Protein AF-A0A813JK81-F1 (afdb_monomer)

Organism: Polarella glacialis (NCBI:txid89957)

Radius of gyration: 28.86 Å; Cα contacts (8 Å, |Δi|>4): 758; chains: 1; bounding box: 71×68×99 Å

pLDDT: mean 79.6, std 22.53, range [27.33, 98.69]

Secondary structure (DSSP, 8-state):
-TTHHHH-TTB-------SSEEEEEEE-SSEEEEEEEEEE--TT-TT-EEEEEEPPPEE--SHHHHHHTTT--HHHHHHHHHHHHHHHHHHHHHHHHHHHHHHHHT-SSS--------------------PPPEEEEEE-HHHHHHHHH-HHHHHHHHHHHHHHHHHHHHHHSS--EEEEEE--HHHHHHHHHHHHHHHHHHS---HHHHHHH-HHHHHHHHHHHHHHHHTT-SSSTTEEEHHHHHHHHGGG---SSHHHHHHHHHHHHHHH-TT--SEEEHHHHHHHHHH-HHHHHHHIIIIIEEEEEEE-SS-EEEEEE---TT-SS-PEEEEEES--TTTTTTTTSSPTTSPPPHHHHHHHHHHHHHHHTT------------------S------------------------------S--TTSPPP-SB-SEEEEEEHHHHHHHHTT-TTSEEEHHHHHHHHHHHHHHHHHHHHSSPTT-S-HHHHHHHHHHHHHHHHHHHHHHHHB-TT-EEEE-SEEE-SS-EEE--HHHHHHHHHHTTSSS--SS--THHHHHHHHHTTT---PPP-----TTHHHHHHHHHHHHHHHHHHHHHHTT--

Structure (mmCIF, N/CA/C/O backbone):
data_AF-A0A813JK81-F1
#
_entry.id   AF-A0A813JK81-F1
#
loop_
_atom_site.group_PDB
_atom_site.id
_atom_site.type_symbol
_atom_site.label_atom_id
_atom_site.label_alt_id
_atom_site.label_comp_id
_atom_site.label_asym_id
_atom_site.label_entity_id
_atom_site.label_seq_id
_atom_site.pdbx_PDB_ins_code
_atom_site.Cartn_x
_atom_site.Cartn_y
_atom_site.Cartn_z
_atom_site.occupancy
_atom_site.B_iso_or_equiv
_atom_site.auth_seq_id
_atom_site.auth_comp_id
_atom_site.auth_asym_id
_atom_site.auth_atom_id
_atom_site.pdbx_PDB_model_num
ATOM 1 N N . MET A 1 1 ? -2.363 -20.801 24.987 1.00 38.75 1 MET A N 1
ATOM 2 C CA . MET A 1 1 ? -2.410 -21.062 23.520 1.00 38.75 1 MET A CA 1
ATOM 3 C C . MET A 1 1 ? -3.009 -22.415 23.101 1.00 38.75 1 MET A C 1
ATOM 5 O O . MET A 1 1 ? -3.949 -22.385 22.320 1.00 38.75 1 MET A O 1
ATOM 9 N N . ARG A 1 2 ? -2.532 -23.599 23.549 1.00 36.88 2 ARG A N 1
ATOM 10 C CA . ARG A 1 2 ? -3.143 -24.892 23.125 1.00 36.88 2 ARG A CA 1
ATOM 11 C C . ARG A 1 2 ? -4.579 -25.101 23.641 1.00 36.88 2 ARG A C 1
ATOM 13 O O . ARG A 1 2 ? -5.396 -25.601 22.884 1.00 36.88 2 ARG A O 1
ATOM 20 N N . ALA A 1 3 ? -4.889 -24.666 24.867 1.00 37.69 3 ALA A N 1
ATOM 21 C CA . ALA A 1 3 ? -6.250 -24.716 25.424 1.00 37.69 3 ALA A CA 1
ATOM 22 C C . ALA A 1 3 ? -7.214 -23.726 24.732 1.00 37.69 3 ALA A C 1
ATOM 24 O O . ALA A 1 3 ? -8.331 -24.092 24.384 1.00 37.69 3 ALA A O 1
ATOM 25 N N . TRP A 1 4 ? -6.737 -22.517 24.417 1.00 42.47 4 TRP A N 1
ATOM 26 C CA . TRP A 1 4 ? -7.485 -21.485 23.683 1.00 42.47 4 TRP A CA 1
ATOM 27 C C . TRP A 1 4 ? -7.962 -21.950 22.290 1.00 42.47 4 TRP A C 1
ATOM 29 O O . TRP A 1 4 ? -9.111 -21.731 21.916 1.00 42.47 4 TRP A O 1
ATOM 39 N N . ARG A 1 5 ? -7.135 -22.717 21.556 1.00 46.34 5 ARG A N 1
ATOM 40 C CA . ARG A 1 5 ? -7.490 -23.267 20.227 1.00 46.34 5 ARG A CA 1
ATOM 41 C C . ARG A 1 5 ? -8.665 -24.254 20.226 1.00 46.34 5 ARG A C 1
ATOM 43 O O . ARG A 1 5 ? -9.172 -24.554 19.152 1.00 46.34 5 ARG A O 1
ATOM 50 N N . HIS A 1 6 ? -9.058 -24.810 21.372 1.00 42.84 6 HIS A N 1
ATOM 51 C CA . HIS A 1 6 ? -10.196 -25.735 21.456 1.00 42.84 6 HIS A CA 1
ATOM 52 C C . HIS A 1 6 ? -11.508 -25.059 21.872 1.00 42.84 6 HIS A C 1
ATOM 54 O O . HIS A 1 6 ? -12.562 -25.653 21.661 1.00 42.84 6 HIS A O 1
ATOM 60 N N . SER A 1 7 ? -11.465 -23.834 22.414 1.00 38.28 7 SER A N 1
ATOM 61 C CA . SER A 1 7 ? -12.669 -23.132 22.882 1.00 38.28 7 SER A CA 1
ATOM 62 C C . SER A 1 7 ? -13.206 -22.101 21.882 1.00 38.28 7 SER A C 1
ATOM 64 O O . SER A 1 7 ? -14.420 -21.937 21.788 1.00 38.28 7 SER A O 1
ATOM 66 N N . CYS A 1 8 ? -12.348 -21.459 21.080 1.00 42.19 8 CYS A N 1
ATOM 67 C CA . CYS A 1 8 ? -12.793 -20.476 20.088 1.00 42.19 8 CYS A CA 1
ATOM 68 C C . CYS A 1 8 ? -13.352 -21.172 18.838 1.00 42.19 8 CYS A C 1
ATOM 70 O O . CYS A 1 8 ? -12.627 -21.434 17.878 1.00 42.19 8 CYS A O 1
ATOM 72 N N . ARG A 1 9 ? -14.662 -21.450 18.818 1.00 45.97 9 ARG A N 1
ATOM 73 C CA . ARG A 1 9 ? -15.360 -21.988 17.631 1.00 45.97 9 ARG A CA 1
ATOM 74 C C . ARG A 1 9 ? -15.352 -21.028 16.426 1.00 45.97 9 ARG A C 1
ATOM 76 O O . ARG A 1 9 ? -15.684 -21.468 15.332 1.00 45.97 9 ARG A O 1
ATOM 83 N N . LYS A 1 10 ? -14.982 -19.751 16.613 1.00 53.53 10 LYS A N 1
ATOM 84 C CA . LYS A 1 10 ? -15.061 -18.688 15.591 1.00 53.53 10 LYS A CA 1
ATOM 85 C C . LYS A 1 10 ? -13.723 -18.078 15.150 1.00 53.53 10 LYS A C 1
ATOM 87 O O . LYS A 1 10 ? -13.736 -17.233 14.260 1.00 53.53 10 LYS A O 1
ATOM 92 N N . LEU A 1 11 ? -12.583 -18.500 15.709 1.00 49.50 11 LEU A N 1
ATOM 93 C CA . LEU A 1 11 ? -11.279 -18.063 15.200 1.00 49.50 11 LEU A CA 1
ATOM 94 C C . LEU A 1 11 ? -10.930 -18.886 13.958 1.00 49.50 11 LEU A C 1
ATOM 96 O O . LEU A 1 11 ? -10.351 -19.972 14.050 1.00 49.50 11 LEU A O 1
ATOM 100 N N . ILE A 1 12 ? -11.308 -18.380 12.792 1.00 54.31 12 ILE A N 1
ATOM 101 C CA . ILE A 1 12 ? -11.015 -19.037 11.521 1.00 54.31 12 ILE A CA 1
ATOM 102 C C . ILE A 1 12 ? -9.667 -18.498 11.027 1.00 54.31 12 ILE A C 1
ATOM 104 O O . ILE A 1 12 ? -9.375 -17.310 11.154 1.00 54.31 12 ILE A O 1
ATOM 108 N N . GLN A 1 13 ? -8.811 -19.347 10.449 1.00 53.31 13 GLN A N 1
ATOM 109 C CA . GLN A 1 13 ? -7.883 -18.796 9.452 1.00 53.31 13 GLN A CA 1
ATOM 110 C C . GLN A 1 13 ? -8.753 -18.154 8.375 1.00 53.31 13 GLN A C 1
ATOM 112 O O . GLN A 1 13 ? -9.766 -18.775 8.084 1.00 53.31 13 GLN A O 1
ATOM 117 N N . PRO A 1 14 ? -8.427 -16.980 7.808 1.00 51.31 14 PRO A N 1
ATOM 118 C CA . PRO A 1 14 ? -9.251 -16.371 6.767 1.00 51.31 14 PRO A CA 1
ATOM 119 C C . PRO A 1 14 ? -9.540 -17.424 5.693 1.00 51.31 14 PRO A C 1
ATOM 121 O O . PRO A 1 14 ? -8.663 -17.817 4.923 1.00 51.31 14 PRO A O 1
ATOM 124 N N . ALA A 1 15 ? -10.735 -18.004 5.772 1.00 46.91 15 ALA A N 1
ATOM 125 C CA . ALA A 1 15 ? -11.143 -19.100 4.931 1.00 46.91 15 ALA A CA 1
ATOM 126 C C . ALA A 1 15 ? -11.703 -18.451 3.683 1.00 46.91 15 ALA A C 1
ATOM 128 O O . ALA A 1 15 ? -12.350 -17.407 3.747 1.00 46.91 15 ALA A O 1
ATOM 129 N N . VAL A 1 16 ? -11.382 -19.058 2.552 1.00 52.16 16 VAL A N 1
ATOM 130 C CA . VAL A 1 16 ? -11.856 -18.641 1.243 1.00 52.16 16 VAL A CA 1
ATOM 131 C C . VAL A 1 16 ? -13.376 -18.558 1.290 1.00 52.16 16 VAL A C 1
ATOM 133 O O . VAL A 1 16 ? -14.039 -19.585 1.407 1.00 52.16 16 VAL A O 1
ATOM 136 N N . CYS A 1 17 ? -13.920 -17.348 1.232 1.00 51.28 17 CYS A N 1
ATOM 137 C CA . CYS A 1 17 ? -15.336 -17.171 0.987 1.00 51.28 17 CYS A CA 1
ATOM 138 C C . CYS A 1 17 ? -15.539 -17.353 -0.523 1.00 51.28 17 CYS A C 1
ATOM 140 O O . CYS A 1 17 ? -15.042 -16.560 -1.328 1.00 51.28 17 CYS A O 1
ATOM 142 N N . GLU A 1 18 ? -16.180 -18.455 -0.919 1.00 59.62 18 GLU A N 1
ATOM 143 C CA . GLU A 1 18 ? -16.557 -18.697 -2.318 1.00 59.62 18 GLU A CA 1
ATOM 144 C C . GLU A 1 18 ? -17.692 -17.764 -2.764 1.00 59.62 18 GLU A C 1
ATOM 146 O O . GLU A 1 18 ? -17.917 -17.627 -3.966 1.00 59.62 18 GLU A O 1
ATOM 151 N N . GLU A 1 19 ? -18.333 -17.056 -1.827 1.00 65.44 19 GLU A N 1
ATOM 152 C CA . GLU A 1 19 ? -19.416 -16.111 -2.092 1.00 65.44 19 GLU A CA 1
ATOM 153 C C . GLU A 1 19 ? -19.006 -15.059 -3.134 1.00 65.44 19 GLU A C 1
ATOM 155 O O . GLU A 1 19 ? -17.840 -14.652 -3.253 1.00 65.44 19 GLU A O 1
ATOM 160 N N . ALA A 1 20 ? -19.982 -14.637 -3.936 1.00 79.50 20 ALA A N 1
ATOM 161 C CA . ALA A 1 20 ? -19.791 -13.585 -4.927 1.00 79.50 20 ALA A CA 1
ATOM 162 C C . ALA A 1 20 ? -19.510 -12.228 -4.266 1.00 79.50 20 ALA A C 1
ATOM 164 O O . ALA A 1 20 ? -18.918 -11.361 -4.901 1.00 79.50 20 ALA A O 1
ATOM 165 N N . GLU A 1 21 ? -19.896 -12.064 -3.002 1.00 89.12 21 GLU A N 1
ATOM 166 C CA . GLU A 1 21 ? -19.810 -10.837 -2.224 1.00 89.12 21 GLU A CA 1
ATOM 167 C C . GLU A 1 21 ? -19.226 -11.134 -0.843 1.00 89.12 21 GLU A C 1
ATOM 169 O O . GLU A 1 21 ? -19.526 -12.160 -0.243 1.00 89.12 21 GLU A O 1
ATOM 174 N N . THR A 1 22 ? -18.359 -10.267 -0.324 1.00 90.62 22 THR A N 1
ATOM 175 C CA . THR A 1 22 ? -17.810 -10.445 1.025 1.00 90.62 22 THR A CA 1
ATOM 176 C C . THR A 1 22 ? -17.576 -9.102 1.702 1.00 90.62 22 THR A C 1
ATOM 178 O O . THR A 1 22 ? -16.904 -8.222 1.152 1.00 90.62 22 THR A O 1
ATOM 181 N N . HIS A 1 23 ? -18.084 -8.971 2.929 1.00 94.56 23 HIS A N 1
ATOM 182 C CA . HIS A 1 23 ? -17.901 -7.792 3.767 1.00 94.56 23 HIS A CA 1
ATOM 183 C C . HIS A 1 23 ? -16.693 -7.966 4.691 1.00 94.56 23 HIS A C 1
ATOM 185 O O . HIS A 1 23 ? -16.531 -9.003 5.337 1.00 94.56 23 HIS A O 1
ATOM 191 N N . TYR A 1 24 ? -15.882 -6.920 4.814 1.00 96.06 24 TYR A N 1
ATOM 192 C CA . TYR A 1 24 ? -14.730 -6.863 5.703 1.00 96.06 24 TYR A CA 1
ATOM 193 C C . TYR A 1 24 ? -14.821 -5.657 6.631 1.00 96.06 24 TYR A C 1
ATOM 195 O O . TYR A 1 24 ? -15.089 -4.539 6.191 1.00 96.06 24 TYR A O 1
ATOM 203 N N . LEU A 1 25 ? -14.513 -5.882 7.904 1.00 96.62 25 LEU A N 1
ATOM 204 C CA . LEU A 1 25 ? -14.259 -4.852 8.900 1.00 96.62 25 LEU A CA 1
ATOM 205 C C . LEU A 1 25 ? -12.791 -4.934 9.326 1.00 96.62 25 LEU A C 1
ATOM 207 O O . LEU A 1 25 ? -12.355 -5.932 9.896 1.00 96.62 25 LEU A O 1
ATOM 211 N N . ASP A 1 26 ? -12.033 -3.880 9.059 1.00 95.75 26 ASP A N 1
ATOM 212 C CA . ASP A 1 26 ? -10.703 -3.665 9.618 1.00 95.75 26 ASP A CA 1
ATOM 213 C C . ASP A 1 26 ? -10.831 -3.007 10.980 1.00 95.75 26 ASP A C 1
ATOM 215 O O . ASP A 1 26 ? -11.287 -1.870 11.075 1.00 95.75 26 ASP A O 1
ATOM 219 N N . LEU A 1 27 ? -10.472 -3.752 12.023 1.00 94.81 27 LEU A N 1
ATOM 220 C CA . LEU A 1 27 ? -10.532 -3.321 13.409 1.00 94.81 27 LEU A CA 1
ATOM 221 C C . LEU A 1 27 ? -9.104 -3.174 13.945 1.00 94.81 27 LEU A C 1
ATOM 223 O O . LEU A 1 27 ? -8.522 -4.113 14.498 1.00 94.81 27 LEU A O 1
ATOM 227 N N . GLY A 1 28 ? -8.536 -1.983 13.754 1.00 90.19 28 GLY A N 1
ATOM 228 C CA . GLY A 1 28 ? -7.209 -1.616 14.242 1.00 90.19 28 GLY A CA 1
ATOM 229 C C . GLY A 1 28 ? -7.231 -0.960 15.627 1.00 90.19 28 GLY A C 1
ATOM 230 O O . GLY A 1 28 ? -8.274 -0.748 16.240 1.00 90.19 28 GLY A O 1
ATOM 231 N N . SER A 1 29 ? -6.052 -0.594 16.141 1.00 76.94 29 SER A N 1
ATOM 232 C CA . SER A 1 29 ? -5.913 0.106 17.432 1.00 76.94 29 SER A CA 1
ATOM 233 C C . SER A 1 29 ? -6.321 1.586 17.400 1.00 76.94 29 SER A C 1
ATOM 235 O O . SER A 1 29 ? -6.522 2.171 18.464 1.00 76.94 29 SER A O 1
ATOM 237 N N . GLY A 1 30 ? -6.410 2.187 16.210 1.00 81.88 30 GLY A N 1
ATOM 238 C CA . GLY A 1 30 ? -6.683 3.618 16.030 1.00 81.88 30 GLY A CA 1
ATOM 239 C C . GLY A 1 30 ? -7.564 3.970 14.829 1.00 81.88 30 GLY A C 1
ATOM 240 O O . GLY A 1 30 ? -7.910 5.135 14.656 1.00 81.88 30 GLY A O 1
ATOM 241 N N . GLU A 1 31 ? -7.907 2.995 13.989 1.00 86.94 31 GLU A N 1
ATOM 242 C CA . GLU A 1 31 ? -8.696 3.190 12.773 1.00 86.94 31 GLU A CA 1
ATOM 243 C C . GLU A 1 31 ? -9.652 2.016 12.590 1.00 86.94 31 GLU A C 1
ATOM 245 O O . GLU A 1 31 ? -9.306 0.874 12.912 1.00 86.94 31 GLU A O 1
ATOM 250 N N . ILE A 1 32 ? -10.823 2.314 12.029 1.00 91.75 32 ILE A N 1
ATOM 251 C CA . ILE A 1 32 ? -11.763 1.320 11.521 1.00 91.75 32 ILE A CA 1
ATOM 252 C C . ILE A 1 32 ? -12.014 1.582 10.036 1.00 91.75 32 ILE A C 1
ATOM 254 O O . ILE A 1 32 ? -12.125 2.731 9.598 1.00 91.75 32 ILE A O 1
ATOM 258 N N . GLY A 1 33 ? -12.085 0.509 9.250 1.00 94.25 33 GLY A N 1
ATOM 259 C CA . GLY A 1 33 ? -12.438 0.579 7.835 1.00 94.25 33 GLY A CA 1
ATOM 260 C C . GLY A 1 33 ? -13.387 -0.537 7.426 1.00 94.25 33 GLY A C 1
ATOM 261 O O . GLY A 1 33 ? -13.169 -1.694 7.770 1.00 94.25 33 GLY A O 1
ATOM 262 N N . TYR A 1 34 ? -14.417 -0.194 6.662 1.00 96.00 34 TYR A N 1
ATOM 263 C CA . TYR A 1 34 ? -15.320 -1.151 6.033 1.00 96.00 34 TYR A CA 1
ATOM 264 C C . TYR A 1 34 ? -15.003 -1.308 4.543 1.00 96.00 34 TYR A C 1
ATOM 266 O O . TYR A 1 34 ? -14.769 -0.321 3.840 1.00 96.00 34 TYR A O 1
ATOM 274 N N . TYR A 1 35 ? -15.020 -2.549 4.059 1.00 95.88 35 TYR A N 1
ATOM 275 C CA . TYR A 1 35 ? -14.810 -2.873 2.651 1.00 95.88 35 TYR A CA 1
ATOM 276 C C . TYR A 1 35 ? -15.805 -3.937 2.203 1.00 95.88 35 TYR A C 1
ATOM 278 O O . TYR A 1 35 ? -15.992 -4.943 2.882 1.00 95.88 35 TYR A O 1
ATOM 286 N N . LEU A 1 36 ? -16.396 -3.734 1.034 1.00 94.94 36 LEU A N 1
ATOM 287 C CA . LEU A 1 36 ? -17.201 -4.719 0.331 1.00 94.94 36 LEU A CA 1
ATOM 288 C C . LEU A 1 36 ? -16.511 -5.053 -0.984 1.00 94.94 36 LEU A C 1
ATOM 290 O O . LEU A 1 36 ? -16.278 -4.151 -1.790 1.00 94.94 36 LEU A O 1
ATOM 294 N N . TYR A 1 37 ? -16.207 -6.329 -1.200 1.00 93.62 37 TYR A N 1
ATOM 295 C CA . TYR A 1 37 ? -15.683 -6.819 -2.472 1.00 93.62 37 TYR A CA 1
ATOM 296 C C . TYR A 1 37 ? -16.699 -7.738 -3.128 1.00 93.62 37 TYR A C 1
ATOM 298 O O . TYR A 1 37 ? -17.275 -8.597 -2.458 1.00 93.62 37 TYR A O 1
ATOM 306 N N . ARG A 1 38 ? -16.888 -7.567 -4.437 1.00 90.56 38 ARG A N 1
ATOM 307 C CA . ARG A 1 38 ? -17.802 -8.382 -5.234 1.00 90.56 38 ARG A CA 1
ATOM 308 C C . ARG A 1 38 ? -17.153 -8.838 -6.532 1.00 90.56 38 ARG A C 1
ATOM 310 O O . ARG A 1 38 ? -16.450 -8.064 -7.180 1.00 90.56 38 ARG A O 1
ATOM 317 N N . ILE A 1 39 ? -17.416 -10.077 -6.931 1.00 86.25 39 ILE A N 1
ATOM 318 C CA . ILE A 1 39 ? -17.111 -10.578 -8.273 1.00 86.25 39 ILE A CA 1
ATOM 319 C C . ILE A 1 39 ? -18.323 -10.355 -9.166 1.00 86.25 39 ILE A C 1
ATOM 321 O O . ILE A 1 39 ? -19.433 -10.784 -8.863 1.00 86.25 39 ILE A O 1
ATOM 325 N N . LEU A 1 40 ? -18.089 -9.696 -10.290 1.00 84.81 40 LEU A N 1
ATOM 326 C CA . LEU A 1 40 ? -19.059 -9.497 -11.349 1.00 84.81 40 LEU A CA 1
ATOM 327 C C . LEU A 1 40 ? -18.971 -10.700 -12.295 1.00 84.81 40 LEU A C 1
ATOM 329 O O . LEU A 1 40 ? -18.083 -10.779 -13.150 1.00 84.81 40 LEU A O 1
ATOM 333 N N . GLU A 1 41 ? -19.873 -11.664 -12.121 1.00 75.06 41 GLU A N 1
ATOM 334 C CA . GLU A 1 41 ? -20.039 -12.763 -13.070 1.00 75.06 41 GLU A CA 1
ATOM 335 C C . GLU A 1 41 ? -20.828 -12.274 -14.292 1.00 75.06 41 GLU A C 1
ATOM 337 O O . GLU A 1 41 ? -21.955 -11.796 -14.176 1.00 75.06 41 GLU A O 1
ATOM 342 N N . GLY A 1 42 ? -20.239 -12.388 -15.484 1.00 62.22 42 GLY A N 1
ATOM 343 C CA . GLY A 1 42 ? -20.897 -12.013 -16.732 1.00 62.22 42 GLY A CA 1
ATOM 344 C C . GLY A 1 42 ? -20.337 -12.779 -17.933 1.00 62.22 42 GLY A C 1
ATOM 345 O O . GLY A 1 42 ? -19.132 -13.040 -17.971 1.00 62.22 42 GLY A O 1
ATOM 346 N N . PRO A 1 43 ? -21.179 -13.129 -18.929 1.00 45.41 43 PRO A N 1
ATOM 347 C CA . PRO A 1 43 ? -20.772 -13.909 -20.104 1.00 45.41 43 PRO A CA 1
ATOM 348 C C . PRO A 1 43 ? -19.679 -13.224 -20.939 1.00 45.41 43 PRO A C 1
ATOM 350 O O . PRO A 1 43 ? -18.902 -13.907 -21.601 1.00 45.41 43 PRO A O 1
ATOM 353 N N . ASP A 1 44 ? -19.579 -11.895 -20.847 1.00 48.06 44 ASP A N 1
ATOM 354 C CA . ASP A 1 44 ? -18.646 -11.070 -21.622 1.00 48.06 44 ASP A CA 1
ATOM 355 C C . ASP A 1 44 ? -17.379 -10.669 -20.848 1.00 48.06 44 ASP A C 1
ATOM 357 O O . ASP A 1 44 ? -16.563 -9.901 -21.351 1.00 48.06 44 ASP A O 1
ATOM 361 N N . SER A 1 45 ? -17.185 -11.169 -19.622 1.00 51.75 45 SER A N 1
ATOM 362 C CA . SER A 1 45 ? -16.013 -10.854 -18.791 1.00 51.75 45 SER A CA 1
ATOM 363 C C . SER A 1 45 ? -15.121 -12.086 -18.602 1.00 51.75 45 SER A C 1
ATOM 365 O O . SER A 1 45 ? -15.104 -12.655 -17.510 1.00 51.75 45 SER A O 1
ATOM 367 N N . PRO A 1 46 ? -14.329 -12.505 -19.614 1.00 45.38 46 PRO A N 1
ATOM 368 C CA . PRO A 1 46 ? -13.423 -13.659 -19.527 1.00 45.38 46 PRO A CA 1
ATOM 369 C C . PRO A 1 46 ? -12.267 -13.518 -18.508 1.00 45.38 46 PRO A C 1
ATOM 371 O O . PRO A 1 46 ? -11.343 -14.327 -18.512 1.00 45.38 46 PRO A O 1
ATOM 374 N N . GLY A 1 47 ? -12.331 -12.541 -17.598 1.00 56.81 47 GLY A N 1
ATOM 375 C CA . GLY A 1 47 ? -11.460 -12.399 -16.430 1.00 56.81 47 GLY A CA 1
ATOM 376 C C . GLY A 1 47 ? -12.188 -12.154 -15.101 1.00 56.81 47 GLY A C 1
ATOM 377 O O . GLY A 1 47 ? -11.498 -11.982 -14.106 1.00 56.81 47 GLY A O 1
ATOM 378 N N . GLY A 1 48 ? -13.532 -12.146 -15.076 1.00 68.62 48 GLY A N 1
ATOM 379 C CA . GLY A 1 48 ? -14.341 -11.789 -13.902 1.00 68.62 48 GLY A CA 1
ATOM 380 C C . GLY A 1 48 ? -14.099 -10.343 -13.465 1.00 68.62 48 GLY A C 1
ATOM 381 O O . GLY A 1 48 ? -13.086 -10.037 -12.839 1.00 68.62 48 GLY A O 1
ATOM 382 N N . GLY A 1 49 ? -15.011 -9.426 -13.798 1.00 80.81 49 GLY A N 1
ATOM 383 C CA . GLY A 1 49 ? -14.922 -8.065 -13.267 1.00 80.81 49 GLY A CA 1
ATOM 384 C C . GLY A 1 49 ? -14.955 -8.100 -11.737 1.00 80.81 49 GLY A C 1
ATOM 385 O O . GLY A 1 49 ? -15.555 -8.997 -11.150 1.00 80.81 49 GLY A O 1
ATOM 386 N N . MET A 1 50 ? -14.311 -7.144 -11.074 1.00 88.69 50 MET A N 1
ATOM 387 C CA . MET A 1 50 ? -14.383 -7.030 -9.617 1.00 88.69 50 MET A CA 1
ATOM 388 C C . MET A 1 50 ? -14.843 -5.630 -9.246 1.00 88.69 50 MET A C 1
ATOM 390 O O . MET A 1 50 ? -14.403 -4.642 -9.836 1.00 88.69 50 MET A O 1
ATOM 394 N N . GLU A 1 51 ? -15.717 -5.544 -8.259 1.00 90.25 51 GLU A N 1
ATOM 395 C CA . GLU A 1 51 ? -16.204 -4.291 -7.703 1.00 90.25 51 GLU A CA 1
ATOM 396 C C . GLU A 1 51 ? -15.733 -4.154 -6.255 1.00 90.25 51 GLU A C 1
ATOM 398 O O . GLU A 1 51 ? -15.564 -5.140 -5.532 1.00 90.25 51 GLU A O 1
ATOM 403 N N . CYS A 1 52 ? -15.483 -2.914 -5.841 1.00 91.62 52 CYS A N 1
ATOM 404 C CA . CYS A 1 52 ? -15.150 -2.587 -4.466 1.00 91.62 52 CYS A CA 1
ATOM 405 C C . CYS A 1 52 ? -15.939 -1.367 -4.019 1.00 91.62 52 CYS A C 1
ATOM 407 O O . CYS A 1 52 ? -15.805 -0.288 -4.593 1.00 91.62 52 CYS A O 1
ATOM 409 N N . SER A 1 53 ? -16.662 -1.514 -2.914 1.00 91.38 53 SER A N 1
ATOM 410 C CA . SER A 1 53 ? -17.192 -0.387 -2.161 1.00 91.38 53 SER A CA 1
ATOM 411 C C . SER A 1 53 ? -16.397 -0.257 -0.867 1.00 91.38 53 SER A C 1
ATOM 413 O O . SER A 1 53 ? -16.528 -1.063 0.052 1.00 91.38 53 SER A O 1
ATOM 415 N N . ALA A 1 54 ? -15.528 0.751 -0.807 1.00 89.44 54 ALA A N 1
ATOM 416 C CA . ALA A 1 54 ? -14.825 1.111 0.418 1.00 89.44 54 ALA A CA 1
ATOM 417 C C . ALA A 1 54 ? -15.633 2.174 1.167 1.00 89.44 54 ALA A C 1
ATOM 419 O O . ALA A 1 54 ? -16.067 3.171 0.573 1.00 89.44 54 ALA A O 1
ATOM 420 N N . GLY A 1 55 ? -15.830 1.945 2.462 1.00 85.12 55 GLY A N 1
ATOM 421 C CA . GLY A 1 55 ? -16.427 2.922 3.353 1.00 85.12 55 GLY A CA 1
ATOM 422 C C . GLY A 1 55 ? -15.443 4.016 3.759 1.00 85.12 55 GLY A C 1
ATOM 423 O O . GLY A 1 55 ? -14.228 3.905 3.555 1.00 85.12 55 GLY A O 1
ATOM 424 N N . ALA A 1 56 ? -15.955 5.094 4.351 1.00 86.81 56 ALA A N 1
ATOM 425 C CA . ALA A 1 56 ? -15.087 6.113 4.935 1.00 86.81 56 ALA A CA 1
ATOM 426 C C . ALA A 1 56 ? -14.266 5.493 6.077 1.00 86.81 56 ALA A C 1
ATOM 428 O O . ALA A 1 56 ? -14.826 4.874 6.979 1.00 86.81 56 ALA A O 1
ATOM 429 N N . LYS A 1 57 ? -12.938 5.650 6.053 1.00 86.12 57 LYS A N 1
ATOM 430 C CA . LYS A 1 57 ? -12.113 5.318 7.220 1.00 86.12 57 LYS A CA 1
ATOM 431 C C . LYS A 1 57 ? -12.434 6.298 8.336 1.00 86.12 57 LYS A C 1
ATOM 433 O O . LYS A 1 57 ? -12.400 7.508 8.111 1.00 86.12 57 LYS A O 1
ATOM 438 N N . GLU A 1 58 ? -12.681 5.777 9.523 1.00 88.19 58 GLU A N 1
ATOM 439 C CA . GLU A 1 58 ? -12.886 6.597 10.706 1.00 88.19 58 GLU A CA 1
ATOM 440 C C . GLU A 1 58 ? -11.740 6.373 11.696 1.00 88.19 58 GLU A C 1
ATOM 442 O O . GLU A 1 58 ? -11.222 5.262 11.843 1.00 88.19 58 GLU A O 1
ATOM 447 N N . GLU A 1 59 ? -11.349 7.435 12.398 1.00 83.19 59 GLU A N 1
ATOM 448 C CA . GLU A 1 59 ? -10.381 7.344 13.488 1.00 83.19 59 GLU A CA 1
ATOM 449 C C . GLU A 1 59 ? -11.079 6.980 14.789 1.00 83.19 59 GLU A C 1
ATOM 451 O O . GLU A 1 59 ? -11.963 7.691 15.263 1.00 83.19 59 GLU A O 1
ATOM 456 N N . TRP A 1 60 ? -10.660 5.863 15.363 1.00 80.44 60 TRP A N 1
ATOM 457 C CA . TRP A 1 60 ? -11.291 5.266 16.525 1.00 80.44 60 TRP A CA 1
ATOM 458 C C . TRP A 1 60 ? -10.217 5.012 17.555 1.00 80.44 60 TRP A C 1
ATOM 460 O O . TRP A 1 60 ? -9.480 4.031 17.488 1.00 80.44 60 TRP A O 1
ATOM 470 N N . SER A 1 61 ? -10.083 5.939 18.496 1.00 74.44 61 SER A N 1
ATOM 471 C CA . SER A 1 61 ? -9.130 5.786 19.581 1.00 74.44 61 SER A CA 1
ATOM 472 C C . SER A 1 61 ? -9.759 5.027 20.745 1.00 74.44 61 SER A C 1
ATOM 474 O O . SER A 1 61 ? -10.901 5.255 21.143 1.00 74.44 61 SER A O 1
ATOM 476 N N . GLY A 1 62 ? -8.975 4.121 21.322 1.00 79.56 62 GLY A N 1
ATOM 477 C CA . GLY A 1 62 ? -9.245 3.597 22.651 1.00 79.56 62 GLY A CA 1
ATOM 478 C C . GLY A 1 62 ? -9.904 2.225 22.728 1.00 79.56 62 GLY A C 1
ATOM 479 O O . GLY A 1 62 ? -10.012 1.738 23.843 1.00 79.56 62 GLY A O 1
ATOM 480 N N . ILE A 1 63 ? -10.270 1.535 21.637 1.00 87.62 63 ILE A N 1
ATOM 481 C CA . ILE A 1 63 ? -10.767 0.145 21.768 1.00 87.62 63 ILE A CA 1
ATOM 482 C C . ILE A 1 63 ? -9.708 -0.764 22.412 1.00 87.62 63 ILE A C 1
ATOM 484 O O . ILE A 1 63 ? -10.005 -1.514 23.337 1.00 87.62 63 ILE A O 1
ATOM 488 N N . SER A 1 64 ? -8.444 -0.627 21.996 1.00 87.31 64 SER A N 1
ATOM 489 C CA . SER A 1 64 ? -7.316 -1.349 22.598 1.00 87.31 64 SER A CA 1
ATOM 490 C C . SER A 1 64 ? -7.154 -0.999 24.079 1.00 87.31 64 SER A C 1
ATOM 492 O O . SER A 1 64 ? -6.981 -1.890 24.907 1.00 87.31 64 SER A O 1
ATOM 494 N N . ASP A 1 65 ? -7.278 0.281 24.432 1.00 88.81 65 ASP A N 1
ATOM 495 C CA . ASP A 1 65 ? -7.138 0.744 25.815 1.00 88.81 65 ASP A CA 1
ATOM 496 C C . ASP A 1 65 ? -8.310 0.292 26.698 1.00 88.81 65 ASP A C 1
ATOM 498 O O . ASP A 1 65 ? -8.102 -0.113 27.840 1.00 88.81 65 ASP A O 1
ATOM 502 N N . LEU A 1 66 ? -9.534 0.297 26.162 1.00 90.12 66 LEU A N 1
ATOM 503 C CA . LEU A 1 66 ? -10.744 -0.177 26.837 1.00 90.12 66 LEU A CA 1
ATOM 504 C C . LEU A 1 66 ? -10.676 -1.678 27.117 1.00 90.12 66 LEU A C 1
ATOM 506 O O . LEU A 1 66 ? -11.031 -2.118 28.211 1.00 90.12 66 LEU A O 1
ATOM 510 N N . LEU A 1 67 ? -10.176 -2.457 26.156 1.00 89.94 67 LEU A N 1
ATOM 511 C CA . LEU A 1 67 ? -9.971 -3.890 26.338 1.00 89.94 67 LEU A CA 1
ATOM 512 C C . LEU A 1 67 ? -8.861 -4.166 27.362 1.00 89.94 67 LEU A C 1
ATOM 514 O O . LEU A 1 67 ? -9.065 -4.956 28.281 1.00 89.94 67 LEU A O 1
ATOM 518 N N . LYS A 1 68 ? -7.725 -3.456 27.286 1.00 89.31 68 LYS A N 1
ATOM 519 C CA . LYS A 1 68 ? -6.620 -3.558 28.265 1.00 89.31 68 LYS A CA 1
ATOM 520 C C . LYS A 1 68 ? -7.013 -3.129 29.676 1.00 89.31 68 LYS A C 1
ATOM 522 O O . LYS A 1 68 ? -6.412 -3.582 30.645 1.00 89.31 68 LYS A O 1
ATOM 527 N N . ALA A 1 69 ? -8.018 -2.267 29.819 1.00 91.12 69 ALA A N 1
ATOM 528 C CA . ALA A 1 69 ? -8.567 -1.897 31.119 1.00 91.12 69 ALA A CA 1
ATOM 529 C C . ALA A 1 69 ? -9.355 -3.042 31.797 1.00 91.12 69 ALA A C 1
ATOM 531 O O . ALA A 1 69 ? -9.923 -2.823 32.870 1.00 91.12 69 ALA A O 1
ATOM 532 N N . GLY A 1 70 ? -9.389 -4.244 31.203 1.00 87.25 70 GLY A N 1
ATOM 533 C CA . GLY A 1 70 ? -10.066 -5.431 31.733 1.00 87.25 70 GLY A CA 1
ATOM 534 C C . GLY A 1 70 ? -11.584 -5.308 31.659 1.00 87.25 70 GLY A C 1
ATOM 535 O O . GLY A 1 70 ? -12.287 -5.736 32.569 1.00 87.25 70 GLY A O 1
ATOM 536 N N . GLY A 1 71 ? -12.099 -4.583 30.658 1.00 77.25 71 GLY A N 1
ATOM 537 C CA . GLY A 1 71 ? -13.538 -4.370 30.496 1.00 77.25 71 GLY A CA 1
ATOM 538 C C . GLY A 1 71 ? -14.205 -3.617 31.653 1.00 77.25 71 GLY A C 1
ATOM 539 O O . GLY A 1 71 ? -15.429 -3.582 31.731 1.00 77.25 71 GLY A O 1
ATOM 540 N N . LYS A 1 72 ? -13.433 -2.980 32.547 1.00 89.56 72 LYS A N 1
ATOM 541 C CA . LYS A 1 72 ? -13.970 -2.236 33.703 1.00 89.56 72 LYS A CA 1
ATOM 542 C C . LYS A 1 72 ? -14.921 -1.112 33.297 1.00 89.56 72 LYS A C 1
ATOM 544 O O . LYS A 1 72 ? -15.781 -0.731 34.085 1.00 89.56 72 LYS A O 1
ATOM 549 N N . ASP A 1 73 ? -14.778 -0.608 32.075 1.00 91.69 73 ASP A N 1
ATOM 550 C CA . ASP A 1 73 ? -15.660 0.391 31.484 1.00 91.69 73 ASP A CA 1
ATOM 551 C C . ASP A 1 73 ? -16.597 -0.234 30.437 1.00 91.69 73 ASP A C 1
ATOM 553 O O . ASP A 1 73 ? -16.528 0.034 29.234 1.00 91.69 73 ASP A O 1
ATOM 557 N N . VAL A 1 74 ? -17.487 -1.110 30.914 1.00 90.88 74 VAL A N 1
ATOM 558 C CA . VAL A 1 74 ? -18.520 -1.766 30.092 1.00 90.88 74 VAL A CA 1
ATOM 559 C C . VAL A 1 74 ? -19.388 -0.733 29.359 1.00 90.88 74 VAL A C 1
ATOM 561 O O . VAL A 1 74 ? -19.825 -0.975 28.235 1.00 90.88 74 VAL A O 1
ATOM 564 N N . GLY A 1 75 ? -19.613 0.435 29.975 1.00 93.62 75 GLY A N 1
ATOM 565 C CA . GLY A 1 75 ? -20.371 1.537 29.383 1.00 93.62 75 GLY A CA 1
ATOM 566 C C . GLY A 1 75 ? -19.731 2.046 28.094 1.00 93.62 75 GLY A C 1
ATOM 567 O O . GLY A 1 75 ? -20.396 2.078 27.059 1.00 93.62 75 GLY A O 1
ATOM 568 N N . ARG A 1 76 ? -18.429 2.358 28.124 1.00 92.81 76 ARG A N 1
ATOM 569 C CA . ARG A 1 76 ? -17.700 2.802 26.928 1.00 92.81 76 ARG A CA 1
ATOM 570 C C . ARG A 1 76 ? -17.545 1.709 25.877 1.00 92.81 76 ARG A C 1
ATOM 572 O O . ARG A 1 76 ? -17.651 2.014 24.695 1.00 92.81 76 ARG A O 1
ATOM 579 N N . LEU A 1 77 ? -17.342 0.445 26.264 1.00 92.69 77 LEU A N 1
ATOM 580 C CA . LEU A 1 77 ? -17.322 -0.666 25.296 1.00 92.69 77 LEU A CA 1
ATOM 581 C C . LEU A 1 77 ? -18.665 -0.814 24.568 1.00 92.69 77 LEU A C 1
ATOM 583 O O . LEU A 1 77 ? -18.693 -1.026 23.356 1.00 92.69 77 LEU A O 1
ATOM 587 N N . ARG A 1 78 ? -19.782 -0.652 25.287 1.00 94.94 78 ARG A N 1
ATOM 588 C CA . ARG A 1 78 ? -21.125 -0.651 24.695 1.00 94.94 78 ARG A CA 1
ATOM 589 C C . ARG A 1 78 ? -21.337 0.536 23.757 1.00 94.94 78 ARG A C 1
ATOM 591 O O . ARG A 1 78 ? -21.908 0.355 22.687 1.00 94.94 78 ARG A O 1
ATOM 598 N N . GLU A 1 79 ? -20.886 1.726 24.144 1.00 94.62 79 GLU A N 1
ATOM 599 C CA . GLU A 1 79 ? -20.956 2.920 23.297 1.00 94.62 79 GLU A CA 1
ATOM 600 C C . GLU A 1 79 ? -20.157 2.732 22.002 1.00 94.62 79 GLU A C 1
ATOM 602 O O . GLU A 1 79 ? -20.694 2.945 20.919 1.00 94.62 79 GLU A O 1
ATOM 607 N N . GLN A 1 80 ? -18.914 2.253 22.107 1.00 92.75 80 GLN A N 1
ATOM 608 C CA . GLN A 1 80 ? -18.069 1.933 20.955 1.00 92.75 80 GLN A CA 1
ATOM 609 C C . GLN A 1 80 ? -18.760 0.934 20.027 1.00 92.75 80 GLN A C 1
ATOM 611 O O . GLN A 1 80 ? -18.861 1.164 18.827 1.00 92.75 80 GLN A O 1
ATOM 616 N N . ARG A 1 81 ? -19.322 -0.147 20.570 1.00 95.12 81 ARG A N 1
ATOM 617 C CA . ARG A 1 81 ? -20.054 -1.125 19.764 1.00 95.12 81 ARG A CA 1
ATOM 618 C C . ARG A 1 81 ? -21.264 -0.518 19.052 1.00 95.12 81 ARG A C 1
ATOM 620 O O . ARG A 1 81 ? -21.430 -0.748 17.861 1.00 95.12 81 ARG A O 1
ATOM 627 N N . ALA A 1 82 ? -22.064 0.299 19.741 1.00 95.88 82 ALA A N 1
ATOM 628 C CA . ALA A 1 82 ? -23.211 0.981 19.140 1.00 95.88 82 ALA A CA 1
ATOM 629 C C . ALA A 1 82 ? -22.792 1.930 18.005 1.00 95.88 82 ALA A C 1
ATOM 631 O O . ALA A 1 82 ? -23.470 2.012 16.974 1.00 95.88 82 ALA A O 1
ATOM 632 N N . GLN A 1 83 ? -21.654 2.610 18.165 1.00 94.38 83 GLN A N 1
ATOM 633 C CA . GLN A 1 83 ? -21.060 3.402 17.097 1.00 94.38 83 GLN A CA 1
ATOM 634 C C . GLN A 1 83 ? -20.666 2.489 15.912 1.00 94.38 83 GLN A C 1
ATOM 636 O O . GLN A 1 83 ? -20.956 2.853 14.776 1.00 94.38 83 GLN A O 1
ATOM 641 N N . ILE A 1 84 ? -20.054 1.307 16.142 1.00 94.81 84 ILE A N 1
ATOM 642 C CA . ILE A 1 84 ? -19.579 0.421 15.050 1.00 94.81 84 ILE A CA 1
ATOM 643 C C . ILE A 1 84 ? -20.780 -0.123 14.291 1.00 94.81 84 ILE A C 1
ATOM 645 O O . ILE A 1 84 ? -20.782 -0.134 13.064 1.00 94.81 84 ILE A O 1
ATOM 649 N N . THR A 1 85 ? -21.824 -0.526 15.011 1.00 96.75 85 THR A N 1
ATOM 650 C CA . THR A 1 85 ? -23.099 -0.940 14.424 1.00 96.75 85 THR A CA 1
ATOM 651 C C . THR A 1 85 ? -23.662 0.164 13.530 1.00 96.75 85 THR A C 1
ATOM 653 O O . THR A 1 85 ? -24.005 -0.093 12.380 1.00 96.75 85 THR A O 1
ATOM 656 N N . SER A 1 86 ? -23.702 1.408 14.017 1.00 96.12 86 SER A N 1
ATOM 657 C CA . SER A 1 86 ? -24.205 2.552 13.240 1.00 96.12 86 SER A CA 1
ATOM 658 C C . SER A 1 86 ? -23.352 2.831 11.997 1.00 96.12 86 SER A C 1
ATOM 660 O O . SER A 1 86 ? -23.895 3.082 10.923 1.00 96.12 86 SER A O 1
ATOM 662 N N . TYR A 1 87 ? -22.025 2.754 12.134 1.00 95.19 87 TYR A N 1
ATOM 663 C CA . TYR A 1 87 ? -21.070 2.871 11.036 1.00 95.19 87 TYR A CA 1
ATOM 664 C C . TYR A 1 87 ? -21.325 1.804 9.965 1.00 95.19 87 TYR A C 1
ATOM 666 O O . TYR A 1 87 ? -21.574 2.139 8.811 1.00 95.19 87 TYR A O 1
ATOM 674 N N . LEU A 1 88 ? -21.352 0.527 10.355 1.00 95.50 88 LEU A N 1
ATOM 675 C CA . LEU A 1 88 ? -21.551 -0.601 9.447 1.00 95.50 88 LEU A CA 1
ATOM 676 C C . LEU A 1 88 ? -22.864 -0.491 8.670 1.00 95.50 88 LEU A C 1
ATOM 678 O O . LEU A 1 88 ? -22.855 -0.625 7.450 1.00 95.50 88 LEU A O 1
ATOM 682 N N . LEU A 1 89 ? -23.977 -0.194 9.349 1.00 95.69 89 LEU A N 1
ATOM 683 C CA . LEU A 1 89 ? -25.280 -0.050 8.691 1.00 95.69 89 LEU A CA 1
ATOM 684 C C . LEU A 1 89 ? -25.268 1.067 7.647 1.00 95.69 89 LEU A C 1
ATOM 686 O O . LEU A 1 89 ? -25.765 0.874 6.540 1.00 95.69 89 LEU A O 1
ATOM 690 N N . ARG A 1 90 ? -24.652 2.206 7.978 1.00 95.75 90 ARG A N 1
ATOM 691 C CA . ARG A 1 90 ? -24.523 3.341 7.064 1.00 95.75 90 ARG A CA 1
ATOM 692 C C . ARG A 1 90 ? -23.676 2.990 5.841 1.00 95.75 90 ARG A C 1
ATOM 694 O O . ARG A 1 90 ? -24.078 3.300 4.724 1.00 95.75 90 ARG A O 1
ATOM 701 N N . GLU A 1 91 ? -22.519 2.352 6.019 1.00 94.00 91 GLU A N 1
ATOM 702 C CA . GLU A 1 91 ? -21.654 1.989 4.886 1.00 94.00 91 GLU A CA 1
ATOM 703 C C . GLU A 1 91 ? -22.272 0.874 4.019 1.00 94.00 91 GLU A C 1
ATOM 705 O O . GLU A 1 91 ? -22.121 0.888 2.797 1.00 94.00 91 GLU A O 1
ATOM 710 N N . MET A 1 92 ? -23.024 -0.055 4.620 1.00 92.50 92 MET A N 1
ATOM 711 C CA . MET A 1 92 ? -23.798 -1.073 3.899 1.00 92.50 92 MET A CA 1
ATOM 712 C C . MET A 1 92 ? -24.934 -0.456 3.076 1.00 92.50 92 MET A C 1
ATOM 714 O O . MET A 1 92 ? -25.117 -0.820 1.917 1.00 92.50 92 MET A O 1
ATOM 718 N N . GLU A 1 93 ? -25.674 0.499 3.644 1.00 93.56 93 GLU A N 1
ATOM 719 C CA . GLU A 1 93 ? -26.721 1.235 2.929 1.00 93.56 93 GLU A CA 1
ATOM 720 C C . GLU A 1 93 ? -26.134 2.036 1.759 1.00 93.56 93 GLU A C 1
ATOM 722 O O . GLU A 1 93 ? -26.665 1.997 0.649 1.00 93.56 93 GLU A O 1
ATOM 727 N N . GLN A 1 94 ? -24.992 2.699 1.968 1.00 92.44 94 GLN A N 1
ATOM 728 C CA . GLN A 1 94 ? -24.283 3.402 0.898 1.00 92.44 94 GLN A CA 1
ATOM 729 C C . GLN A 1 94 ? -23.788 2.458 -0.201 1.00 92.44 94 GLN A C 1
ATOM 731 O O . GLN A 1 94 ? -23.861 2.816 -1.376 1.00 92.44 94 GLN A O 1
ATOM 736 N N . ALA A 1 95 ? -23.285 1.272 0.154 1.00 89.19 95 ALA A N 1
ATOM 737 C CA . ALA A 1 95 ? -22.878 0.270 -0.825 1.00 89.19 95 ALA A CA 1
ATOM 738 C C . ALA A 1 95 ? -24.076 -0.186 -1.675 1.00 89.19 95 ALA A C 1
ATOM 740 O O . ALA A 1 95 ? -24.015 -0.086 -2.897 1.00 89.19 95 ALA A O 1
ATOM 741 N N . ALA A 1 96 ? -25.199 -0.533 -1.040 1.00 90.81 96 ALA A N 1
ATOM 742 C CA . ALA A 1 96 ? -26.423 -0.917 -1.743 1.00 90.81 96 ALA A CA 1
ATOM 743 C C . ALA A 1 96 ? -26.975 0.211 -2.639 1.00 90.81 96 ALA A C 1
ATOM 745 O O . ALA A 1 96 ? -27.436 -0.038 -3.752 1.00 90.81 96 ALA A O 1
ATOM 746 N N . ALA A 1 97 ? -26.904 1.471 -2.195 1.00 91.94 97 ALA A N 1
ATOM 747 C CA . ALA A 1 97 ? -27.350 2.615 -2.990 1.00 91.94 97 ALA A CA 1
ATOM 748 C C . ALA A 1 97 ? -26.497 2.831 -4.255 1.00 91.94 97 ALA A C 1
ATOM 750 O O . ALA A 1 97 ? -27.037 3.177 -5.310 1.00 91.94 97 ALA A O 1
ATOM 751 N N . ARG A 1 98 ? -25.176 2.605 -4.175 1.00 87.81 98 ARG A N 1
ATOM 752 C CA . ARG A 1 98 ? -24.266 2.702 -5.333 1.00 87.81 98 ARG A CA 1
ATOM 753 C C . ARG A 1 98 ? -24.619 1.680 -6.411 1.00 87.81 98 ARG A C 1
ATOM 755 O O . ARG A 1 98 ? -24.587 2.020 -7.587 1.00 87.81 98 ARG A O 1
ATOM 762 N N . GLU A 1 99 ? -25.034 0.482 -6.018 1.00 86.44 99 GLU A N 1
ATOM 763 C CA . GLU A 1 99 ? -25.436 -0.573 -6.954 1.00 86.44 99 GLU A CA 1
ATOM 764 C C . GLU A 1 99 ? -26.698 -0.217 -7.732 1.00 86.44 99 GLU A C 1
ATOM 766 O O . GLU A 1 99 ? -26.757 -0.393 -8.949 1.00 86.44 99 GLU A O 1
ATOM 771 N N . VAL A 1 100 ? -27.701 0.333 -7.041 1.00 89.25 100 VAL A N 1
ATOM 772 C CA . VAL A 1 100 ? -28.939 0.786 -7.687 1.00 89.25 100 VAL A CA 1
ATOM 773 C C . VAL A 1 100 ? -28.638 1.907 -8.687 1.00 89.25 100 VAL A C 1
ATOM 775 O O . VAL A 1 100 ? -29.188 1.903 -9.788 1.00 89.25 100 VAL A O 1
ATOM 778 N N . SER A 1 101 ? -27.727 2.823 -8.341 1.00 87.50 101 SER A N 1
ATOM 779 C CA . SER A 1 101 ? -27.290 3.902 -9.237 1.00 87.50 101 SER A CA 1
ATOM 780 C C . SER A 1 101 ? -26.509 3.378 -10.448 1.00 87.50 101 SER A C 1
ATOM 782 O O . SER A 1 101 ? -26.762 3.802 -11.576 1.00 87.50 101 SER A O 1
ATOM 784 N N . ALA A 1 102 ? -25.592 2.429 -10.245 1.00 84.38 102 ALA A N 1
ATOM 785 C CA . ALA A 1 102 ? -24.813 1.832 -11.328 1.00 84.38 102 ALA A CA 1
ATOM 786 C C . ALA A 1 102 ? -25.711 1.070 -12.321 1.00 84.38 102 ALA A C 1
ATOM 788 O O . ALA A 1 102 ? -25.499 1.132 -13.533 1.00 84.38 102 ALA A O 1
ATOM 789 N N . ALA A 1 103 ? -26.762 0.408 -11.826 1.00 83.56 103 ALA A N 1
ATOM 790 C CA . ALA A 1 103 ? -27.744 -0.270 -12.667 1.00 83.56 103 ALA A CA 1
ATOM 791 C C . ALA A 1 103 ? -28.597 0.703 -13.505 1.00 83.56 103 ALA A C 1
ATOM 793 O O . ALA A 1 103 ? -28.970 0.364 -14.630 1.00 83.56 103 ALA A O 1
ATOM 794 N N . SER A 1 104 ? -28.898 1.907 -12.997 1.00 85.69 104 SER A N 1
ATOM 795 C CA . SER A 1 104 ? -29.668 2.905 -13.755 1.00 85.69 104 SER A CA 1
ATOM 796 C C . SER A 1 104 ? -28.870 3.568 -14.879 1.00 85.69 104 SER A C 1
ATOM 798 O O . SER A 1 104 ? -29.428 3.829 -15.946 1.00 85.69 104 SER A O 1
ATOM 800 N N . ASP A 1 105 ? -27.568 3.789 -14.686 1.00 81.12 105 ASP A N 1
ATOM 801 C CA . ASP A 1 105 ? -26.724 4.483 -15.671 1.00 81.12 105 ASP A CA 1
ATOM 802 C C . ASP A 1 105 ? -26.460 3.646 -16.932 1.00 81.12 105 ASP A C 1
ATOM 804 O O . ASP A 1 105 ? -26.221 4.185 -18.015 1.00 81.12 105 ASP A O 1
ATOM 808 N N . LEU A 1 106 ? -26.582 2.320 -16.836 1.00 75.75 106 LEU A N 1
ATOM 809 C CA . LEU A 1 106 ? -26.419 1.406 -17.968 1.00 75.75 106 LEU A CA 1
ATOM 810 C C . LEU A 1 106 ? -27.632 1.381 -18.927 1.00 75.75 106 LEU A C 1
ATOM 812 O O . LEU A 1 106 ? -27.603 0.638 -19.911 1.00 75.75 106 LEU A O 1
ATOM 816 N N . SER A 1 107 ? -28.686 2.186 -18.703 1.00 58.97 107 SER A N 1
ATOM 817 C CA . SER A 1 107 ? -29.918 2.150 -19.513 1.00 58.97 107 SER A CA 1
ATOM 818 C C . SER A 1 107 ? -30.450 3.506 -20.041 1.00 58.97 107 SER A C 1
ATOM 820 O O . SER A 1 107 ? -31.523 3.941 -19.625 1.00 58.97 107 SER A O 1
ATOM 822 N N . PRO A 1 108 ? -29.803 4.156 -21.039 1.00 58.47 108 PRO A N 1
ATOM 823 C CA . PRO A 1 108 ? -30.467 5.225 -21.800 1.00 58.47 108 PRO A CA 1
ATOM 824 C C . PRO A 1 108 ? -30.608 4.979 -23.314 1.00 58.47 108 PRO A C 1
ATOM 826 O O . PRO A 1 108 ? -31.261 5.770 -23.989 1.00 58.47 108 PRO A O 1
ATOM 829 N N . HIS A 1 109 ? -30.047 3.907 -23.889 1.00 60.47 109 HIS A N 1
ATOM 830 C CA . HIS A 1 109 ? -30.056 3.726 -25.347 1.00 60.47 109 HIS A CA 1
ATOM 831 C C . HIS A 1 109 ? -30.300 2.284 -25.797 1.00 60.47 109 HIS A C 1
ATOM 833 O O . HIS A 1 109 ? -29.364 1.518 -26.018 1.00 60.47 109 HIS A O 1
ATOM 839 N N . LYS A 1 110 ? -31.577 1.951 -26.002 1.00 52.69 110 LYS A N 1
ATOM 840 C CA . LYS A 1 110 ? -32.125 1.217 -27.160 1.00 52.69 110 LYS A CA 1
ATOM 841 C C . LYS A 1 110 ? -33.603 0.966 -26.898 1.00 52.69 110 LYS A C 1
ATOM 843 O O . LYS A 1 110 ? -33.977 0.603 -25.786 1.00 52.69 110 LYS A O 1
ATOM 848 N N . ASP A 1 111 ? -34.422 1.181 -27.924 1.00 61.94 111 ASP A N 1
ATOM 849 C CA . ASP A 1 111 ? -35.835 0.819 -27.921 1.00 61.94 111 ASP A CA 1
ATOM 850 C C . ASP A 1 111 ? -36.026 -0.560 -27.274 1.00 61.94 111 ASP A C 1
ATOM 852 O O . ASP A 1 111 ? -35.251 -1.475 -27.586 1.00 61.94 111 ASP A O 1
ATOM 856 N N . PRO A 1 112 ? -37.020 -0.730 -26.382 1.00 51.19 112 PRO A N 1
ATOM 8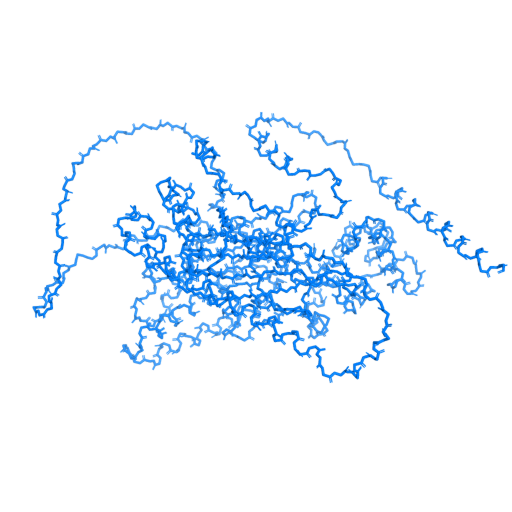57 C CA . PRO A 1 112 ? -37.269 -2.014 -25.751 1.00 51.19 112 PRO A CA 1
ATOM 858 C C . PRO A 1 112 ? -37.384 -3.064 -26.861 1.00 51.19 112 PRO A C 1
ATOM 860 O O . PRO A 1 112 ? -38.219 -2.896 -27.761 1.00 51.19 112 PRO A O 1
ATOM 863 N N . PRO A 1 113 ? -36.549 -4.123 -26.865 1.00 49.78 113 PRO A N 1
ATOM 864 C CA . PRO A 1 113 ? -36.694 -5.178 -27.849 1.00 49.78 113 PRO A CA 1
ATOM 865 C C . PRO A 1 113 ? -38.136 -5.667 -27.754 1.00 49.78 113 PRO A C 1
ATOM 867 O O . PRO A 1 113 ? -38.614 -5.984 -26.663 1.00 49.78 113 PRO A O 1
ATOM 870 N N . LYS A 1 114 ? -38.857 -5.652 -28.884 1.00 52.31 114 LYS A N 1
ATOM 871 C CA . LYS A 1 114 ? -40.226 -6.169 -28.988 1.00 52.31 114 LYS A CA 1
ATOM 872 C C . LYS A 1 114 ? -40.189 -7.649 -28.611 1.00 52.31 114 LYS A C 1
ATOM 874 O O . LYS A 1 114 ? -39.996 -8.506 -29.468 1.00 52.31 114 LYS A O 1
ATOM 879 N N . LEU A 1 115 ? -40.322 -7.931 -27.316 1.00 43.53 115 LEU A N 1
ATOM 880 C CA . LEU A 1 115 ? -40.346 -9.269 -26.751 1.00 43.53 115 LEU A CA 1
ATOM 881 C C . LEU A 1 115 ? -41.533 -10.006 -27.365 1.00 43.53 115 LEU A C 1
ATOM 883 O O . LEU A 1 115 ? -42.700 -9.695 -27.111 1.00 43.53 115 LEU A O 1
ATOM 887 N N . SER A 1 116 ? -41.221 -10.978 -28.218 1.00 43.72 116 SER A N 1
ATOM 888 C CA . SER A 1 116 ? -42.186 -11.936 -28.725 1.00 43.72 116 SER A CA 1
ATOM 889 C C . SER A 1 116 ? -42.802 -12.682 -27.546 1.00 43.72 116 SER A C 1
ATOM 891 O O . SER A 1 116 ? -42.085 -13.227 -26.708 1.00 43.72 116 SER A O 1
ATOM 893 N N . LYS A 1 117 ? -44.136 -12.723 -27.502 1.00 43.91 117 LYS A N 1
ATOM 894 C CA . LYS A 1 117 ? -44.940 -13.505 -26.557 1.00 43.91 117 LYS A CA 1
ATOM 895 C C . LYS A 1 117 ? -44.673 -15.011 -26.726 1.00 43.91 117 LYS A C 1
ATOM 897 O O . LYS A 1 117 ? -45.484 -15.710 -27.323 1.00 43.91 117 LYS A O 1
ATOM 902 N N . SER A 1 118 ? -43.555 -15.529 -26.224 1.00 40.00 118 SER A N 1
ATOM 903 C CA . SER A 1 118 ? -43.348 -16.971 -26.065 1.00 40.00 118 SER A CA 1
ATOM 904 C C . SER A 1 118 ? -43.501 -17.345 -24.593 1.00 40.00 118 SER A C 1
ATOM 906 O O . SER A 1 118 ? -42.630 -17.074 -23.774 1.00 40.00 118 SER A O 1
ATOM 908 N N . THR A 1 119 ? -44.657 -17.931 -24.286 1.00 44.12 119 THR A N 1
ATOM 909 C CA . THR A 1 119 ? -44.930 -18.942 -23.255 1.00 44.12 119 THR A CA 1
ATOM 910 C C . THR A 1 119 ? -43.862 -19.109 -22.164 1.00 44.12 119 THR A C 1
ATOM 912 O O . THR A 1 119 ? -43.056 -20.036 -22.202 1.00 44.12 119 THR A O 1
ATOM 915 N N . ILE A 1 120 ? -43.917 -18.258 -21.137 1.00 40.47 120 ILE A N 1
ATOM 916 C CA . ILE A 1 120 ? -43.260 -18.507 -19.848 1.00 40.47 120 ILE A CA 1
ATOM 917 C C . ILE A 1 120 ? -44.127 -19.534 -19.110 1.00 40.47 120 ILE A C 1
ATOM 919 O O . ILE A 1 120 ? -45.163 -19.205 -18.533 1.00 40.47 120 ILE A O 1
ATOM 923 N N . ARG A 1 121 ? -43.740 -20.813 -19.187 1.00 41.50 121 ARG A N 1
ATOM 924 C CA . ARG A 1 121 ? -44.233 -21.843 -18.262 1.00 41.50 121 ARG A CA 1
ATOM 925 C C . ARG A 1 121 ? -43.729 -21.482 -16.867 1.00 41.50 121 ARG A C 1
ATOM 927 O O . ARG A 1 121 ? -42.528 -21.336 -16.679 1.00 41.50 121 ARG A O 1
ATOM 934 N N . GLY A 1 122 ? -44.656 -21.335 -15.922 1.00 40.88 122 GLY A N 1
ATOM 935 C CA . GLY A 1 122 ? -44.375 -20.988 -14.534 1.00 40.88 122 GLY A CA 1
ATOM 936 C C . GLY A 1 122 ? -43.482 -22.016 -13.849 1.00 40.88 122 GLY A C 1
ATOM 937 O O . GLY A 1 122 ? -43.955 -23.038 -13.357 1.00 40.88 122 GLY A O 1
ATOM 938 N N . THR A 1 123 ? -42.189 -21.728 -13.791 1.00 44.38 123 THR A N 1
ATOM 939 C CA . THR A 1 123 ? -41.290 -22.286 -12.790 1.00 44.38 123 THR A CA 1
ATOM 940 C C . THR A 1 123 ? -41.641 -21.610 -11.470 1.00 44.38 123 THR A C 1
ATOM 942 O O . THR A 1 123 ? -41.410 -20.416 -11.299 1.00 44.38 123 THR A O 1
ATOM 945 N N . GLN A 1 124 ? -42.258 -22.357 -10.551 1.00 42.94 124 GLN A N 1
ATOM 946 C CA . GLN A 1 124 ? -42.386 -21.935 -9.159 1.00 42.94 124 GLN A CA 1
ATOM 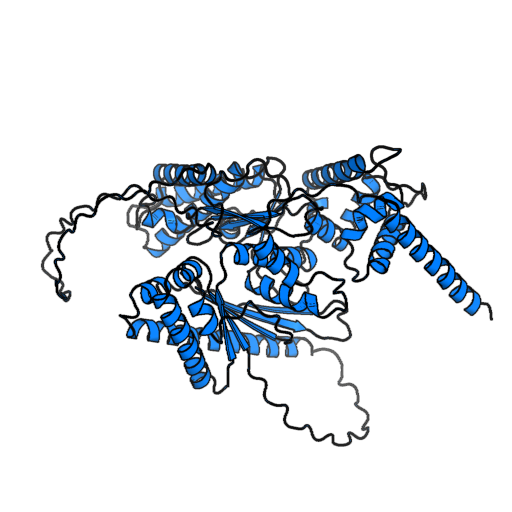947 C C . GLN A 1 124 ? -40.972 -21.698 -8.623 1.00 42.94 124 GLN A C 1
ATOM 949 O O . GLN A 1 124 ? -40.225 -22.647 -8.387 1.00 42.94 124 GLN A O 1
ATOM 954 N N . THR A 1 125 ? -40.585 -20.433 -8.478 1.00 45.03 125 THR A N 1
ATOM 955 C CA . THR A 1 125 ? -39.398 -20.041 -7.726 1.00 45.03 125 THR A CA 1
ATOM 956 C C . THR A 1 125 ? -39.651 -20.442 -6.281 1.00 45.03 125 THR A C 1
ATOM 958 O O . THR A 1 125 ? -40.381 -19.760 -5.560 1.00 45.03 125 THR A O 1
ATOM 961 N N . LEU A 1 126 ? -39.111 -21.596 -5.879 1.00 50.25 126 LEU A N 1
ATOM 962 C CA . LEU A 1 126 ? -38.961 -21.934 -4.468 1.00 50.25 126 LEU A CA 1
ATOM 963 C C . LEU A 1 126 ? -38.312 -20.726 -3.778 1.00 50.25 126 LEU A C 1
ATOM 965 O O . LEU A 1 126 ? -37.409 -20.132 -4.375 1.00 50.25 126 LEU A O 1
ATOM 969 N N . PRO A 1 127 ? -38.770 -20.326 -2.579 1.00 58.88 127 PRO A N 1
ATOM 970 C CA . PRO A 1 127 ? -38.125 -19.252 -1.843 1.00 58.88 127 PRO A CA 1
ATOM 971 C C . PRO A 1 127 ? -36.660 -19.649 -1.665 1.00 58.88 127 PRO A C 1
ATOM 973 O O . PRO A 1 127 ? -36.370 -20.603 -0.940 1.00 58.88 127 PRO A O 1
ATOM 976 N N . LEU A 1 128 ? -35.755 -18.982 -2.392 1.00 64.06 128 LEU A N 1
ATOM 977 C CA . LEU A 1 128 ? -34.326 -19.148 -2.171 1.00 64.06 128 LEU A CA 1
ATOM 978 C C . LEU A 1 128 ? -34.108 -18.876 -0.688 1.00 64.06 128 LEU A C 1
ATOM 980 O O . LEU A 1 128 ? -34.562 -17.847 -0.179 1.00 64.06 128 LEU A O 1
ATOM 984 N N . ALA A 1 129 ? -33.505 -19.842 0.007 1.00 71.19 129 ALA A N 1
ATOM 985 C CA . ALA A 1 129 ? -33.119 -19.664 1.393 1.00 71.19 129 ALA A CA 1
ATOM 986 C C . ALA A 1 129 ? -32.362 -18.339 1.473 1.00 71.19 129 ALA A C 1
ATOM 988 O O . ALA A 1 129 ? -31.405 -18.136 0.731 1.00 71.19 129 ALA A O 1
ATOM 989 N N . GLN A 1 130 ? -32.872 -17.414 2.282 1.00 71.50 130 GLN A N 1
ATOM 990 C CA . GLN A 1 130 ? -32.314 -16.077 2.382 1.00 71.50 130 GLN A CA 1
ATOM 991 C C . GLN A 1 130 ? -30.893 -16.235 2.928 1.00 71.50 130 GLN A C 1
ATOM 993 O O . GLN A 1 130 ? -30.720 -16.608 4.092 1.00 71.50 130 GLN A O 1
ATOM 998 N N . GLU A 1 131 ? -29.895 -16.071 2.062 1.00 81.12 131 GLU A N 1
ATOM 999 C CA . GLU A 1 131 ? -28.498 -16.220 2.450 1.00 81.12 131 GLU A CA 1
ATOM 1000 C C . GLU A 1 131 ? -28.182 -15.186 3.530 1.00 81.12 131 GLU A C 1
ATOM 1002 O O . GLU A 1 131 ? -28.595 -14.022 3.461 1.00 81.12 131 GLU A O 1
ATOM 1007 N N . LYS A 1 132 ? -27.527 -15.653 4.592 1.00 88.94 132 LYS A N 1
ATOM 1008 C CA . LYS A 1 132 ? -27.128 -14.795 5.702 1.00 88.94 132 LYS A CA 1
ATOM 1009 C C . LYS A 1 132 ? -25.880 -14.046 5.256 1.00 88.94 132 LYS A C 1
ATOM 1011 O O . LYS A 1 132 ? -24.914 -14.713 4.906 1.00 88.94 132 LYS A O 1
ATOM 1016 N N . PRO A 1 133 ? -25.868 -12.706 5.266 1.00 90.12 133 PRO A N 1
ATOM 1017 C CA . PRO A 1 133 ? -24.664 -11.976 4.922 1.00 90.12 133 PRO A CA 1
ATOM 1018 C C . PRO A 1 133 ? -23.550 -12.252 5.938 1.00 90.12 133 PRO A C 1
ATOM 1020 O O . PRO A 1 133 ? -23.765 -12.236 7.160 1.00 90.12 133 PRO A O 1
ATOM 1023 N N . THR A 1 134 ? -22.355 -12.479 5.400 1.00 91.31 134 THR A N 1
ATOM 1024 C CA . THR A 1 134 ? -21.141 -12.794 6.152 1.00 91.31 134 THR A CA 1
ATOM 1025 C C . THR A 1 134 ? -20.281 -11.539 6.330 1.00 91.31 134 THR A C 1
ATOM 1027 O O . THR A 1 134 ? -19.945 -10.863 5.357 1.00 91.31 134 THR A O 1
ATOM 1030 N N . LEU A 1 135 ? -19.883 -11.230 7.570 1.00 94.50 135 LEU A N 1
ATOM 1031 C CA . LEU A 1 135 ? -18.947 -10.145 7.895 1.00 94.50 135 LEU A CA 1
ATOM 1032 C C . LEU A 1 135 ? -17.651 -10.704 8.494 1.00 94.50 135 LEU A C 1
ATOM 1034 O O . LEU A 1 135 ? -17.651 -11.307 9.569 1.00 94.50 135 LEU A O 1
ATOM 1038 N N . LEU A 1 136 ? -16.534 -10.447 7.814 1.00 94.94 136 LEU A N 1
ATOM 1039 C CA . LEU A 1 136 ? -15.192 -10.840 8.233 1.00 94.94 136 LEU A CA 1
ATOM 1040 C C . LEU A 1 136 ? -14.486 -9.690 8.965 1.00 94.94 136 LEU A C 1
ATOM 1042 O O . LEU A 1 136 ? -14.204 -8.647 8.384 1.00 94.94 136 LEU A O 1
ATOM 1046 N N . ILE A 1 137 ? -14.153 -9.885 10.237 1.00 96.06 137 ILE A N 1
ATOM 1047 C CA . ILE A 1 137 ? -13.498 -8.890 11.090 1.00 96.06 137 ILE A CA 1
ATOM 1048 C C . ILE A 1 137 ? -12.009 -9.223 11.210 1.00 96.06 137 ILE A C 1
ATOM 1050 O O . ILE A 1 137 ? -11.612 -10.157 11.911 1.00 96.06 137 ILE A O 1
ATOM 1054 N N . GLY A 1 138 ? -11.171 -8.440 10.537 1.00 95.56 138 GLY A N 1
ATOM 1055 C CA . GLY A 1 138 ? -9.725 -8.500 10.709 1.00 95.56 138 GLY A CA 1
ATOM 1056 C C . GLY A 1 138 ? -9.308 -7.648 11.896 1.00 95.56 138 GLY A C 1
ATOM 1057 O O . GLY A 1 138 ? -9.409 -6.426 11.848 1.00 95.56 138 GLY A O 1
ATOM 1058 N N . ILE A 1 139 ? -8.818 -8.281 12.958 1.00 95.44 139 ILE A N 1
ATOM 1059 C CA . ILE A 1 139 ? -8.191 -7.578 14.077 1.00 95.44 139 ILE A CA 1
ATOM 1060 C C . ILE A 1 139 ? -6.732 -7.342 13.697 1.00 95.44 139 ILE A C 1
ATOM 1062 O O . ILE A 1 139 ? -5.972 -8.306 13.558 1.00 95.44 139 ILE A O 1
ATOM 1066 N N . THR A 1 140 ? -6.341 -6.080 13.536 1.00 93.88 140 THR A N 1
ATOM 1067 C CA . THR A 1 140 ? -5.046 -5.684 12.960 1.00 93.88 140 THR A CA 1
ATOM 1068 C C . THR A 1 140 ? -4.189 -4.884 13.943 1.00 93.88 140 THR A C 1
ATOM 1070 O O . THR A 1 140 ? -4.593 -4.564 15.068 1.00 93.88 140 THR A O 1
ATOM 1073 N N . GLY A 1 141 ? -2.951 -4.573 13.551 1.00 89.56 141 GLY A N 1
ATOM 1074 C CA . GLY A 1 141 ? -2.119 -3.634 14.307 1.00 89.56 141 GLY A CA 1
ATOM 1075 C C . GLY A 1 141 ? -1.733 -4.076 15.722 1.00 89.56 141 GLY A C 1
ATOM 1076 O O . GLY A 1 141 ? -1.590 -5.261 16.028 1.00 89.56 141 GLY A O 1
ATOM 1077 N N . ASP A 1 142 ? -1.562 -3.090 16.604 1.00 88.56 142 ASP A N 1
ATOM 1078 C CA . ASP A 1 142 ? -1.209 -3.320 18.012 1.00 88.56 142 ASP A CA 1
ATOM 1079 C C . ASP A 1 142 ? -2.337 -4.018 18.785 1.00 88.56 142 ASP A C 1
ATOM 1081 O O . ASP A 1 142 ? -2.095 -4.661 19.812 1.00 88.56 142 ASP A O 1
ATOM 1085 N N . LEU A 1 143 ? -3.574 -3.918 18.288 1.00 91.38 143 LEU A N 1
ATOM 1086 C CA . LEU A 1 143 ? -4.714 -4.632 18.846 1.00 91.38 143 LEU A CA 1
ATOM 1087 C C . LEU A 1 143 ? -4.562 -6.140 18.628 1.00 91.38 143 LEU A C 1
ATOM 1089 O O . LEU A 1 143 ? -4.682 -6.891 19.592 1.00 91.38 143 LEU A O 1
ATOM 1093 N N . ALA A 1 144 ? -4.186 -6.576 17.422 1.00 92.56 144 ALA A N 1
ATOM 1094 C CA . ALA A 1 144 ? -3.910 -7.986 17.135 1.00 92.56 144 ALA A CA 1
ATOM 1095 C C . ALA A 1 144 ? -2.819 -8.557 18.052 1.00 92.56 144 ALA A C 1
ATOM 1097 O O . ALA A 1 144 ? -2.962 -9.652 18.595 1.00 92.56 144 ALA A O 1
ATOM 1098 N N . VAL A 1 145 ? -1.744 -7.790 18.270 1.00 90.31 145 VAL A N 1
ATOM 1099 C CA . VAL A 1 145 ? -0.643 -8.171 19.170 1.00 90.31 145 VAL A CA 1
ATOM 1100 C C . VAL A 1 145 ? -1.118 -8.266 20.619 1.00 90.31 145 VAL A C 1
ATOM 1102 O O . VAL A 1 145 ? -0.730 -9.195 21.325 1.00 90.31 145 VAL A O 1
ATOM 1105 N N . THR A 1 146 ? -1.953 -7.323 21.061 1.00 91.25 146 THR A N 1
ATOM 1106 C CA . THR A 1 146 ? -2.511 -7.318 22.419 1.00 91.25 146 THR A CA 1
ATOM 1107 C C . THR A 1 146 ? -3.405 -8.539 22.630 1.00 91.25 146 THR A C 1
ATOM 1109 O O . THR A 1 146 ? -3.164 -9.310 23.553 1.00 91.25 146 THR A O 1
ATOM 1112 N N . VAL A 1 147 ? -4.365 -8.770 21.729 1.00 91.62 147 VAL A N 1
ATOM 1113 C CA . VAL A 1 147 ? -5.284 -9.917 21.784 1.00 91.62 147 VAL A CA 1
ATOM 1114 C C . VAL A 1 147 ? -4.527 -11.250 21.719 1.00 91.62 147 VAL A C 1
ATOM 1116 O O . VAL A 1 147 ? -4.884 -12.200 22.403 1.00 91.62 147 VAL A O 1
ATOM 1119 N N . ALA A 1 148 ? -3.447 -11.339 20.939 1.00 90.88 148 ALA A N 1
ATOM 1120 C CA . ALA A 1 148 ? -2.645 -12.560 20.855 1.00 90.88 148 ALA A CA 1
ATOM 1121 C C . ALA A 1 148 ? -1.849 -12.873 22.138 1.00 90.88 148 ALA A C 1
ATOM 1123 O O . ALA A 1 148 ? -1.501 -14.035 22.370 1.00 90.88 148 ALA A O 1
ATOM 1124 N N . LYS A 1 149 ? -1.503 -11.851 22.932 1.00 91.44 149 LYS A N 1
ATOM 1125 C CA . LYS A 1 149 ? -0.652 -11.979 24.128 1.00 91.44 149 LYS A CA 1
ATOM 1126 C C . LYS A 1 149 ? -1.444 -12.093 25.428 1.00 91.44 149 LYS A C 1
ATOM 1128 O O . LYS A 1 149 ? -0.933 -12.690 26.371 1.00 91.44 149 LYS A O 1
ATOM 1133 N N . ASP A 1 150 ? -2.644 -11.526 25.477 1.00 93.44 150 ASP A N 1
ATOM 1134 C CA . ASP A 1 150 ? -3.457 -11.414 26.684 1.00 93.44 150 ASP A CA 1
ATOM 1135 C C . ASP A 1 150 ? -4.780 -12.184 26.525 1.00 93.44 150 ASP A C 1
ATOM 1137 O O . ASP A 1 150 ? -5.629 -11.848 25.699 1.00 93.44 150 ASP A O 1
ATOM 1141 N N . GLU A 1 151 ? -4.935 -13.251 27.315 1.00 92.88 151 GLU A N 1
ATOM 1142 C CA . GLU A 1 151 ? -6.093 -14.153 27.268 1.00 92.88 151 GLU A CA 1
ATOM 1143 C C . GLU A 1 151 ? -7.383 -13.485 27.766 1.00 92.88 151 GLU A C 1
ATOM 1145 O O . GLU A 1 151 ? -8.458 -13.783 27.245 1.00 92.88 151 GLU A O 1
ATOM 1150 N N . GLU A 1 152 ? -7.288 -12.546 28.713 1.00 93.12 152 GLU A N 1
ATOM 1151 C CA . GLU A 1 152 ? -8.440 -11.780 29.200 1.00 93.12 152 GLU A CA 1
ATOM 1152 C C . GLU A 1 152 ? -8.930 -10.823 28.110 1.00 93.12 152 GLU A C 1
ATOM 1154 O O . GLU A 1 152 ? -10.119 -10.789 27.790 1.00 93.12 152 GLU A O 1
ATOM 1159 N N . VAL A 1 153 ? -8.003 -10.120 27.452 1.00 93.44 153 VAL A N 1
ATOM 1160 C CA . VAL A 1 153 ? -8.323 -9.256 26.305 1.00 93.44 153 VAL A CA 1
ATOM 1161 C C . VAL A 1 153 ? -8.914 -10.061 25.144 1.00 93.44 153 VAL A C 1
ATOM 1163 O O . VAL A 1 153 ? -9.843 -9.593 24.486 1.00 93.44 153 VAL A O 1
ATOM 1166 N N . ALA A 1 154 ? -8.422 -11.277 24.894 1.00 92.81 154 ALA A N 1
ATOM 1167 C CA . ALA A 1 154 ? -8.984 -12.155 23.871 1.00 92.81 154 ALA A CA 1
ATOM 1168 C C . ALA A 1 154 ? -10.422 -12.589 24.176 1.00 92.81 154 ALA A C 1
ATOM 1170 O O . ALA A 1 154 ? -11.257 -12.569 23.272 1.00 92.81 154 ALA A O 1
ATOM 1171 N N . ALA A 1 155 ? -10.722 -12.931 25.432 1.00 92.50 155 ALA A N 1
ATOM 1172 C CA . ALA A 1 155 ? -12.080 -13.263 25.856 1.00 92.50 155 ALA A CA 1
ATOM 1173 C C . ALA A 1 155 ? -13.027 -12.059 25.722 1.00 92.50 155 ALA A C 1
ATOM 1175 O O . ALA A 1 155 ? -14.121 -12.195 25.175 1.00 92.50 155 ALA A O 1
ATOM 1176 N N . LEU A 1 156 ? -12.580 -10.867 26.137 1.00 94.00 156 LEU A N 1
ATOM 1177 C CA . LEU A 1 156 ? -13.346 -9.625 25.981 1.00 94.00 156 LEU A CA 1
ATOM 1178 C C . LEU A 1 156 ? -13.607 -9.286 24.511 1.00 94.00 156 LEU A C 1
ATOM 1180 O O . LEU A 1 156 ? -14.686 -8.810 24.171 1.00 94.00 156 LEU A O 1
ATOM 1184 N N . MET A 1 157 ? -12.641 -9.541 23.628 1.00 94.62 157 MET A N 1
ATOM 1185 C CA . MET A 1 157 ? -12.816 -9.347 22.190 1.00 94.62 157 MET A CA 1
ATOM 1186 C C . MET A 1 157 ? -13.838 -10.328 21.596 1.00 94.62 157 MET A C 1
ATOM 1188 O O . MET A 1 157 ? -14.664 -9.931 20.777 1.00 94.62 157 MET A O 1
A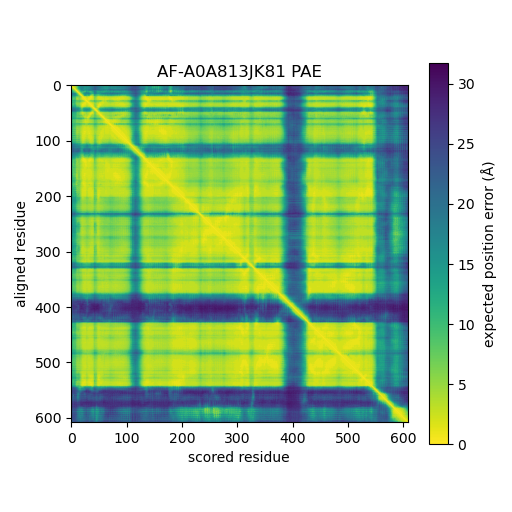TOM 1192 N N . GLU A 1 158 ? -13.817 -11.598 22.007 1.00 93.94 158 GLU A N 1
ATOM 1193 C CA . GLU A 1 158 ? -14.808 -12.588 21.564 1.00 93.94 158 GLU A CA 1
ATOM 1194 C C . GLU A 1 158 ? -16.222 -12.195 22.015 1.00 93.94 158 GLU A C 1
ATOM 1196 O O . GLU A 1 158 ? -17.154 -12.184 21.208 1.00 93.94 158 GLU A O 1
ATOM 1201 N N . GLU A 1 159 ? -16.374 -11.783 23.276 1.00 94.88 159 GLU A N 1
ATOM 1202 C CA . GLU A 1 159 ? -17.636 -11.252 23.795 1.00 94.88 159 GLU A CA 1
ATOM 1203 C C . GLU A 1 159 ? -18.079 -9.993 23.034 1.00 94.88 159 GLU A C 1
ATOM 1205 O O . GLU A 1 159 ? -19.246 -9.879 22.655 1.00 94.88 159 GLU A O 1
ATOM 1210 N N . PHE A 1 160 ? -17.153 -9.075 22.749 1.00 95.00 160 PHE A N 1
ATOM 1211 C CA . PHE A 1 160 ? -17.425 -7.867 21.974 1.00 95.00 160 PHE A CA 1
ATOM 1212 C C . PHE A 1 160 ? -17.986 -8.191 20.583 1.00 95.00 160 PHE A C 1
ATOM 1214 O O . PHE A 1 160 ? -18.993 -7.606 20.183 1.00 95.00 160 PHE A O 1
ATOM 1221 N N . VAL A 1 161 ? -17.386 -9.147 19.864 1.00 95.56 161 VAL A N 1
ATOM 1222 C CA . VAL A 1 161 ? -17.849 -9.573 18.531 1.00 95.56 161 VAL A CA 1
ATOM 1223 C C . VAL A 1 161 ? -19.218 -10.255 18.599 1.00 95.56 161 VAL A C 1
ATOM 1225 O O . VAL A 1 161 ? -20.071 -9.985 17.754 1.00 95.56 161 VAL A O 1
ATOM 1228 N N . LEU A 1 162 ? -19.471 -11.093 19.611 1.00 95.44 162 LEU A N 1
ATOM 1229 C CA . LEU A 1 162 ? -20.787 -11.717 19.808 1.00 95.44 162 LEU A CA 1
ATOM 1230 C C . LEU A 1 162 ? -21.879 -10.677 20.073 1.00 95.44 162 LEU A C 1
ATOM 1232 O O . LEU A 1 162 ? -22.977 -10.771 19.527 1.00 95.44 162 LEU A O 1
ATOM 1236 N N . GLN A 1 163 ? -21.574 -9.670 20.889 1.00 96.75 163 GLN A N 1
ATOM 1237 C CA . GLN A 1 163 ? -22.499 -8.571 21.147 1.00 96.75 163 GLN A CA 1
ATOM 1238 C C . GLN A 1 163 ? -22.695 -7.702 19.896 1.00 96.75 163 GLN A C 1
ATOM 1240 O O . GLN A 1 163 ? -23.794 -7.205 19.675 1.00 96.75 163 GLN A O 1
ATOM 1245 N N . LEU A 1 164 ? -21.660 -7.527 19.063 1.00 96.81 164 LEU A N 1
ATOM 1246 C CA . LEU A 1 164 ? -21.758 -6.764 17.814 1.00 96.81 164 LEU A CA 1
ATOM 1247 C C . LEU A 1 164 ? -22.671 -7.472 16.807 1.00 96.81 164 LEU A C 1
ATOM 1249 O O . LEU A 1 164 ? -23.473 -6.820 16.146 1.00 96.81 164 LEU A O 1
ATOM 1253 N N . GLU A 1 165 ? -22.590 -8.802 16.725 1.00 96.75 165 GLU A N 1
ATOM 1254 C CA . GLU A 1 165 ? -23.487 -9.618 15.900 1.00 96.75 165 GLU A CA 1
ATOM 1255 C C . GLU A 1 165 ? -24.956 -9.426 16.302 1.00 96.75 165 GLU A C 1
ATOM 1257 O O . GLU A 1 165 ? -25.818 -9.263 15.438 1.00 96.75 165 GLU A O 1
ATOM 1262 N N . GLU A 1 166 ? -25.245 -9.414 17.606 1.00 97.25 166 GLU A N 1
ATOM 1263 C CA . GLU A 1 166 ? -26.603 -9.202 18.114 1.00 97.25 166 GLU A CA 1
ATOM 1264 C C . GLU A 1 166 ? -27.093 -7.769 17.875 1.00 97.25 166 GLU A C 1
ATOM 1266 O O . GLU A 1 166 ? -28.224 -7.574 17.429 1.00 97.25 166 GLU A O 1
ATOM 1271 N N . ASP A 1 167 ? -26.241 -6.764 18.093 1.00 97.44 167 ASP A N 1
ATOM 1272 C CA . ASP A 1 167 ? -26.580 -5.367 17.817 1.00 97.44 167 ASP A CA 1
ATOM 1273 C C . ASP A 1 167 ? -26.879 -5.150 16.321 1.00 97.44 167 ASP A C 1
ATOM 1275 O O . ASP A 1 167 ? -27.876 -4.512 15.978 1.00 97.44 167 ASP A O 1
ATOM 1279 N N . LEU A 1 168 ? -26.071 -5.729 15.421 1.00 96.62 168 LEU A N 1
ATOM 1280 C CA . LEU A 1 168 ? -26.311 -5.696 13.973 1.00 96.62 168 LEU A CA 1
ATOM 1281 C C . LEU A 1 168 ? -27.603 -6.416 13.591 1.00 96.62 168 LEU A C 1
ATOM 1283 O O . LEU A 1 168 ? -28.364 -5.913 12.762 1.00 96.62 168 LEU A O 1
ATOM 1287 N N . ARG A 1 169 ? -27.874 -7.578 14.192 1.00 96.56 169 ARG A N 1
ATOM 1288 C CA . ARG A 1 169 ? -29.110 -8.337 13.965 1.00 96.56 169 ARG A CA 1
ATOM 1289 C C . ARG A 1 169 ? -30.339 -7.535 14.376 1.00 96.56 169 ARG A C 1
ATOM 1291 O O . ARG A 1 169 ? -31.282 -7.422 13.596 1.00 96.56 169 ARG A O 1
ATOM 1298 N N . SER A 1 170 ? -30.302 -6.951 15.569 1.00 97.25 170 SER A N 1
ATOM 1299 C CA . SER A 1 170 ? -31.377 -6.126 16.118 1.00 97.25 170 SER A CA 1
ATOM 1300 C C . SER A 1 170 ? -31.628 -4.881 15.264 1.00 97.25 170 SER A C 1
ATOM 1302 O O . SER A 1 170 ? -32.769 -4.583 14.918 1.00 97.25 170 SER A O 1
ATOM 1304 N N . ALA A 1 171 ? -30.563 -4.185 14.858 1.00 96.81 171 ALA A N 1
ATOM 1305 C CA . ALA A 1 171 ? -30.676 -2.929 14.127 1.00 96.81 171 ALA A CA 1
ATOM 1306 C C . ALA A 1 171 ? -31.014 -3.102 12.633 1.00 96.81 171 ALA A C 1
ATOM 1308 O O . ALA A 1 171 ? -31.748 -2.287 12.080 1.00 96.81 171 ALA A O 1
ATOM 1309 N N . SER A 1 172 ? -30.511 -4.152 11.972 1.00 95.88 172 SER A N 1
ATOM 1310 C CA . SER A 1 172 ? -30.779 -4.401 10.542 1.00 95.88 172 SER A CA 1
ATOM 1311 C C . SER A 1 172 ? -32.019 -5.256 10.272 1.00 95.88 172 SER A C 1
ATOM 1313 O O . SER A 1 172 ? -32.484 -5.307 9.133 1.00 95.88 172 SER A O 1
ATOM 1315 N N . GLY A 1 173 ? -32.516 -5.991 11.273 1.00 95.62 173 GLY A N 1
ATOM 1316 C CA . GLY A 1 173 ? -33.552 -7.012 11.091 1.00 95.62 173 GLY A CA 1
ATOM 1317 C C . GLY A 1 173 ? -33.103 -8.224 10.261 1.00 95.62 173 GLY A C 1
ATOM 1318 O O . GLY A 1 173 ? -33.937 -9.053 9.898 1.00 95.62 173 GLY A O 1
ATOM 1319 N N . LYS A 1 174 ? -31.805 -8.342 9.941 1.00 94.06 174 LYS A N 1
ATOM 1320 C CA . LYS A 1 174 ? -31.217 -9.448 9.171 1.00 94.06 174 LYS A CA 1
ATOM 1321 C C . LYS A 1 174 ? -30.386 -10.348 10.078 1.00 94.06 174 LYS A C 1
ATOM 1323 O O . LYS A 1 174 ? -29.761 -9.888 11.031 1.00 94.06 174 LYS A O 1
ATOM 1328 N N . GLN A 1 175 ? -30.340 -11.640 9.769 1.00 94.62 175 GLN A N 1
ATOM 1329 C CA . GLN A 1 175 ? -29.431 -12.546 10.459 1.00 94.62 175 GLN A CA 1
ATOM 1330 C C . GLN A 1 175 ? -28.037 -12.442 9.835 1.00 94.62 175 GLN A C 1
ATOM 1332 O O . GLN A 1 175 ? -27.868 -12.801 8.677 1.00 94.62 175 GLN A O 1
ATOM 1337 N N . TRP A 1 176 ? -27.063 -11.976 10.610 1.00 92.81 176 TRP A N 1
ATOM 1338 C CA . TRP A 1 176 ? -25.662 -11.878 10.201 1.00 92.81 176 TRP A CA 1
ATOM 1339 C C . TRP A 1 176 ? -24.846 -13.058 10.710 1.00 92.81 176 TRP A C 1
ATOM 1341 O O . TRP A 1 176 ? -25.126 -13.581 11.793 1.00 92.81 176 TRP A O 1
ATOM 1351 N N . GLU A 1 177 ? -23.817 -13.429 9.953 1.00 92.75 177 GLU A N 1
ATOM 1352 C CA . GLU A 1 177 ? -22.759 -14.322 10.410 1.00 92.75 177 GLU A CA 1
ATOM 1353 C C . GLU A 1 177 ? -21.444 -13.543 10.525 1.00 92.75 177 GLU A C 1
ATOM 1355 O O . GLU A 1 177 ? -20.895 -13.060 9.536 1.00 92.75 177 GLU A O 1
ATOM 1360 N N . LEU A 1 178 ? -20.961 -13.364 11.758 1.00 94.69 178 LEU A N 1
ATOM 1361 C CA . LEU A 1 178 ? -19.709 -12.661 12.031 1.00 94.69 178 LEU A CA 1
ATOM 1362 C C . LEU A 1 178 ? -18.591 -13.661 12.317 1.00 94.69 178 LEU A C 1
ATOM 1364 O O . LEU A 1 178 ? -18.680 -14.479 13.244 1.00 94.69 178 LEU A O 1
ATOM 1368 N N . HIS A 1 179 ? -17.501 -13.522 11.570 1.00 91.94 179 HIS A N 1
ATOM 1369 C CA . HIS A 1 179 ? -16.245 -14.222 11.809 1.00 91.94 179 HIS A CA 1
ATOM 1370 C C . HIS A 1 179 ?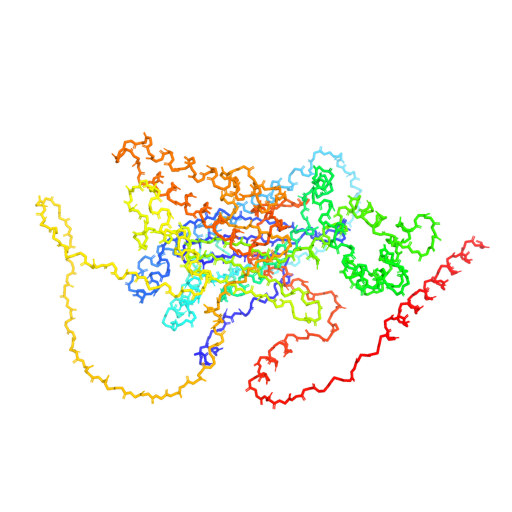 -15.150 -13.210 12.088 1.00 91.94 179 HIS A C 1
ATOM 1372 O O . HIS A 1 179 ? -15.117 -12.151 11.470 1.00 91.94 179 HIS A O 1
ATOM 1378 N N . TYR A 1 180 ? -14.223 -13.538 12.980 1.00 93.25 180 TYR A N 1
ATOM 1379 C CA . TYR A 1 180 ? -13.076 -12.679 13.239 1.00 93.25 180 TYR A CA 1
ATOM 1380 C C . TYR A 1 180 ? -11.782 -13.480 13.231 1.00 93.25 180 TYR A C 1
ATOM 1382 O O . TYR A 1 180 ? -11.752 -14.674 13.541 1.00 93.25 180 TYR A O 1
ATOM 1390 N N . PHE A 1 181 ? -10.695 -12.807 12.877 1.00 93.56 181 PHE A N 1
ATOM 1391 C CA . PHE A 1 181 ? -9.362 -13.384 12.895 1.00 93.56 181 PHE A CA 1
ATOM 1392 C C . PHE A 1 181 ? -8.328 -12.351 13.318 1.00 93.56 181 PHE A C 1
ATOM 1394 O O . PHE A 1 181 ? -8.492 -11.147 13.133 1.00 93.56 181 PHE A O 1
ATOM 1401 N N . LEU A 1 182 ? -7.242 -12.848 13.903 1.00 93.00 182 LEU A N 1
ATOM 1402 C CA . LEU A 1 182 ? -6.076 -12.035 14.210 1.00 93.00 182 LEU A CA 1
ATOM 1403 C C . LEU A 1 182 ? -5.207 -11.959 12.969 1.00 93.00 182 LEU A C 1
ATOM 1405 O O . LEU A 1 182 ? -4.862 -12.995 12.395 1.00 93.00 182 LEU A O 1
ATOM 1409 N N . LEU A 1 183 ? -4.819 -10.747 12.599 1.00 92.88 183 LEU A N 1
ATOM 1410 C CA . LEU A 1 183 ? -3.896 -10.509 11.511 1.00 92.88 183 LEU A CA 1
ATOM 1411 C C . LEU A 1 183 ? -2.586 -9.945 12.071 1.00 92.88 183 LEU A C 1
ATOM 1413 O O . LEU A 1 183 ? -2.466 -8.739 12.297 1.00 92.88 183 LEU A O 1
ATOM 1417 N N . PRO A 1 184 ? -1.589 -10.810 12.343 1.00 90.81 184 PRO A N 1
ATOM 1418 C CA . PRO A 1 184 ? -0.253 -10.348 12.676 1.00 90.81 184 PRO A CA 1
ATOM 1419 C C . PRO A 1 184 ? 0.288 -9.459 11.562 1.00 90.81 184 PRO A C 1
ATOM 1421 O O . PRO A 1 184 ? -0.026 -9.665 10.390 1.00 90.81 184 PRO A O 1
ATOM 1424 N N . LYS A 1 185 ? 1.186 -8.538 11.911 1.00 90.25 185 LYS A N 1
ATOM 1425 C CA . LYS A 1 185 ? 1.783 -7.612 10.945 1.00 90.25 185 LYS A CA 1
ATOM 1426 C C . LYS A 1 185 ? 2.431 -8.287 9.736 1.00 90.25 185 LYS A C 1
ATOM 1428 O O . LYS A 1 185 ? 2.280 -7.802 8.625 1.00 90.25 185 LYS A O 1
ATOM 1433 N N . GLN A 1 186 ? 3.064 -9.442 9.940 1.00 90.44 186 GLN A N 1
ATOM 1434 C CA . GLN A 1 186 ? 3.606 -10.258 8.851 1.00 90.44 186 GLN A CA 1
ATOM 1435 C C . GLN A 1 186 ? 2.529 -10.673 7.837 1.00 90.44 186 GLN A C 1
ATOM 1437 O O . GLN A 1 186 ? 2.742 -10.610 6.631 1.00 90.44 186 GLN A O 1
ATOM 1442 N N . SER A 1 187 ? 1.363 -11.098 8.325 1.00 90.81 187 SER A N 1
ATOM 1443 C CA . SER A 1 187 ? 0.239 -11.496 7.477 1.00 90.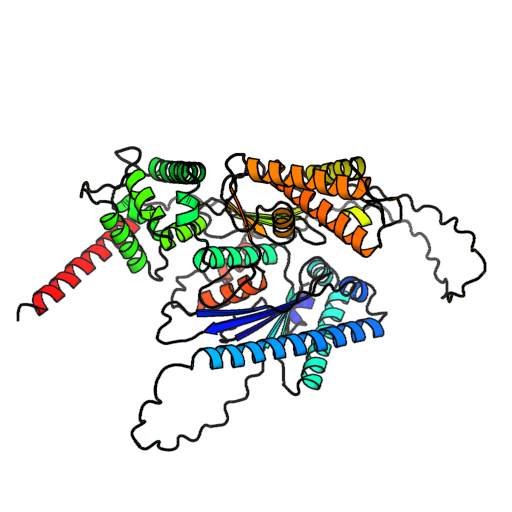81 187 SER A CA 1
ATOM 1444 C C . SER A 1 187 ? -0.445 -10.289 6.837 1.00 90.81 187 SER A C 1
ATOM 1446 O O . SER A 1 187 ? -0.845 -10.375 5.683 1.00 90.81 187 SER A O 1
ATOM 1448 N N . GLU A 1 188 ? -0.550 -9.169 7.558 1.00 92.06 188 GLU A N 1
ATOM 1449 C CA . GLU A 1 188 ? -1.039 -7.887 7.029 1.00 92.06 188 GLU A CA 1
ATOM 1450 C C . GLU A 1 188 ? -0.205 -7.466 5.809 1.00 92.06 188 GLU A C 1
ATOM 1452 O O . GLU A 1 188 ? -0.752 -7.357 4.713 1.00 92.06 188 GLU A O 1
ATOM 1457 N N . ALA A 1 189 ? 1.121 -7.386 5.962 1.00 92.00 189 ALA A N 1
ATOM 1458 C CA . ALA A 1 189 ? 2.057 -7.043 4.890 1.00 92.00 189 ALA A CA 1
ATOM 1459 C C . ALA A 1 189 ? 2.006 -8.030 3.709 1.00 92.00 189 ALA A C 1
ATOM 1461 O O . ALA A 1 189 ? 2.030 -7.629 2.543 1.00 92.00 189 ALA A O 1
ATOM 1462 N N . PHE A 1 190 ? 1.884 -9.329 3.996 1.00 92.12 190 PHE A N 1
ATOM 1463 C CA . PHE A 1 190 ? 1.727 -10.358 2.969 1.00 92.12 190 PHE A CA 1
ATOM 1464 C C . PHE A 1 190 ? 0.469 -10.139 2.115 1.00 92.12 190 PHE A C 1
ATOM 1466 O O . PHE A 1 190 ? 0.547 -10.133 0.884 1.00 92.12 190 PHE A O 1
ATOM 1473 N N . TYR A 1 191 ? -0.689 -9.915 2.740 1.00 93.50 191 TYR A N 1
ATOM 1474 C CA . TYR A 1 191 ? -1.928 -9.684 1.997 1.00 93.50 191 TYR A CA 1
ATOM 1475 C C . TYR A 1 191 ? -1.940 -8.324 1.297 1.00 93.50 191 TYR A C 1
ATOM 1477 O O . TYR A 1 191 ? -2.403 -8.235 0.162 1.00 93.50 191 TYR A O 1
ATOM 1485 N N . GLU A 1 192 ? -1.384 -7.275 1.903 1.00 94.19 192 GLU A N 1
ATOM 1486 C CA . GLU A 1 192 ? -1.202 -5.989 1.223 1.00 94.19 192 GLU A CA 1
ATOM 1487 C C . GLU A 1 192 ? -0.372 -6.144 -0.049 1.00 94.19 192 GLU A C 1
ATOM 1489 O O . GLU A 1 192 ? -0.732 -5.604 -1.095 1.00 94.19 192 GLU A O 1
ATOM 1494 N N . ARG A 1 193 ? 0.695 -6.946 -0.006 1.00 92.19 193 ARG A N 1
ATOM 1495 C CA . ARG A 1 193 ? 1.482 -7.256 -1.198 1.00 92.19 193 ARG A CA 1
ATOM 1496 C C . ARG A 1 193 ? 0.653 -7.982 -2.257 1.00 92.19 193 ARG A C 1
ATOM 1498 O O . ARG A 1 193 ? 0.732 -7.610 -3.425 1.00 92.19 193 ARG A O 1
ATOM 1505 N N . ILE A 1 194 ? -0.148 -8.983 -1.882 1.00 92.19 194 ILE A N 1
ATOM 1506 C CA . ILE A 1 194 ? -1.055 -9.662 -2.828 1.00 92.19 194 ILE A CA 1
ATOM 1507 C C . ILE A 1 194 ? -1.989 -8.650 -3.496 1.00 92.19 194 ILE A C 1
ATOM 1509 O O . ILE A 1 194 ? -2.133 -8.668 -4.721 1.00 92.19 194 ILE A O 1
ATOM 1513 N N . ALA A 1 195 ? -2.575 -7.744 -2.710 1.00 95.00 195 ALA A N 1
ATOM 1514 C CA . ALA A 1 195 ? -3.419 -6.675 -3.225 1.00 95.00 195 ALA A CA 1
ATOM 1515 C C . ALA A 1 195 ? -2.652 -5.782 -4.212 1.00 95.00 195 ALA A C 1
ATOM 1517 O O . ALA A 1 195 ? -3.118 -5.574 -5.327 1.00 95.00 195 ALA A O 1
ATOM 1518 N N . VAL A 1 196 ? -1.453 -5.310 -3.856 1.00 95.56 196 VAL A N 1
ATOM 1519 C CA . VAL A 1 196 ? -0.607 -4.490 -4.741 1.00 95.56 196 VAL A CA 1
ATOM 1520 C C . VAL A 1 196 ? -0.272 -5.220 -6.043 1.00 95.56 196 VAL A C 1
ATOM 1522 O O . VAL A 1 196 ? -0.425 -4.641 -7.114 1.00 95.56 196 VAL A O 1
ATOM 1525 N N . CYS A 1 197 ? 0.133 -6.490 -5.978 1.00 93.38 197 CYS A N 1
ATOM 1526 C CA . CYS A 1 197 ? 0.427 -7.304 -7.157 1.00 93.38 197 CYS A CA 1
ATOM 1527 C C . CYS A 1 197 ? -0.774 -7.382 -8.104 1.00 93.38 197 CYS A C 1
ATOM 1529 O O . CYS A 1 197 ? -0.625 -7.155 -9.303 1.00 93.38 197 CYS A O 1
ATOM 1531 N N . TRP A 1 198 ? -1.963 -7.666 -7.569 1.00 94.06 198 TRP A N 1
ATOM 1532 C CA . TRP A 1 198 ? -3.189 -7.708 -8.364 1.00 94.06 198 TRP A CA 1
ATOM 1533 C C . TRP A 1 198 ? -3.536 -6.334 -8.949 1.00 94.06 198 TRP A C 1
ATOM 1535 O O . TRP A 1 198 ? -3.928 -6.234 -10.110 1.00 94.06 198 TRP A O 1
ATOM 1545 N N . LEU A 1 199 ? -3.343 -5.260 -8.184 1.00 95.31 199 LEU A N 1
ATOM 1546 C CA . LEU A 1 199 ? -3.620 -3.900 -8.641 1.00 95.31 199 LEU A CA 1
ATOM 1547 C C . LEU A 1 199 ? -2.666 -3.453 -9.748 1.00 95.31 199 LEU A C 1
ATOM 1549 O O . LEU A 1 199 ? -3.119 -2.831 -10.705 1.00 95.31 199 LEU A O 1
ATOM 1553 N N . ILE A 1 200 ? -1.383 -3.818 -9.688 1.00 94.69 200 ILE A N 1
ATOM 1554 C CA . ILE A 1 200 ? -0.436 -3.567 -10.785 1.00 94.69 200 ILE A CA 1
ATOM 1555 C C . ILE A 1 200 ? -0.937 -4.201 -12.088 1.00 94.69 200 ILE A C 1
ATOM 1557 O O . ILE A 1 200 ? -0.792 -3.613 -13.154 1.00 94.69 200 ILE A O 1
ATOM 1561 N N . GLU A 1 201 ? -1.557 -5.377 -12.014 1.00 91.19 201 GLU A N 1
ATOM 1562 C CA . GLU A 1 201 ? -2.048 -6.088 -13.195 1.00 91.19 201 GLU A CA 1
ATOM 1563 C C . GLU A 1 201 ? -3.348 -5.531 -13.767 1.00 91.19 201 GLU A C 1
ATOM 1565 O O . GLU A 1 201 ? -3.512 -5.508 -14.992 1.00 91.19 201 GLU A O 1
ATOM 1570 N N . ASN A 1 202 ? -4.264 -5.125 -12.889 1.00 92.25 202 ASN A N 1
ATOM 1571 C CA . ASN A 1 202 ? -5.660 -4.866 -13.244 1.00 92.25 202 ASN A CA 1
ATOM 1572 C C . ASN A 1 202 ? -6.023 -3.377 -13.281 1.00 92.25 202 ASN A C 1
ATOM 1574 O O . ASN A 1 202 ? -7.130 -3.026 -13.688 1.00 92.25 202 ASN A O 1
ATOM 1578 N N . SER A 1 203 ? -5.117 -2.491 -12.868 1.00 93.06 203 SER A N 1
ATOM 1579 C CA . SER A 1 203 ? -5.357 -1.048 -12.891 1.00 93.06 203 SER A CA 1
ATOM 1580 C C . SER A 1 203 ? -4.820 -0.372 -14.144 1.00 93.06 203 SER A C 1
ATOM 1582 O O . SER A 1 203 ? -3.881 -0.849 -14.779 1.00 93.06 203 SER A O 1
ATOM 1584 N N . ASP A 1 204 ? -5.389 0.789 -14.465 1.00 90.06 204 ASP A N 1
ATOM 1585 C CA . ASP A 1 204 ? -4.779 1.703 -15.420 1.00 90.06 204 ASP A CA 1
ATOM 1586 C C . ASP A 1 204 ? -3.634 2.474 -14.745 1.00 90.06 204 ASP A C 1
ATOM 1588 O O . ASP A 1 204 ? -3.832 3.385 -13.923 1.00 90.06 204 ASP A O 1
ATOM 1592 N N . LEU A 1 205 ? -2.412 2.048 -15.057 1.00 89.56 205 LEU A N 1
ATOM 1593 C CA . LEU A 1 205 ? -1.177 2.689 -14.621 1.00 89.56 205 LEU A CA 1
ATOM 1594 C C . LEU A 1 205 ? -0.601 3.639 -15.676 1.00 89.56 205 LEU A C 1
ATOM 1596 O O . LEU A 1 205 ? 0.313 4.395 -15.343 1.00 89.56 205 LEU A O 1
ATOM 1600 N N . LYS A 1 206 ? -1.117 3.611 -16.916 1.00 91.69 206 LYS A N 1
ATOM 1601 C CA . LYS A 1 206 ? -0.573 4.353 -18.065 1.00 91.69 206 LYS A CA 1
ATOM 1602 C C . LYS A 1 206 ? 0.950 4.217 -18.153 1.00 91.69 206 LYS A C 1
ATOM 1604 O O . LYS A 1 206 ? 1.680 5.213 -18.249 1.00 91.69 206 LYS A O 1
ATOM 1609 N N . LEU A 1 207 ? 1.446 2.984 -18.031 1.00 89.69 207 LEU A N 1
ATOM 1610 C CA . LEU A 1 207 ? 2.881 2.729 -17.973 1.00 89.69 207 LEU A CA 1
ATOM 1611 C C . LEU A 1 207 ? 3.520 3.066 -19.309 1.00 89.69 207 LEU A C 1
ATOM 1613 O O . LEU A 1 207 ? 4.474 3.831 -19.310 1.00 89.69 207 LEU A O 1
ATOM 1617 N N . THR A 1 208 ? 2.970 2.610 -20.432 1.00 90.88 208 THR A N 1
ATOM 1618 C CA . THR A 1 208 ? 3.501 2.912 -21.770 1.00 90.88 208 THR A CA 1
ATOM 1619 C C . THR A 1 208 ? 3.764 4.412 -21.955 1.00 90.88 208 THR A C 1
ATOM 1621 O O . THR A 1 208 ? 4.879 4.806 -22.301 1.00 90.88 208 THR A O 1
ATOM 1624 N N . ASP A 1 209 ? 2.796 5.265 -21.603 1.00 91.00 209 ASP A N 1
ATOM 1625 C CA . ASP A 1 209 ? 2.953 6.725 -21.648 1.00 91.00 209 ASP A CA 1
ATOM 1626 C C . ASP A 1 209 ? 4.059 7.235 -20.716 1.00 91.00 209 ASP A C 1
ATOM 1628 O O . ASP A 1 209 ? 4.801 8.159 -21.058 1.00 91.00 209 ASP A O 1
ATOM 1632 N N . THR A 1 210 ? 4.152 6.664 -19.515 1.00 91.00 210 THR A N 1
ATOM 1633 C CA . THR A 1 210 ? 5.156 7.023 -18.506 1.00 91.00 210 THR A CA 1
ATOM 1634 C C . THR A 1 210 ? 6.563 6.669 -18.987 1.00 91.00 210 THR A C 1
ATOM 1636 O O . THR A 1 210 ? 7.467 7.499 -18.912 1.00 91.00 210 THR A O 1
ATOM 1639 N N . PHE A 1 211 ? 6.746 5.469 -19.537 1.00 90.44 211 PHE A N 1
ATOM 1640 C CA . PHE A 1 211 ? 8.018 4.998 -20.078 1.00 90.44 211 PHE A CA 1
ATOM 1641 C C . PHE A 1 211 ? 8.452 5.785 -21.316 1.00 90.44 211 PHE A C 1
ATOM 1643 O O . PHE A 1 211 ? 9.633 6.103 -21.447 1.00 90.44 211 PHE A O 1
ATOM 1650 N N . ALA A 1 212 ? 7.511 6.162 -22.185 1.00 88.94 212 ALA A N 1
ATOM 1651 C CA . ALA A 1 212 ? 7.797 6.998 -23.348 1.00 88.94 212 ALA A CA 1
ATOM 1652 C C . ALA A 1 212 ? 8.286 8.406 -22.958 1.00 88.94 212 ALA A C 1
ATOM 1654 O O . ALA A 1 212 ? 9.118 8.993 -23.649 1.00 88.94 212 ALA A O 1
ATOM 1655 N N . LYS A 1 213 ? 7.783 8.954 -21.844 1.00 92.00 213 LYS A N 1
ATOM 1656 C CA . LYS A 1 213 ? 8.119 10.307 -21.364 1.00 92.00 213 LYS A CA 1
ATOM 1657 C C . LYS A 1 213 ? 9.370 10.361 -20.489 1.00 92.00 213 LYS A C 1
ATOM 1659 O O . LYS A 1 213 ? 9.912 11.446 -20.297 1.00 92.00 213 LYS A O 1
ATOM 1664 N N . GLU A 1 214 ? 9.836 9.226 -19.973 1.00 94.19 214 GLU A N 1
ATOM 1665 C CA . GLU A 1 214 ? 10.956 9.153 -19.032 1.00 94.19 214 GLU A CA 1
ATOM 1666 C C . GLU A 1 214 ? 12.094 8.267 -19.595 1.00 94.19 214 GLU A C 1
ATOM 1668 O O . GLU A 1 214 ? 12.190 7.079 -19.272 1.00 94.19 214 GLU A O 1
ATOM 1673 N N . PRO A 1 215 ? 13.030 8.830 -20.393 1.00 94.12 215 PRO A N 1
ATOM 1674 C CA . PRO A 1 215 ? 14.129 8.078 -21.034 1.00 94.12 215 PRO A CA 1
ATOM 1675 C C . PRO A 1 215 ? 15.015 7.313 -20.045 1.00 94.12 215 PRO A C 1
ATOM 1677 O O . PRO A 1 215 ? 15.619 6.282 -20.320 1.00 94.12 215 PRO A O 1
ATOM 1680 N N . LYS A 1 216 ? 15.097 7.856 -18.844 1.00 94.56 216 LYS A N 1
ATOM 1681 C CA . LYS A 1 216 ? 15.852 7.351 -17.716 1.00 94.56 216 LYS A CA 1
ATOM 1682 C C . LYS A 1 216 ? 15.207 6.084 -17.127 1.00 94.56 216 LYS A C 1
ATOM 1684 O O . LYS A 1 216 ? 15.913 5.260 -16.546 1.00 94.56 216 LYS A O 1
ATOM 1689 N N . LEU A 1 217 ? 13.890 5.932 -17.237 1.00 91.94 217 LEU A N 1
ATOM 1690 C CA . LEU A 1 217 ? 13.154 4.728 -16.852 1.00 91.94 217 LEU A CA 1
ATOM 1691 C C . LEU A 1 217 ? 13.270 3.650 -17.940 1.00 91.94 217 LEU A C 1
ATOM 1693 O O . LEU A 1 217 ? 13.487 2.482 -17.621 1.00 91.94 217 LEU A O 1
ATOM 1697 N N . TYR A 1 218 ? 13.227 4.060 -19.212 1.00 92.44 218 TYR A N 1
ATOM 1698 C CA . TYR A 1 218 ? 13.555 3.199 -20.353 1.00 92.44 218 TYR A CA 1
ATOM 1699 C C . TYR A 1 218 ? 14.939 2.554 -20.186 1.00 92.44 218 TYR A C 1
ATOM 1701 O O . TYR A 1 218 ? 15.078 1.335 -20.262 1.00 92.44 218 TYR A O 1
ATOM 1709 N N . GLU A 1 219 ? 15.953 3.365 -19.873 1.00 94.56 219 GLU A N 1
ATOM 1710 C CA . GLU A 1 219 ? 17.319 2.882 -19.663 1.00 94.56 219 GLU A CA 1
ATOM 1711 C C . GLU A 1 219 ? 17.415 1.890 -18.499 1.00 94.56 219 GLU A C 1
ATOM 1713 O O . GLU A 1 219 ? 18.141 0.901 -18.581 1.00 94.56 219 GLU A O 1
ATOM 1718 N N . TYR A 1 220 ? 16.649 2.124 -17.431 1.00 94.06 220 TYR A N 1
ATOM 1719 C CA . TYR A 1 220 ? 16.588 1.211 -16.296 1.00 94.06 220 TYR A CA 1
ATOM 1720 C C . TYR A 1 220 ? 16.037 -0.160 -16.709 1.00 94.06 220 TYR A C 1
ATOM 1722 O O . TYR A 1 220 ? 16.692 -1.168 -16.449 1.00 94.06 220 TYR A O 1
ATOM 1730 N N . ILE A 1 221 ? 14.895 -0.227 -17.410 1.00 92.38 221 ILE A N 1
ATOM 1731 C CA . ILE A 1 221 ? 14.373 -1.521 -17.884 1.00 92.38 221 ILE A CA 1
ATOM 1732 C C . ILE A 1 221 ? 15.329 -2.175 -18.870 1.00 92.38 221 ILE A C 1
ATOM 1734 O O . ILE A 1 221 ? 15.557 -3.377 -18.759 1.00 92.38 221 ILE A O 1
ATOM 1738 N N . ARG A 1 222 ? 15.950 -1.412 -19.775 1.00 94.00 222 ARG A N 1
ATOM 1739 C CA . ARG A 1 222 ? 16.970 -1.955 -20.676 1.00 94.00 222 ARG A CA 1
ATOM 1740 C C . ARG A 1 222 ? 18.078 -2.661 -19.904 1.00 94.00 222 ARG A C 1
ATOM 1742 O O . ARG A 1 222 ? 18.425 -3.783 -20.245 1.00 94.00 222 ARG A O 1
ATOM 1749 N N . GLN A 1 223 ? 18.600 -2.045 -18.846 1.00 92.94 223 GLN A N 1
ATOM 1750 C CA . GLN A 1 223 ? 19.635 -2.654 -18.006 1.00 92.94 223 GLN A CA 1
ATOM 1751 C C . GLN A 1 223 ? 19.141 -3.922 -17.301 1.00 92.94 223 GLN A C 1
ATOM 1753 O O . GLN A 1 223 ? 19.867 -4.917 -17.270 1.00 92.94 223 GLN A O 1
ATOM 1758 N N . GLN A 1 224 ? 17.907 -3.918 -16.787 1.00 90.44 224 GLN A N 1
ATOM 1759 C CA . GLN A 1 224 ? 17.309 -5.105 -16.169 1.00 90.44 224 GLN A CA 1
ATOM 1760 C C . GLN A 1 224 ? 17.150 -6.245 -17.184 1.00 90.44 224 GLN A C 1
ATOM 1762 O O . GLN A 1 224 ? 17.562 -7.369 -16.916 1.00 90.44 224 GLN A O 1
ATOM 1767 N N . MET A 1 225 ? 16.660 -5.950 -18.386 1.00 89.25 225 MET A N 1
ATOM 1768 C CA . MET A 1 225 ? 16.497 -6.938 -19.453 1.00 89.25 225 MET A CA 1
ATOM 1769 C C . MET A 1 225 ? 17.831 -7.468 -19.973 1.00 89.25 225 MET A C 1
ATOM 1771 O O . MET A 1 225 ? 17.972 -8.675 -20.158 1.00 89.25 225 MET A O 1
ATOM 1775 N N . THR A 1 226 ? 18.833 -6.603 -20.142 1.00 90.94 226 THR A N 1
ATOM 1776 C CA . THR A 1 226 ? 20.195 -7.024 -20.491 1.00 90.94 226 THR A CA 1
ATOM 1777 C C . THR A 1 226 ? 20.763 -7.959 -19.431 1.00 90.94 226 THR A C 1
ATOM 1779 O O . THR A 1 226 ? 21.334 -8.986 -19.783 1.00 90.94 226 THR A O 1
ATOM 1782 N N . SER A 1 227 ? 20.569 -7.658 -18.142 1.00 87.81 227 SER A N 1
ATOM 1783 C CA . SER A 1 227 ? 20.963 -8.557 -17.049 1.00 87.81 227 SER A CA 1
ATOM 1784 C C . SER A 1 227 ? 20.287 -9.928 -17.185 1.00 87.81 227 SER A C 1
ATOM 1786 O O . SER A 1 227 ? 20.945 -10.960 -17.070 1.00 87.81 227 SER A O 1
ATOM 1788 N N . TRP A 1 228 ? 18.996 -9.964 -17.535 1.00 82.38 228 TRP A N 1
ATOM 1789 C CA . TRP A 1 228 ? 18.274 -11.224 -17.749 1.00 82.38 228 TRP A CA 1
ATOM 1790 C C . TRP A 1 228 ? 18.804 -12.013 -18.949 1.00 82.38 228 TRP A C 1
ATOM 1792 O O . TRP A 1 228 ? 18.985 -13.227 -18.844 1.00 82.38 228 TRP A O 1
ATOM 1802 N N . ALA A 1 229 ? 19.088 -11.349 -20.071 1.00 83.50 229 ALA A N 1
ATOM 1803 C CA . ALA A 1 229 ? 19.631 -12.020 -21.250 1.00 83.50 229 ALA A CA 1
ATOM 1804 C C . ALA A 1 229 ? 21.073 -12.503 -21.039 1.00 83.50 229 ALA A C 1
ATOM 1806 O O . ALA A 1 229 ? 21.416 -13.607 -21.455 1.00 83.50 229 ALA A O 1
ATOM 1807 N N . LEU A 1 230 ? 21.901 -11.729 -20.329 1.00 82.75 230 LEU A N 1
ATOM 1808 C CA . LEU A 1 230 ? 23.284 -12.095 -20.004 1.00 82.75 230 LEU A CA 1
ATOM 1809 C C . LEU A 1 230 ? 23.383 -13.365 -19.157 1.00 82.75 230 LEU A C 1
ATOM 1811 O O . LEU A 1 230 ? 24.312 -14.145 -19.335 1.00 82.75 230 LEU A O 1
ATOM 1815 N N . LEU A 1 231 ? 22.419 -13.597 -18.267 1.00 74.00 231 LEU A N 1
ATOM 1816 C CA . LEU A 1 231 ? 22.356 -14.823 -17.468 1.00 74.00 231 LEU A CA 1
ATOM 1817 C C . LEU A 1 231 ? 21.925 -16.059 -18.281 1.00 74.00 231 LEU A C 1
ATOM 1819 O O . LEU A 1 231 ? 21.882 -17.158 -17.730 1.00 74.00 231 LEU A O 1
ATOM 1823 N N . SER A 1 232 ? 21.582 -15.892 -19.562 1.00 65.69 232 SER A N 1
ATOM 1824 C CA . SER A 1 232 ? 20.899 -16.912 -20.367 1.00 65.69 232 SER A CA 1
ATOM 1825 C C . SER A 1 232 ? 21.632 -17.273 -21.660 1.00 65.69 232 SER A C 1
ATOM 1827 O O . SER A 1 232 ? 21.620 -18.439 -22.042 1.00 65.69 232 SER A O 1
ATOM 1829 N N . GLY A 1 233 ? 22.273 -16.301 -22.317 1.00 60.56 233 GLY A N 1
ATOM 1830 C CA . GLY A 1 233 ? 22.762 -16.455 -23.687 1.00 60.56 233 GLY A CA 1
ATOM 1831 C C . GLY A 1 233 ? 23.935 -17.427 -23.818 1.00 60.56 233 GLY A C 1
ATOM 1832 O O . GLY A 1 233 ? 25.042 -17.158 -23.352 1.00 60.56 233 GLY A O 1
ATOM 1833 N N . LYS A 1 234 ? 23.718 -18.547 -24.518 1.00 69.75 234 LYS A N 1
ATOM 1834 C CA . LYS A 1 234 ? 24.778 -19.530 -24.820 1.00 69.75 234 LYS A CA 1
ATOM 1835 C C . LYS A 1 234 ? 25.708 -19.122 -25.965 1.00 69.75 234 LYS A C 1
ATOM 1837 O O . LYS A 1 234 ? 26.794 -19.691 -26.071 1.00 69.75 234 LYS A O 1
ATOM 1842 N N . LYS A 1 235 ? 25.279 -18.213 -26.852 1.00 76.81 235 LYS A N 1
ATOM 1843 C CA . LYS A 1 235 ? 25.994 -17.910 -28.108 1.00 76.81 235 LYS A CA 1
ATOM 1844 C C . LYS A 1 235 ? 26.279 -16.426 -28.323 1.00 76.81 235 LYS A C 1
ATOM 1846 O O . LYS A 1 235 ? 27.434 -16.089 -28.561 1.00 76.81 235 LYS A O 1
ATOM 1851 N N . ASN A 1 236 ? 25.269 -15.562 -28.189 1.00 83.38 236 ASN A N 1
ATOM 1852 C CA . ASN A 1 236 ? 25.388 -14.126 -28.443 1.00 83.38 236 ASN A CA 1
ATOM 1853 C C . ASN A 1 236 ? 24.910 -13.321 -27.229 1.00 83.38 236 ASN A C 1
ATOM 1855 O O . ASN A 1 236 ? 23.815 -13.527 -26.710 1.00 83.38 236 ASN A O 1
ATOM 1859 N N . ILE A 1 237 ? 25.747 -12.398 -26.756 1.00 85.19 237 ILE A N 1
ATOM 1860 C CA . ILE A 1 237 ? 25.400 -11.510 -25.643 1.00 85.19 237 ILE A CA 1
ATOM 1861 C C . ILE A 1 237 ? 24.325 -10.521 -26.107 1.00 85.19 237 ILE A C 1
ATOM 1863 O O . ILE A 1 237 ? 24.563 -9.747 -27.029 1.00 85.19 237 ILE A O 1
ATOM 1867 N N . GLY A 1 238 ? 23.180 -10.501 -25.420 1.00 86.81 238 GLY A N 1
ATOM 1868 C CA . GLY A 1 238 ? 22.086 -9.560 -25.698 1.00 86.81 238 GLY A CA 1
ATOM 1869 C C . GLY A 1 238 ? 21.034 -10.061 -26.693 1.00 86.81 238 GLY A C 1
ATOM 1870 O O . GLY A 1 238 ? 20.140 -9.296 -27.054 1.00 86.81 238 GLY A O 1
ATOM 1871 N N . GLU A 1 239 ? 21.113 -11.330 -27.089 1.00 92.06 239 GLU A N 1
ATOM 1872 C CA . GLU A 1 239 ? 20.124 -12.023 -27.915 1.00 92.06 239 GLU A CA 1
ATOM 1873 C C . GLU A 1 239 ? 19.607 -13.258 -27.169 1.00 92.06 239 GLU A C 1
ATOM 1875 O O . GLU A 1 239 ? 20.358 -13.906 -26.437 1.00 92.06 239 GLU A O 1
ATOM 1880 N N . LEU A 1 240 ? 18.325 -13.582 -27.349 1.00 93.31 240 LEU A N 1
ATOM 1881 C CA . LEU A 1 240 ? 17.701 -14.790 -26.808 1.00 93.31 240 LEU A CA 1
ATOM 1882 C C . LEU A 1 240 ? 17.221 -15.694 -27.942 1.00 93.31 240 LEU A C 1
ATOM 1884 O O . LEU A 1 240 ? 16.436 -15.263 -28.788 1.00 93.31 240 LEU A O 1
ATOM 1888 N N . GLU A 1 241 ? 17.645 -16.960 -27.927 1.00 93.81 241 GLU A N 1
ATOM 1889 C CA . GLU A 1 241 ? 17.049 -17.998 -28.778 1.00 93.81 241 GLU A CA 1
ATOM 1890 C C . GLU A 1 241 ? 15.604 -18.290 -28.329 1.00 93.81 241 GLU A C 1
ATOM 1892 O O . GLU A 1 241 ? 15.201 -18.000 -27.199 1.00 93.81 241 GLU A O 1
ATOM 1897 N N . GLN A 1 242 ? 14.796 -18.882 -29.212 1.00 94.69 242 GLN A N 1
ATOM 1898 C CA . GLN A 1 242 ? 13.368 -19.120 -28.965 1.00 94.69 242 GLN A CA 1
ATOM 1899 C C . GLN A 1 242 ? 13.075 -19.895 -27.667 1.00 94.69 242 GLN A C 1
ATOM 1901 O O . GLN A 1 242 ? 12.120 -19.585 -26.953 1.00 94.69 242 GLN A O 1
ATOM 1906 N N . ASP A 1 243 ? 13.850 -20.935 -27.365 1.00 93.75 243 ASP A N 1
ATOM 1907 C CA . ASP A 1 243 ? 13.657 -21.757 -26.170 1.00 93.75 243 ASP A CA 1
ATOM 1908 C C . ASP A 1 243 ? 14.041 -21.001 -24.889 1.00 93.75 243 ASP A C 1
ATOM 1910 O O . ASP A 1 243 ? 13.287 -21.049 -23.914 1.00 93.75 243 ASP A O 1
ATOM 1914 N N . GLU A 1 244 ? 15.144 -20.248 -24.920 1.00 91.69 244 GLU A N 1
ATOM 1915 C CA . GLU A 1 244 ? 15.580 -19.355 -23.839 1.00 91.69 244 GLU A CA 1
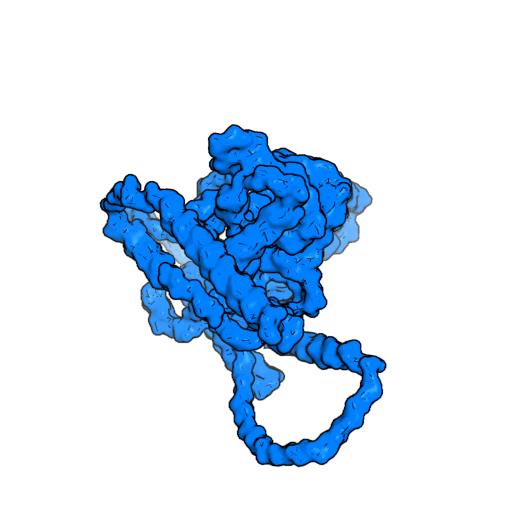ATOM 1916 C C . GLU A 1 244 ? 14.544 -18.251 -23.579 1.00 91.69 244 GLU A C 1
ATOM 1918 O O . GLU A 1 244 ? 14.144 -18.022 -22.436 1.00 91.69 244 GLU A O 1
ATOM 1923 N N . PHE A 1 245 ? 14.031 -17.618 -24.637 1.00 93.81 245 PHE A N 1
ATOM 1924 C CA . PHE A 1 245 ? 12.988 -16.600 -24.540 1.00 93.81 245 PHE A CA 1
ATOM 1925 C C . PHE A 1 245 ? 11.722 -17.144 -23.872 1.00 93.81 245 PHE A C 1
ATOM 1927 O O . PHE A 1 245 ? 11.213 -16.544 -22.920 1.00 93.81 245 PHE A O 1
ATOM 1934 N N . ILE A 1 246 ? 11.220 -18.295 -24.340 1.00 93.62 246 ILE A N 1
ATOM 1935 C CA . ILE A 1 246 ? 10.016 -18.920 -23.778 1.00 93.62 246 ILE A CA 1
ATOM 1936 C C . ILE A 1 246 ? 10.237 -19.231 -22.300 1.00 93.62 246 ILE A C 1
ATOM 1938 O O . ILE A 1 246 ? 9.379 -18.901 -21.488 1.00 93.62 246 ILE A O 1
ATOM 1942 N N . GLU A 1 247 ? 11.376 -19.816 -21.926 1.00 91.06 247 GLU A N 1
ATOM 1943 C CA . GLU A 1 247 ? 11.688 -20.117 -20.525 1.00 91.06 247 GLU A CA 1
ATOM 1944 C C . GLU A 1 247 ? 11.609 -18.861 -19.639 1.00 91.06 247 GLU A C 1
ATOM 1946 O O . GLU A 1 247 ? 10.998 -18.893 -18.567 1.00 91.06 247 GLU A O 1
ATOM 1951 N N . LYS A 1 248 ? 12.184 -17.738 -20.092 1.00 89.31 248 LYS A N 1
ATOM 1952 C CA . LYS A 1 248 ? 12.274 -16.510 -19.289 1.00 89.31 248 LYS A CA 1
ATOM 1953 C C . LYS A 1 248 ? 10.974 -15.718 -19.210 1.00 89.31 248 LYS A C 1
ATOM 1955 O O . LYS A 1 248 ? 10.707 -15.122 -18.158 1.00 89.31 248 LYS A O 1
ATOM 1960 N N . LEU A 1 249 ? 10.192 -15.687 -20.291 1.00 93.00 249 LEU A N 1
ATOM 1961 C CA . LEU A 1 249 ? 9.000 -14.840 -20.402 1.00 93.00 249 LEU A CA 1
ATOM 1962 C C . LEU A 1 249 ? 7.695 -15.590 -20.131 1.00 93.00 249 LEU A C 1
ATOM 1964 O O . LEU A 1 249 ? 6.723 -14.965 -19.722 1.00 93.00 249 LEU A O 1
ATOM 1968 N N . MET A 1 250 ? 7.660 -16.919 -20.242 1.00 94.00 250 MET A N 1
ATOM 1969 C CA . MET A 1 250 ? 6.479 -17.719 -19.889 1.00 94.00 250 MET A CA 1
ATOM 1970 C C . MET A 1 250 ? 5.938 -17.457 -18.466 1.00 94.00 250 MET A C 1
ATOM 1972 O O . MET A 1 250 ? 4.714 -17.454 -18.315 1.00 94.00 250 MET A O 1
ATOM 1976 N N . PRO A 1 251 ? 6.754 -17.201 -17.418 1.00 91.62 251 PRO A N 1
ATOM 1977 C CA . PRO A 1 251 ? 6.238 -16.820 -16.098 1.00 91.62 251 PRO A CA 1
ATOM 1978 C C . PRO A 1 251 ? 5.398 -15.532 -16.086 1.00 91.62 251 PRO A C 1
ATOM 1980 O O . PRO A 1 251 ? 4.590 -15.347 -15.179 1.00 91.62 251 PRO A O 1
ATOM 1983 N N . LEU A 1 252 ? 5.564 -14.662 -17.089 1.00 92.81 252 LEU A N 1
ATOM 1984 C CA . LEU A 1 252 ? 4.813 -13.411 -17.231 1.00 92.81 252 LEU A CA 1
ATOM 1985 C C . LEU A 1 252 ? 3.408 -13.628 -17.811 1.00 92.81 252 LEU A C 1
ATOM 1987 O O . LEU A 1 252 ? 2.557 -12.751 -17.694 1.00 92.81 252 LEU A O 1
ATOM 1991 N N . SER A 1 253 ? 3.157 -14.788 -18.422 1.00 93.25 253 SER A N 1
ATOM 1992 C CA . SER A 1 253 ? 1.864 -15.124 -19.011 1.00 93.25 253 SER A CA 1
ATOM 1993 C C . SER A 1 253 ? 0.778 -15.292 -17.948 1.00 93.25 253 SER A C 1
ATOM 1995 O O . SER A 1 253 ? 0.974 -15.952 -16.923 1.00 93.25 253 SER A O 1
ATOM 1997 N N . ARG A 1 254 ? -0.407 -14.741 -18.238 1.00 87.62 254 ARG A N 1
ATOM 1998 C CA . ARG A 1 254 ? -1.617 -14.875 -17.407 1.00 87.62 254 ARG A CA 1
ATOM 1999 C C . ARG A 1 254 ? -2.393 -16.155 -17.685 1.00 87.62 254 ARG A C 1
ATOM 2001 O O . ARG A 1 254 ? -3.375 -16.445 -17.004 1.00 87.62 254 ARG A O 1
ATOM 2008 N N . GLN A 1 255 ? -1.987 -16.915 -18.698 1.00 90.25 255 GLN A N 1
ATOM 2009 C CA . GLN A 1 255 ? -2.716 -18.107 -19.081 1.00 90.25 255 GLN A CA 1
ATOM 2010 C C . GLN A 1 255 ? -2.675 -19.144 -17.947 1.00 90.25 255 GLN A C 1
ATOM 2012 O O . GLN A 1 255 ? -1.626 -19.361 -17.339 1.00 90.25 255 GLN A O 1
ATOM 2017 N N . PRO A 1 256 ? -3.790 -19.836 -17.665 1.00 81.38 256 PRO A N 1
ATOM 2018 C CA . PRO A 1 256 ? -3.863 -20.717 -16.505 1.00 81.38 256 PRO A CA 1
ATOM 2019 C C . PRO A 1 256 ? -2.956 -21.940 -16.674 1.00 81.38 256 PRO A C 1
ATOM 2021 O O . PRO A 1 256 ? -2.228 -22.336 -15.773 1.00 81.38 256 PRO A O 1
ATOM 2024 N N . THR A 1 257 ? -2.945 -22.556 -17.853 1.00 87.69 257 THR A N 1
ATOM 2025 C CA . THR A 1 257 ? -2.199 -23.800 -18.104 1.00 87.69 257 THR A CA 1
ATOM 2026 C C . THR A 1 257 ? -0.789 -23.529 -18.606 1.00 87.69 257 THR A C 1
ATOM 2028 O O . THR A 1 257 ? -0.595 -22.612 -19.401 1.00 87.69 257 THR A O 1
ATOM 2031 N N . PHE A 1 258 ? 0.168 -24.387 -18.245 1.00 90.38 258 PHE A N 1
ATOM 2032 C CA . PHE A 1 258 ? 1.538 -24.338 -18.768 1.00 90.38 258 PHE A CA 1
ATOM 2033 C C . PHE A 1 258 ? 1.582 -24.258 -20.302 1.00 90.38 258 PHE A C 1
ATOM 2035 O O . PHE A 1 258 ? 2.287 -23.423 -20.851 1.00 90.38 258 PHE A O 1
ATOM 2042 N N . GLU A 1 259 ? 0.790 -25.078 -20.995 1.00 92.75 259 GLU A N 1
ATOM 2043 C CA . GLU A 1 259 ? 0.779 -25.164 -22.457 1.00 92.75 259 GLU A CA 1
ATOM 2044 C C . GLU A 1 259 ? 0.318 -23.850 -23.100 1.00 92.75 259 GLU A C 1
ATOM 2046 O O . GLU A 1 259 ? 0.948 -23.373 -24.040 1.00 92.75 259 GLU A O 1
ATOM 2051 N N . ARG A 1 260 ? -0.737 -23.224 -22.560 1.00 91.69 260 ARG A N 1
ATOM 2052 C CA . ARG A 1 260 ? -1.185 -21.898 -23.011 1.00 91.69 260 ARG A CA 1
ATOM 2053 C C . ARG A 1 260 ? -0.168 -20.801 -22.694 1.00 91.69 260 ARG A C 1
ATOM 2055 O O . ARG A 1 260 ? 0.019 -19.929 -23.531 1.00 91.69 260 ARG A O 1
ATOM 2062 N N . ARG A 1 261 ? 0.517 -20.863 -21.545 1.00 93.38 261 ARG A N 1
ATOM 2063 C CA . ARG A 1 261 ? 1.580 -19.898 -21.206 1.00 93.38 261 ARG A CA 1
ATOM 2064 C C . ARG A 1 261 ? 2.759 -19.993 -22.166 1.00 93.38 261 ARG A C 1
ATOM 2066 O O . ARG A 1 261 ? 3.234 -18.982 -22.667 1.00 93.38 261 ARG A O 1
ATOM 2073 N N . ALA A 1 262 ? 3.207 -21.214 -22.449 1.00 93.94 262 ALA A N 1
ATOM 2074 C CA . ALA A 1 262 ? 4.280 -21.463 -23.403 1.00 93.94 262 ALA A CA 1
ATOM 2075 C C . ALA A 1 262 ? 3.891 -21.025 -24.822 1.00 93.94 262 ALA A C 1
ATOM 2077 O O . ALA A 1 262 ? 4.723 -20.492 -25.549 1.00 93.94 262 ALA A O 1
ATOM 2078 N N . TRP A 1 263 ? 2.630 -21.234 -25.208 1.00 95.38 263 TRP A N 1
ATOM 2079 C CA . TRP A 1 263 ? 2.111 -20.783 -26.496 1.00 95.38 263 TRP A CA 1
ATOM 2080 C C . TRP A 1 263 ? 2.057 -19.255 -26.597 1.00 95.38 263 TRP A C 1
ATOM 2082 O O . TRP A 1 263 ? 2.511 -18.707 -27.593 1.00 95.38 263 TRP A O 1
ATOM 2092 N N . GLU A 1 264 ? 1.568 -18.567 -25.564 1.00 95.75 264 GLU A N 1
ATOM 2093 C CA . GLU A 1 264 ? 1.527 -17.101 -25.529 1.00 95.75 264 GLU A CA 1
ATOM 2094 C C . GLU A 1 264 ? 2.942 -16.503 -25.583 1.00 95.75 264 GLU A C 1
ATOM 2096 O O . GLU A 1 264 ? 3.200 -15.607 -26.381 1.00 95.75 264 GLU A O 1
ATOM 2101 N N . ALA A 1 265 ? 3.893 -17.072 -24.832 1.00 96.25 265 ALA A N 1
ATOM 2102 C CA . ALA A 1 265 ? 5.297 -16.672 -24.905 1.00 96.25 265 ALA A CA 1
ATOM 2103 C C . ALA A 1 265 ? 5.919 -16.937 -26.288 1.00 96.25 265 ALA A C 1
ATOM 2105 O O . ALA A 1 265 ? 6.681 -16.116 -26.789 1.00 96.25 265 ALA A O 1
ATOM 2106 N N . LEU A 1 266 ? 5.583 -18.056 -26.939 1.00 96.62 266 LEU A N 1
ATOM 2107 C CA . LEU A 1 266 ? 6.008 -18.327 -28.315 1.00 96.62 266 LEU A CA 1
ATOM 2108 C C . LEU A 1 266 ? 5.434 -17.302 -29.301 1.00 96.62 266 LEU A C 1
ATOM 2110 O O . LEU A 1 266 ? 6.105 -16.937 -30.263 1.00 96.62 266 LEU A O 1
ATOM 2114 N N . GLU A 1 267 ? 4.202 -16.850 -29.086 1.00 97.06 267 GLU A N 1
ATOM 2115 C CA . GLU A 1 267 ? 3.596 -15.834 -29.938 1.00 97.06 267 GLU A CA 1
ATOM 2116 C C . GLU A 1 267 ? 4.268 -14.472 -29.747 1.00 97.06 267 GLU A C 1
ATOM 2118 O O . GLU A 1 267 ? 4.601 -13.823 -30.733 1.00 97.06 267 GLU A O 1
ATOM 2123 N N . TRP A 1 268 ? 4.591 -14.086 -28.507 1.00 97.25 268 TRP A N 1
ATOM 2124 C CA . TRP A 1 268 ? 5.414 -12.899 -28.255 1.00 97.25 268 TRP A CA 1
ATOM 2125 C C . TRP A 1 268 ? 6.770 -12.978 -28.956 1.00 97.25 268 TRP A C 1
ATOM 2127 O O . TRP A 1 268 ? 7.172 -12.002 -29.575 1.00 97.25 268 TRP A O 1
ATOM 2137 N N . PHE A 1 269 ? 7.444 -14.134 -28.916 1.00 97.06 269 PHE A N 1
ATOM 2138 C CA . PHE A 1 269 ? 8.714 -14.324 -29.621 1.00 97.06 269 PHE A CA 1
ATOM 2139 C C . PHE A 1 269 ? 8.570 -14.034 -31.117 1.00 97.06 269 PHE A C 1
ATOM 2141 O O . PHE A 1 269 ? 9.334 -13.254 -31.665 1.00 97.06 269 PHE A O 1
ATOM 2148 N N . ARG A 1 270 ? 7.557 -14.615 -31.773 1.00 97.06 270 ARG A N 1
ATOM 2149 C CA . ARG A 1 270 ? 7.320 -14.409 -33.212 1.00 97.06 270 ARG A CA 1
ATOM 2150 C C . ARG A 1 270 ? 7.002 -12.965 -33.574 1.00 97.06 270 ARG A C 1
ATOM 2152 O O . ARG A 1 270 ? 7.321 -12.548 -34.678 1.00 97.06 270 ARG A O 1
ATOM 2159 N N . LEU A 1 271 ? 6.314 -12.252 -32.685 1.00 97.00 271 LEU A N 1
ATOM 2160 C CA . LEU A 1 271 ? 5.983 -10.846 -32.888 1.00 97.00 271 LEU A CA 1
ATOM 2161 C C . LEU A 1 271 ? 7.200 -9.935 -32.689 1.00 97.00 271 LEU A C 1
ATOM 2163 O O . LEU A 1 271 ? 7.232 -8.864 -33.279 1.00 97.00 271 LEU A O 1
ATOM 2167 N N . MET A 1 272 ? 8.174 -10.342 -31.870 1.00 97.00 272 MET A N 1
ATOM 2168 C CA . MET A 1 272 ? 9.412 -9.591 -31.641 1.00 97.00 272 MET A CA 1
ATOM 2169 C C . MET A 1 272 ? 10.522 -9.928 -32.653 1.00 97.00 272 MET A C 1
ATOM 2171 O O . MET A 1 272 ? 11.305 -9.048 -32.983 1.00 97.00 272 MET A O 1
ATOM 2175 N N . ASP A 1 273 ? 10.583 -11.170 -33.149 1.00 97.12 273 ASP A N 1
ATOM 2176 C CA . ASP A 1 273 ? 11.516 -11.657 -34.187 1.00 97.12 273 ASP A CA 1
ATOM 2177 C C . ASP A 1 273 ? 11.011 -11.267 -35.593 1.00 97.12 273 ASP A C 1
ATOM 2179 O O . ASP A 1 273 ? 10.676 -12.114 -36.429 1.00 97.12 273 ASP A O 1
ATOM 2183 N N . GLU A 1 274 ? 10.867 -9.959 -35.838 1.00 95.12 274 GLU A N 1
ATOM 2184 C CA . GLU A 1 274 ? 10.325 -9.424 -37.097 1.00 95.12 274 GLU A CA 1
ATOM 2185 C C . GLU A 1 274 ? 11.198 -9.794 -38.309 1.00 95.12 274 GLU A C 1
ATOM 2187 O O . GLU A 1 274 ? 10.683 -10.019 -39.413 1.00 95.12 274 GLU A O 1
ATOM 2192 N N . ASP A 1 275 ? 12.514 -9.893 -38.104 1.00 96.25 275 ASP A N 1
ATOM 2193 C CA . ASP A 1 275 ? 13.495 -10.225 -39.137 1.00 96.25 275 ASP A CA 1
ATOM 2194 C C . ASP A 1 275 ? 13.639 -11.738 -39.389 1.00 96.25 275 ASP A C 1
ATOM 2196 O O . ASP A 1 275 ? 14.252 -12.142 -40.384 1.00 96.25 275 ASP A O 1
ATOM 2200 N N . LYS A 1 276 ? 12.995 -12.571 -38.556 1.00 95.94 276 LYS A N 1
ATOM 2201 C CA . LYS A 1 276 ? 13.044 -14.040 -38.603 1.00 95.94 276 LYS A CA 1
ATOM 2202 C C . LYS A 1 276 ? 14.470 -14.575 -38.477 1.00 95.94 276 LYS A C 1
ATOM 2204 O O . LYS A 1 276 ? 14.796 -15.608 -39.077 1.00 95.94 276 LYS A O 1
ATOM 2209 N N . SER A 1 277 ? 15.318 -13.885 -37.722 1.00 95.69 277 SER A N 1
ATOM 2210 C CA . SER A 1 277 ? 16.673 -14.326 -37.391 1.00 95.69 277 SER A CA 1
ATOM 2211 C C . SER A 1 277 ? 16.669 -15.607 -36.552 1.00 95.69 277 SER A C 1
ATOM 2213 O O . SER A 1 277 ? 17.649 -16.359 -36.560 1.00 95.69 277 SER A O 1
ATOM 2215 N N . GLY A 1 278 ? 15.554 -15.903 -35.871 1.00 95.31 278 GLY A N 1
ATOM 2216 C CA . GLY A 1 278 ? 15.454 -16.995 -34.906 1.00 95.31 278 GLY A CA 1
ATOM 2217 C C . GLY A 1 278 ? 15.996 -16.615 -33.527 1.00 95.31 278 GLY A C 1
ATOM 2218 O O . GLY A 1 278 ? 16.145 -17.487 -32.664 1.00 95.31 278 GLY A O 1
ATOM 2219 N N . THR A 1 279 ? 16.256 -15.327 -33.312 1.00 95.00 279 THR A N 1
ATOM 2220 C CA . THR A 1 279 ? 16.681 -14.726 -32.050 1.00 95.00 279 THR A CA 1
ATOM 2221 C C . THR A 1 279 ? 15.920 -13.430 -31.818 1.00 95.00 279 THR A C 1
ATOM 2223 O O . THR A 1 279 ? 15.484 -12.798 -32.766 1.00 95.00 279 THR A O 1
ATOM 2226 N N . VAL A 1 280 ? 15.775 -13.013 -30.562 1.00 95.75 280 VAL A N 1
ATOM 2227 C CA . VAL A 1 280 ? 15.229 -11.689 -30.238 1.00 95.75 280 VAL A CA 1
ATOM 2228 C C . VAL A 1 280 ? 16.271 -10.899 -29.455 1.00 95.75 280 VAL A C 1
ATOM 2230 O O . VAL A 1 280 ? 16.780 -11.359 -28.429 1.00 95.75 280 VAL A O 1
ATOM 2233 N N . THR A 1 281 ? 16.581 -9.700 -29.934 1.00 94.69 281 THR A N 1
ATOM 2234 C CA . THR A 1 281 ? 17.482 -8.741 -29.292 1.00 94.69 281 THR A CA 1
ATOM 2235 C C . THR A 1 281 ? 16.795 -8.017 -28.131 1.00 94.69 281 THR A C 1
ATOM 2237 O O . THR A 1 281 ? 15.579 -7.821 -28.116 1.00 94.69 281 THR A O 1
ATOM 2240 N N . ILE A 1 282 ? 17.573 -7.505 -27.169 1.00 94.06 282 ILE A N 1
ATOM 2241 C CA . ILE A 1 282 ? 17.032 -6.656 -26.086 1.00 94.06 282 ILE A CA 1
ATOM 2242 C C . ILE A 1 282 ? 16.218 -5.467 -26.622 1.00 94.06 282 ILE A C 1
ATOM 2244 O O . ILE A 1 282 ? 15.203 -5.098 -26.029 1.00 94.06 282 ILE A O 1
ATOM 2248 N N . SER A 1 283 ? 16.647 -4.865 -27.732 1.00 94.75 283 SER A N 1
ATOM 2249 C CA . SER A 1 283 ? 15.960 -3.727 -28.346 1.00 94.75 283 SER A CA 1
ATOM 2250 C C . SER A 1 283 ? 14.574 -4.093 -28.874 1.00 94.75 283 SER A C 1
ATOM 2252 O O . SER A 1 283 ? 13.626 -3.352 -28.625 1.00 94.75 283 SER A O 1
ATOM 2254 N N . GLU A 1 284 ? 14.431 -5.235 -29.546 1.00 96.06 284 GLU A N 1
ATOM 2255 C CA . GLU A 1 284 ? 13.132 -5.731 -30.022 1.00 96.06 284 GLU A CA 1
ATOM 2256 C C . GLU A 1 284 ? 12.199 -6.049 -28.855 1.00 96.06 284 GLU A C 1
ATOM 2258 O O . GLU A 1 284 ? 11.047 -5.609 -28.845 1.00 96.06 284 GLU A O 1
ATOM 2263 N N . MET A 1 285 ? 12.717 -6.722 -27.819 1.00 95.19 285 MET A N 1
ATOM 2264 C CA . MET A 1 285 ? 11.928 -7.014 -26.622 1.00 95.19 285 MET A CA 1
ATOM 2265 C C . MET A 1 285 ? 11.423 -5.733 -25.957 1.00 95.19 285 MET A C 1
ATOM 2267 O O . MET A 1 285 ? 10.246 -5.647 -25.613 1.00 95.19 285 MET A O 1
ATOM 2271 N N . LEU A 1 286 ? 12.295 -4.735 -25.781 1.00 94.25 286 LEU A N 1
ATOM 2272 C CA . LEU A 1 286 ? 11.933 -3.446 -25.191 1.00 94.25 286 LEU A CA 1
ATOM 2273 C C . LEU A 1 286 ? 10.861 -2.735 -26.005 1.00 94.25 286 LEU A C 1
ATOM 2275 O O . LEU A 1 286 ? 9.855 -2.314 -25.439 1.00 94.25 286 LEU A O 1
ATOM 2279 N N . ASN A 1 287 ? 11.057 -2.612 -27.318 1.00 95.00 287 ASN A N 1
ATOM 2280 C CA . ASN A 1 287 ? 10.113 -1.925 -28.194 1.00 95.00 287 ASN A CA 1
ATOM 2281 C C . ASN A 1 287 ? 8.723 -2.567 -28.119 1.00 95.00 287 ASN A C 1
ATOM 2283 O O . ASN A 1 287 ? 7.729 -1.864 -27.928 1.00 95.00 287 ASN A O 1
ATOM 2287 N N . TYR A 1 288 ? 8.657 -3.899 -28.183 1.00 95.75 288 TYR A N 1
ATOM 2288 C CA . TYR A 1 288 ? 7.393 -4.617 -28.071 1.00 95.75 288 TYR A CA 1
ATOM 2289 C C . TYR A 1 288 ? 6.768 -4.483 -26.676 1.00 95.75 288 TYR A C 1
ATOM 2291 O O . TYR A 1 288 ? 5.581 -4.183 -26.562 1.00 95.75 288 TYR A O 1
ATOM 2299 N N . MET A 1 289 ? 7.545 -4.674 -25.602 1.00 94.44 289 MET A N 1
ATOM 2300 C CA . MET A 1 289 ? 7.042 -4.566 -24.225 1.00 94.44 289 MET A CA 1
ATOM 2301 C C . MET A 1 289 ? 6.487 -3.175 -23.934 1.00 94.44 289 MET A C 1
ATOM 2303 O O . MET A 1 289 ? 5.440 -3.052 -23.311 1.00 94.44 289 MET A O 1
ATOM 2307 N N . LEU A 1 290 ? 7.154 -2.124 -24.404 1.00 93.56 290 LEU A N 1
ATOM 2308 C CA . LEU A 1 290 ? 6.693 -0.754 -24.208 1.00 93.56 290 LEU A CA 1
ATOM 2309 C C . LEU A 1 290 ? 5.436 -0.441 -25.022 1.00 93.56 290 LEU A C 1
ATOM 2311 O O . LEU A 1 290 ? 4.623 0.363 -24.574 1.00 93.56 290 LEU A O 1
ATOM 2315 N N . GLY A 1 291 ? 5.237 -1.105 -26.162 1.00 94.94 291 GLY A N 1
ATOM 2316 C CA . GLY A 1 291 ? 3.989 -1.059 -26.927 1.00 94.94 291 GLY A CA 1
ATOM 2317 C C . GLY A 1 291 ? 2.859 -1.929 -26.357 1.00 94.94 291 GLY A C 1
ATOM 2318 O O . GLY A 1 291 ? 1.713 -1.779 -26.776 1.00 94.94 291 GLY A O 1
ATOM 2319 N N . ASN A 1 292 ? 3.153 -2.821 -25.406 1.00 95.19 292 ASN A N 1
ATOM 2320 C CA . ASN A 1 292 ? 2.202 -3.770 -24.833 1.00 95.19 292 ASN A CA 1
ATOM 2321 C C . ASN A 1 292 ? 2.072 -3.575 -23.313 1.00 95.19 292 ASN A C 1
ATOM 2323 O O . ASN A 1 292 ? 2.777 -4.191 -22.513 1.00 95.19 292 ASN A O 1
ATOM 2327 N N . GLU A 1 293 ? 1.120 -2.728 -22.917 1.00 93.94 293 GLU A N 1
ATOM 2328 C CA . GLU A 1 293 ? 0.851 -2.365 -21.519 1.00 93.94 293 GLU A CA 1
ATOM 2329 C C . GLU A 1 293 ? 0.601 -3.595 -20.616 1.00 93.94 293 GLU A C 1
ATOM 2331 O O . GLU A 1 293 ? 1.043 -3.612 -19.467 1.00 93.94 293 GLU A O 1
ATOM 2336 N N . GLU A 1 294 ? -0.057 -4.652 -21.110 1.00 93.12 294 GLU A N 1
ATOM 2337 C CA . GLU A 1 294 ? -0.309 -5.866 -20.318 1.00 93.12 294 GLU A CA 1
ATOM 2338 C C . GLU A 1 294 ? 0.980 -6.626 -19.997 1.00 93.12 294 GLU A C 1
ATOM 2340 O O . GLU A 1 294 ? 1.218 -6.991 -18.839 1.00 93.12 294 GLU A O 1
ATOM 2345 N N . LEU A 1 295 ? 1.830 -6.831 -21.007 1.00 94.44 295 LEU A N 1
ATOM 2346 C CA . LEU A 1 295 ? 3.129 -7.469 -20.825 1.00 94.44 295 LEU A CA 1
ATOM 2347 C C . LEU A 1 295 ? 4.030 -6.613 -19.928 1.00 94.44 295 LEU A C 1
ATOM 2349 O O . LEU A 1 295 ? 4.684 -7.151 -19.036 1.00 94.44 295 LEU A O 1
ATOM 2353 N N . LEU A 1 296 ? 4.017 -5.287 -20.090 1.00 94.38 296 LEU A N 1
ATOM 2354 C CA . LEU A 1 296 ? 4.782 -4.370 -19.245 1.00 94.38 296 LEU A CA 1
ATOM 2355 C C . LEU A 1 296 ? 4.357 -4.443 -17.771 1.00 94.38 296 LEU A C 1
ATOM 2357 O O . LEU A 1 296 ? 5.215 -4.510 -16.890 1.00 94.38 296 LEU A O 1
ATOM 2361 N N . ARG A 1 297 ? 3.050 -4.511 -17.478 1.00 94.12 297 ARG A N 1
ATOM 2362 C CA . ARG A 1 297 ? 2.546 -4.738 -16.108 1.00 94.12 297 ARG A CA 1
ATOM 2363 C C . ARG A 1 297 ? 3.029 -6.067 -15.542 1.00 94.12 297 ARG A C 1
ATOM 2365 O O . ARG A 1 297 ? 3.436 -6.118 -14.381 1.00 94.12 297 ARG A O 1
ATOM 2372 N N . ALA A 1 298 ? 3.017 -7.130 -16.347 1.00 93.00 298 ALA A N 1
ATOM 2373 C CA . ALA A 1 298 ? 3.515 -8.436 -15.928 1.00 93.00 298 ALA A CA 1
ATOM 2374 C C . ALA A 1 298 ? 5.024 -8.400 -15.631 1.00 93.00 298 ALA A C 1
ATOM 2376 O O . ALA A 1 298 ? 5.454 -8.913 -14.597 1.00 93.00 298 ALA A O 1
ATOM 2377 N N . VAL A 1 299 ? 5.820 -7.740 -16.480 1.00 93.50 299 VAL A N 1
ATOM 2378 C CA . VAL A 1 299 ? 7.257 -7.515 -16.250 1.00 93.50 299 VAL A CA 1
ATOM 2379 C C . VAL A 1 299 ? 7.479 -6.756 -14.944 1.00 93.50 299 VAL A C 1
ATOM 2381 O O . VAL A 1 299 ? 8.282 -7.193 -14.119 1.00 93.50 299 VAL A O 1
ATOM 2384 N N . ILE A 1 300 ? 6.745 -5.660 -14.718 1.00 93.50 300 ILE A N 1
ATOM 2385 C CA . ILE A 1 300 ? 6.851 -4.900 -13.471 1.00 93.50 300 ILE A CA 1
ATOM 2386 C C . ILE A 1 300 ? 6.540 -5.801 -12.285 1.00 93.50 300 ILE A C 1
ATOM 2388 O O . ILE A 1 300 ? 7.385 -5.936 -11.410 1.00 93.50 300 ILE A O 1
ATOM 2392 N N . ARG A 1 301 ? 5.381 -6.465 -12.269 1.00 92.50 301 ARG A N 1
ATOM 2393 C CA . ARG A 1 301 ? 4.960 -7.297 -11.137 1.00 92.50 301 ARG A CA 1
ATOM 2394 C C . ARG A 1 301 ? 5.968 -8.393 -10.793 1.00 92.50 301 ARG A C 1
ATOM 2396 O O . ARG A 1 301 ? 6.228 -8.619 -9.618 1.00 92.50 301 ARG A O 1
ATOM 2403 N N . HIS A 1 302 ? 6.469 -9.109 -11.795 1.00 89.06 302 HIS A N 1
ATOM 2404 C CA . HIS A 1 302 ? 7.266 -10.319 -11.569 1.00 89.06 302 HIS A CA 1
ATOM 2405 C C . HIS A 1 302 ? 8.761 -10.072 -11.448 1.00 89.06 302 HIS A C 1
ATOM 2407 O O . HIS A 1 302 ? 9.468 -10.934 -10.933 1.00 89.06 302 HIS A O 1
ATOM 2413 N N . ARG A 1 303 ? 9.268 -8.965 -11.996 1.00 90.00 303 ARG A N 1
ATOM 2414 C CA . ARG A 1 303 ? 10.715 -8.763 -12.134 1.00 90.00 303 ARG A CA 1
ATOM 2415 C C . ARG A 1 303 ? 11.228 -7.455 -11.559 1.00 90.00 303 ARG A C 1
ATOM 2417 O O . ARG A 1 303 ? 12.395 -7.396 -11.191 1.00 90.00 303 ARG A O 1
ATOM 2424 N N . LEU A 1 304 ? 10.404 -6.409 -11.532 1.00 93.12 304 LEU A N 1
ATOM 2425 C CA . LEU A 1 304 ? 10.849 -5.078 -11.111 1.00 93.12 304 LEU A CA 1
ATOM 2426 C C . LEU A 1 304 ? 10.255 -4.664 -9.771 1.00 93.12 304 LEU A C 1
ATOM 2428 O O . LEU A 1 304 ? 10.877 -3.890 -9.057 1.00 93.12 304 LEU A O 1
ATOM 2432 N N . PHE A 1 305 ? 9.064 -5.145 -9.426 1.00 94.69 305 PHE A N 1
ATOM 2433 C CA . PHE A 1 305 ? 8.412 -4.880 -8.157 1.00 94.69 305 PHE A CA 1
ATOM 2434 C C . PHE A 1 305 ? 9.097 -5.684 -7.055 1.00 94.69 305 PHE A C 1
ATOM 2436 O O . PHE A 1 305 ? 9.020 -6.909 -7.024 1.00 94.69 305 PHE A O 1
ATOM 2443 N N . VAL A 1 306 ? 9.764 -4.968 -6.154 1.00 95.06 306 VAL A N 1
ATOM 2444 C CA . VAL A 1 306 ? 10.572 -5.577 -5.089 1.00 95.06 306 VAL A CA 1
ATOM 2445 C C . VAL A 1 306 ? 9.872 -5.516 -3.743 1.00 95.06 306 VAL A C 1
ATOM 2447 O O . VAL A 1 306 ? 10.073 -6.396 -2.909 1.00 95.06 306 VAL A O 1
ATOM 2450 N N . GLY A 1 307 ? 9.032 -4.508 -3.510 1.00 95.69 307 GLY A N 1
ATOM 2451 C CA . GLY A 1 307 ? 8.471 -4.326 -2.183 1.00 95.69 307 GLY A CA 1
ATOM 2452 C C . GLY A 1 307 ? 7.554 -3.130 -2.000 1.00 95.69 307 GLY A C 1
ATOM 2453 O O . GLY A 1 307 ? 7.361 -2.307 -2.900 1.00 95.69 307 GLY A O 1
ATOM 2454 N N . THR A 1 308 ? 6.997 -3.023 -0.797 1.00 97.31 308 THR A N 1
ATOM 2455 C CA . THR A 1 308 ? 6.154 -1.898 -0.387 1.00 97.31 308 THR A CA 1
ATOM 2456 C C . THR A 1 308 ? 6.804 -1.098 0.734 1.00 97.31 308 THR A C 1
ATOM 2458 O O . THR A 1 308 ? 7.483 -1.646 1.605 1.00 97.31 308 THR A O 1
ATOM 2461 N N . LEU A 1 309 ? 6.580 0.218 0.706 1.00 97.75 309 LEU A N 1
ATOM 2462 C CA . LEU A 1 309 ? 6.903 1.126 1.803 1.00 97.75 309 LEU A CA 1
ATOM 2463 C C . LEU A 1 309 ? 5.594 1.645 2.395 1.00 97.75 309 LEU A C 1
ATOM 2465 O O . LEU A 1 309 ? 4.810 2.296 1.696 1.00 97.75 309 LEU A O 1
ATOM 2469 N N . ALA A 1 310 ? 5.354 1.381 3.674 1.00 96.31 310 ALA A N 1
ATOM 2470 C CA . ALA A 1 310 ? 4.130 1.787 4.351 1.00 96.31 310 ALA A CA 1
ATOM 2471 C C . ALA A 1 310 ? 4.445 2.521 5.655 1.00 96.31 310 ALA A C 1
ATOM 2473 O O . ALA A 1 310 ? 5.270 2.089 6.455 1.00 96.31 310 ALA A O 1
ATOM 2474 N N . GLY A 1 311 ? 3.764 3.641 5.890 1.00 94.00 311 GLY A N 1
ATOM 2475 C CA . GLY A 1 311 ? 3.759 4.315 7.187 1.00 94.00 311 GLY A CA 1
ATOM 2476 C C . GLY A 1 311 ? 2.358 4.280 7.782 1.00 94.00 311 GLY A C 1
ATOM 2477 O O . GLY A 1 311 ? 1.395 4.627 7.103 1.00 94.00 311 GLY A O 1
ATOM 2478 N N . GLY A 1 312 ? 2.237 3.849 9.028 1.00 91.31 312 GLY A N 1
ATOM 2479 C CA . GLY A 1 312 ? 1.005 3.851 9.807 1.00 91.31 312 GLY A CA 1
ATOM 2480 C C . GLY A 1 312 ? 1.040 4.875 10.940 1.00 91.31 312 GLY A C 1
ATOM 2481 O O . GLY A 1 312 ? 1.947 5.705 11.043 1.00 91.31 312 GLY A O 1
ATOM 2482 N N . THR A 1 313 ? 0.045 4.790 11.820 1.00 90.19 313 THR A N 1
ATOM 2483 C CA . THR A 1 313 ? -0.073 5.647 13.008 1.00 90.19 313 THR A CA 1
ATOM 2484 C C . THR A 1 313 ? 0.988 5.344 14.062 1.00 90.19 313 THR A C 1
ATOM 2486 O O . THR A 1 313 ? 1.544 6.277 14.642 1.00 90.19 313 THR A O 1
ATOM 2489 N N . SER A 1 314 ? 1.320 4.062 14.259 1.00 89.75 314 SER A N 1
ATOM 2490 C CA . SER A 1 314 ? 2.289 3.585 15.260 1.00 89.75 314 SER A CA 1
ATOM 2491 C C . SER A 1 314 ? 3.518 2.866 14.689 1.00 89.75 314 SER A C 1
ATOM 2493 O O . SER A 1 314 ? 4.394 2.470 15.454 1.00 89.75 314 SER A O 1
ATOM 2495 N N . SER A 1 315 ? 3.620 2.680 13.368 1.00 93.25 315 SER A N 1
ATOM 2496 C CA . SER A 1 315 ? 4.763 1.980 12.760 1.00 93.25 315 SER A CA 1
ATOM 2497 C C . SER A 1 315 ? 5.134 2.478 11.363 1.00 93.25 315 SER A C 1
ATOM 2499 O O . SER A 1 315 ? 4.295 3.040 10.662 1.00 93.25 315 SER A O 1
ATOM 2501 N N . VAL A 1 316 ? 6.376 2.221 10.948 1.00 95.62 316 VAL A N 1
ATOM 2502 C CA . VAL A 1 316 ? 6.828 2.211 9.546 1.00 95.62 316 VAL A CA 1
ATOM 2503 C C . VAL A 1 316 ? 7.197 0.779 9.179 1.00 95.62 316 VAL A C 1
ATOM 2505 O O . VAL A 1 316 ? 7.741 0.050 10.010 1.00 95.62 316 VAL A O 1
ATOM 2508 N N . GLN A 1 317 ? 6.893 0.375 7.951 1.00 95.94 317 GLN A N 1
ATOM 2509 C CA . GLN A 1 317 ? 7.054 -0.987 7.468 1.00 95.94 317 GLN A CA 1
ATOM 2510 C C . GLN A 1 317 ? 7.697 -0.993 6.083 1.00 95.94 317 GLN A C 1
ATOM 2512 O O . GLN A 1 317 ? 7.255 -0.276 5.181 1.00 95.94 317 GLN A O 1
ATOM 2517 N N . LEU A 1 318 ? 8.726 -1.819 5.930 1.00 97.19 318 LEU A N 1
ATOM 2518 C CA . LEU A 1 318 ? 9.315 -2.207 4.657 1.00 97.19 318 LEU A CA 1
ATOM 2519 C C . LEU A 1 318 ? 8.980 -3.674 4.423 1.00 97.19 318 LEU A C 1
ATOM 2521 O O . LEU A 1 318 ? 9.343 -4.533 5.223 1.00 97.19 318 LEU A O 1
ATOM 2525 N N . THR A 1 319 ? 8.318 -3.939 3.309 1.00 96.06 319 THR A N 1
ATOM 2526 C CA . THR A 1 319 ? 7.987 -5.290 2.869 1.00 96.06 319 THR A CA 1
ATOM 2527 C C . THR A 1 319 ? 8.823 -5.591 1.640 1.00 96.06 319 THR A C 1
ATOM 2529 O O . THR A 1 319 ? 8.689 -4.869 0.655 1.00 96.06 319 THR A O 1
ATOM 2532 N N . VAL A 1 320 ? 9.665 -6.620 1.670 1.00 94.81 320 VAL A N 1
ATOM 2533 C CA . VAL A 1 320 ? 10.528 -7.020 0.547 1.00 94.81 320 VAL A CA 1
ATOM 2534 C C . VAL A 1 320 ? 10.210 -8.454 0.152 1.00 94.81 320 VAL A C 1
ATOM 2536 O O . VAL A 1 320 ? 9.876 -9.289 0.989 1.00 94.81 320 VAL A O 1
ATOM 2539 N N . VAL A 1 321 ? 10.268 -8.729 -1.144 1.00 87.25 321 VAL A N 1
ATOM 2540 C CA . VAL A 1 321 ? 10.217 -10.089 -1.681 1.00 87.25 321 VAL A CA 1
ATOM 2541 C C . VAL A 1 321 ? 11.639 -10.578 -1.820 1.00 87.25 321 VAL A C 1
ATOM 2543 O O . VAL A 1 321 ? 12.454 -9.850 -2.391 1.00 87.25 321 VAL A O 1
ATOM 2546 N N . ASP A 1 322 ? 11.923 -11.794 -1.359 1.00 74.94 322 ASP A N 1
ATOM 2547 C CA . ASP A 1 322 ? 13.180 -12.434 -1.728 1.00 74.94 322 ASP A CA 1
ATOM 2548 C C . ASP A 1 322 ? 13.255 -12.478 -3.267 1.00 74.94 322 ASP A C 1
ATOM 2550 O O . ASP A 1 322 ? 12.387 -13.077 -3.913 1.00 74.94 322 ASP A O 1
ATOM 2554 N N . PRO A 1 323 ? 14.234 -11.800 -3.895 1.00 61.75 323 PRO A N 1
ATOM 2555 C CA . PRO A 1 323 ? 14.366 -11.813 -5.342 1.00 61.75 323 PRO A CA 1
ATOM 2556 C C . PRO A 1 323 ? 14.725 -13.202 -5.875 1.00 61.75 323 PRO A C 1
ATOM 2558 O O . PRO A 1 323 ? 14.718 -13.369 -7.094 1.00 61.75 323 PRO A O 1
ATOM 2561 N N . ASN A 1 324 ? 15.060 -14.173 -5.014 1.00 64.75 324 ASN A N 1
ATOM 2562 C CA . ASN A 1 324 ? 15.368 -15.532 -5.415 1.00 64.75 324 ASN A CA 1
ATOM 2563 C C . ASN A 1 324 ? 14.127 -16.230 -6.009 1.00 64.75 324 ASN A C 1
ATOM 2565 O O . ASN A 1 324 ? 13.243 -16.665 -5.269 1.00 64.75 324 ASN A O 1
ATOM 2569 N N . PRO A 1 325 ? 14.062 -16.415 -7.342 1.00 56.97 325 PRO A N 1
ATOM 2570 C CA . PRO A 1 325 ? 12.912 -17.036 -7.990 1.00 56.97 325 PRO A CA 1
ATOM 2571 C C . PRO A 1 325 ? 12.810 -18.543 -7.702 1.00 56.97 325 PRO A C 1
ATOM 2573 O O . PRO A 1 325 ? 11.817 -19.156 -8.084 1.00 56.97 325 PRO A O 1
ATOM 2576 N N . GLU A 1 326 ? 13.839 -19.147 -7.094 1.00 59.12 326 GLU A N 1
ATOM 2577 C CA . GLU A 1 326 ? 13.868 -20.567 -6.723 1.00 59.12 326 GLU A CA 1
ATOM 2578 C C . GLU A 1 326 ? 13.283 -20.836 -5.333 1.00 59.12 326 GLU A C 1
ATOM 2580 O O . GLU A 1 326 ? 13.011 -21.990 -4.995 1.00 59.12 326 GLU A O 1
ATOM 2585 N N . ALA A 1 327 ? 13.066 -19.793 -4.525 1.00 63.22 327 ALA A N 1
ATOM 2586 C CA . ALA A 1 327 ? 12.266 -19.927 -3.324 1.00 63.22 327 ALA A CA 1
ATOM 2587 C C . ALA A 1 327 ? 10.812 -20.163 -3.764 1.00 63.22 327 ALA A C 1
ATOM 2589 O O . ALA A 1 327 ? 10.085 -19.241 -4.118 1.00 63.22 327 ALA A O 1
ATOM 2590 N N . ASP A 1 328 ? 10.394 -21.431 -3.767 1.00 57.22 328 ASP A N 1
ATOM 2591 C CA . ASP A 1 328 ? 9.013 -21.861 -4.049 1.00 57.22 328 ASP A CA 1
ATOM 2592 C C . ASP A 1 328 ? 7.970 -21.189 -3.127 1.00 57.22 328 ASP A C 1
ATOM 2594 O O . ASP A 1 328 ? 6.764 -21.271 -3.377 1.00 57.22 328 ASP A O 1
ATOM 2598 N N . ASP A 1 329 ? 8.423 -20.531 -2.061 1.00 57.69 329 ASP A N 1
ATOM 2599 C CA . ASP A 1 329 ? 7.603 -19.770 -1.143 1.00 57.69 329 ASP A CA 1
ATOM 2600 C C . ASP A 1 329 ? 7.769 -18.275 -1.477 1.00 57.69 329 ASP A C 1
ATOM 2602 O O . ASP A 1 329 ? 8.876 -17.746 -1.430 1.00 57.69 329 ASP A O 1
ATOM 2606 N N . GLU A 1 330 ? 6.662 -17.588 -1.812 1.00 67.31 330 GLU A N 1
ATOM 2607 C CA . GLU A 1 330 ? 6.559 -16.117 -1.877 1.00 67.31 330 GLU A CA 1
ATOM 2608 C C . GLU A 1 330 ? 6.766 -15.518 -0.466 1.00 67.31 330 GLU A C 1
ATOM 2610 O O . GLU A 1 330 ? 5.887 -14.845 0.083 1.00 67.31 330 GLU A O 1
ATOM 2615 N N . GLU A 1 331 ? 7.887 -15.848 0.175 1.00 81.50 331 GLU A N 1
ATOM 2616 C CA . GLU A 1 331 ? 8.211 -15.419 1.515 1.00 81.50 331 GLU A CA 1
ATOM 2617 C C . GLU A 1 331 ? 8.465 -13.919 1.473 1.00 81.50 331 GLU A C 1
ATOM 2619 O O . GLU A 1 331 ? 9.223 -13.376 0.666 1.00 81.50 331 GLU A O 1
ATOM 2624 N N . VAL A 1 332 ? 7.712 -13.239 2.320 1.00 86.50 332 VAL A N 1
ATOM 2625 C CA . VAL A 1 332 ? 7.760 -11.800 2.450 1.00 86.50 332 VAL A CA 1
ATOM 2626 C C . VAL A 1 332 ? 8.646 -11.495 3.641 1.00 86.50 332 VAL A C 1
ATOM 2628 O O . VAL A 1 332 ? 8.339 -11.912 4.757 1.00 86.50 332 VAL A O 1
ATOM 2631 N N . GLU A 1 333 ? 9.715 -10.741 3.433 1.00 92.88 333 GLU A N 1
ATOM 2632 C CA . GLU A 1 333 ? 10.498 -10.195 4.532 1.00 92.88 333 GLU A CA 1
ATOM 2633 C C . GLU A 1 333 ? 9.855 -8.884 4.994 1.00 92.88 333 GLU A C 1
ATOM 2635 O O . GLU A 1 333 ? 9.634 -7.965 4.202 1.00 92.88 333 GLU A O 1
ATOM 2640 N N . LEU A 1 334 ? 9.506 -8.813 6.279 1.00 94.00 334 LEU A N 1
ATOM 2641 C CA . LEU A 1 334 ? 8.932 -7.619 6.889 1.00 94.00 334 LEU A CA 1
ATOM 2642 C C . LEU A 1 334 ? 9.928 -7.009 7.870 1.00 94.00 334 LEU A C 1
ATOM 2644 O O . LEU A 1 334 ? 10.213 -7.584 8.923 1.00 94.00 334 LEU A O 1
ATOM 2648 N N . HIS A 1 335 ? 10.363 -5.790 7.571 1.00 95.00 335 HIS A N 1
ATOM 2649 C CA . HIS A 1 335 ? 11.095 -4.946 8.506 1.00 95.00 335 HIS A CA 1
ATOM 2650 C C . HIS A 1 335 ? 10.152 -3.890 9.066 1.00 95.00 335 HIS A C 1
ATOM 2652 O O . HIS A 1 335 ? 9.400 -3.247 8.331 1.00 95.00 335 HIS A O 1
ATOM 2658 N N . MET A 1 336 ? 10.172 -3.718 10.385 1.00 94.25 336 MET A N 1
ATOM 2659 C CA . MET A 1 336 ? 9.253 -2.826 11.079 1.00 94.25 336 MET A CA 1
ATOM 2660 C C . MET A 1 336 ? 9.972 -1.978 12.115 1.00 94.25 336 MET A C 1
ATOM 2662 O O . MET A 1 336 ? 10.819 -2.463 12.858 1.00 94.25 336 MET A O 1
ATOM 2666 N N . ALA A 1 337 ? 9.577 -0.712 12.173 1.00 93.81 337 ALA A N 1
ATOM 2667 C CA . ALA A 1 337 ? 9.970 0.253 13.178 1.00 93.81 337 ALA A CA 1
ATOM 2668 C C . ALA A 1 337 ? 8.688 0.699 13.879 1.00 93.81 337 ALA A C 1
ATOM 2670 O O . ALA A 1 337 ? 7.734 1.103 13.212 1.00 93.81 337 ALA A O 1
ATOM 2671 N N . HIS A 1 338 ? 8.638 0.643 15.210 1.00 92.75 338 HIS A N 1
ATOM 2672 C CA . HIS A 1 338 ? 7.469 1.057 16.005 1.00 92.75 338 HIS A CA 1
ATOM 2673 C C . HIS A 1 338 ? 7.394 2.586 16.164 1.00 92.75 338 HIS A C 1
ATOM 2675 O O . HIS A 1 338 ? 7.279 3.133 17.260 1.00 92.75 338 HIS A O 1
ATOM 2681 N N . MET A 1 339 ? 7.516 3.278 15.035 1.00 93.44 339 MET A N 1
ATOM 2682 C CA . MET A 1 339 ? 7.573 4.724 14.905 1.00 93.44 339 MET A CA 1
ATOM 2683 C C . MET A 1 339 ? 6.641 5.136 13.773 1.00 93.44 339 MET A C 1
ATOM 2685 O O . MET A 1 339 ? 7.013 5.082 12.611 1.00 93.44 339 MET A O 1
ATOM 2689 N N . GLY A 1 340 ? 5.401 5.482 14.093 1.00 94.69 340 GLY A N 1
ATOM 2690 C CA . GLY A 1 340 ? 4.440 5.969 13.110 1.00 94.69 340 GLY A CA 1
ATOM 2691 C C . GLY A 1 340 ? 4.334 7.488 13.106 1.00 94.69 340 GLY A C 1
ATOM 2692 O O . GLY A 1 340 ? 5.009 8.188 13.863 1.00 94.69 340 GLY A O 1
ATOM 2693 N N . ASN A 1 341 ? 3.424 8.011 12.290 1.00 95.62 341 ASN A N 1
ATOM 2694 C CA . ASN A 1 341 ? 3.253 9.458 12.135 1.00 95.62 341 ASN A CA 1
ATOM 2695 C C . ASN A 1 341 ? 2.634 10.159 13.355 1.00 95.62 341 ASN A C 1
ATOM 2697 O O . ASN A 1 341 ? 2.602 11.387 13.403 1.00 95.62 341 ASN A O 1
ATOM 2701 N N . ARG A 1 342 ? 2.159 9.394 14.345 1.00 94.06 342 ARG A N 1
ATOM 2702 C CA . ARG A 1 342 ? 1.703 9.909 15.642 1.00 94.06 342 ARG A CA 1
ATOM 2703 C C . ARG A 1 342 ? 2.708 9.690 16.760 1.00 94.06 342 ARG A C 1
ATOM 2705 O O . ARG A 1 342 ? 2.502 10.229 17.837 1.00 94.06 342 ARG A O 1
ATOM 2712 N N . SER A 1 343 ? 3.785 8.944 16.530 1.00 95.50 343 SER A N 1
ATOM 2713 C CA . SER A 1 343 ? 4.797 8.653 17.549 1.00 95.50 343 SER A CA 1
ATOM 2714 C C . SER A 1 343 ? 5.608 9.865 18.040 1.00 95.50 343 SER A C 1
ATOM 2716 O O . SER A 1 343 ? 5.946 9.861 19.223 1.00 95.50 343 SER A O 1
ATOM 2718 N N . PRO A 1 344 ? 5.916 10.911 17.242 1.00 97.06 344 PRO A N 1
ATOM 2719 C CA . PRO A 1 344 ? 6.782 11.998 17.712 1.00 97.06 344 PRO A CA 1
ATOM 2720 C C . PRO A 1 344 ? 6.265 12.740 18.951 1.00 97.06 344 PRO A C 1
ATOM 2722 O O . PRO A 1 344 ? 7.061 13.126 19.805 1.00 97.06 344 PRO A O 1
ATOM 2725 N N . VAL A 1 345 ? 4.944 12.933 19.067 1.00 95.94 345 VAL A N 1
ATOM 2726 C CA . VAL A 1 345 ? 4.336 13.693 20.174 1.00 95.94 345 VAL A CA 1
ATOM 2727 C C . VAL A 1 345 ? 4.356 12.894 21.487 1.00 95.94 345 VAL A C 1
ATOM 2729 O O . VAL A 1 345 ? 4.916 13.395 22.460 1.00 95.94 345 VAL A O 1
ATOM 2732 N N . PRO A 1 346 ? 3.860 11.637 21.560 1.00 93.75 346 PRO A N 1
ATOM 2733 C CA . PRO A 1 346 ? 3.978 10.808 22.763 1.00 93.75 346 PRO A CA 1
ATOM 2734 C C . PRO A 1 346 ? 5.422 10.527 23.194 1.00 93.75 346 PRO A C 1
ATOM 2736 O O . PRO A 1 346 ? 5.666 10.289 24.374 1.00 93.75 346 PRO A O 1
ATOM 2739 N N . LEU A 1 347 ? 6.376 10.550 22.257 1.00 94.19 347 LEU A N 1
ATOM 2740 C CA . LEU A 1 347 ? 7.805 10.400 22.551 1.00 94.19 347 LEU A CA 1
ATOM 2741 C C . LEU A 1 347 ? 8.460 11.700 23.052 1.00 94.19 347 LEU A C 1
ATOM 2743 O O . LEU A 1 347 ? 9.640 11.688 23.393 1.00 94.19 347 LEU A O 1
ATOM 2747 N N . GLY A 1 348 ? 7.721 12.814 23.100 1.00 95.31 348 GLY A N 1
ATOM 2748 C CA . GLY A 1 348 ? 8.233 14.116 23.530 1.00 95.31 348 GLY A CA 1
ATOM 2749 C C . GLY A 1 348 ? 9.234 14.743 22.557 1.00 95.31 348 GLY A C 1
ATOM 2750 O O . GLY A 1 348 ? 9.958 15.657 22.940 1.00 95.31 348 GLY A O 1
ATOM 2751 N N . VAL A 1 349 ? 9.292 14.248 21.318 1.00 96.81 349 VAL A N 1
ATOM 2752 C CA . VAL A 1 349 ? 10.172 14.772 20.267 1.00 96.81 349 VAL A CA 1
ATOM 2753 C C . VAL A 1 349 ? 9.533 15.996 19.628 1.00 96.81 349 VAL A C 1
ATOM 2755 O O . VAL A 1 349 ? 10.169 17.037 19.490 1.00 96.81 349 VAL A O 1
ATOM 2758 N N . PHE A 1 350 ? 8.252 15.887 19.267 1.00 97.44 350 PHE A N 1
ATOM 2759 C CA . PHE A 1 350 ? 7.469 17.039 18.830 1.00 97.44 350 PHE A CA 1
ATOM 2760 C C . PHE A 1 350 ? 6.764 17.652 20.040 1.00 97.44 350 PHE A C 1
ATOM 2762 O O . PHE A 1 350 ? 6.123 16.923 20.804 1.00 97.44 350 PHE A O 1
ATOM 2769 N N . PRO A 1 351 ? 6.867 18.976 20.236 1.00 95.25 351 PRO A N 1
ATOM 2770 C CA . PRO A 1 351 ? 6.208 19.635 21.351 1.00 95.25 351 PRO A CA 1
ATOM 2771 C C . PRO A 1 351 ? 4.688 19.556 21.180 1.00 95.25 351 PRO A C 1
ATOM 2773 O O . PRO A 1 351 ? 4.155 19.873 20.119 1.00 95.25 351 PRO A O 1
ATOM 2776 N N . GLN A 1 352 ? 3.976 19.132 22.225 1.00 95.38 352 GLN A N 1
ATOM 2777 C CA . GLN A 1 352 ? 2.516 19.086 22.199 1.00 95.38 352 GLN A CA 1
ATOM 2778 C C . GLN A 1 352 ? 1.941 20.501 22.020 1.00 95.38 352 GLN A C 1
ATOM 2780 O O . GLN A 1 352 ? 2.430 21.450 22.636 1.00 95.38 352 GLN A O 1
ATOM 2785 N N . ASP A 1 353 ? 0.915 20.623 21.171 1.00 94.62 353 ASP A N 1
ATOM 2786 C CA . ASP A 1 353 ? 0.209 21.880 20.885 1.00 94.62 353 ASP A CA 1
ATOM 2787 C C . ASP A 1 353 ? 1.142 23.025 20.444 1.00 94.62 353 ASP A C 1
ATOM 2789 O O . ASP A 1 353 ? 0.920 24.197 20.753 1.00 94.62 353 ASP A O 1
ATOM 2793 N N . GLN A 1 354 ? 2.203 22.691 19.705 1.00 96.31 354 GLN A N 1
ATOM 2794 C CA . GLN A 1 354 ? 3.148 23.649 19.135 1.00 96.31 354 GLN A CA 1
ATOM 2795 C C . GLN A 1 354 ? 3.595 23.216 17.736 1.00 96.31 354 GLN A C 1
ATOM 2797 O O . GLN A 1 354 ? 3.610 22.030 17.399 1.00 96.31 354 GLN A O 1
ATOM 2802 N N . TRP A 1 355 ? 3.992 24.195 16.926 1.00 97.38 355 TRP A N 1
ATOM 2803 C CA . TRP A 1 355 ? 4.589 23.959 15.616 1.00 97.38 355 TRP A CA 1
ATOM 2804 C C . TRP A 1 355 ? 5.893 23.163 15.742 1.00 97.38 355 TRP A C 1
ATOM 2806 O O . TRP A 1 355 ? 6.690 23.378 16.660 1.00 97.38 355 TRP A O 1
ATOM 2816 N N . VAL A 1 356 ? 6.129 22.244 14.804 1.00 97.25 356 VAL A N 1
ATOM 2817 C CA . VAL A 1 356 ? 7.386 21.484 14.761 1.00 97.25 356 VAL A CA 1
ATOM 2818 C C . VAL A 1 356 ? 8.546 22.413 14.409 1.00 97.25 356 VAL A C 1
ATOM 2820 O O . VAL A 1 356 ? 8.492 23.148 13.426 1.00 97.25 356 VAL A O 1
ATOM 2823 N N . THR A 1 357 ? 9.618 22.355 15.197 1.00 96.81 357 THR A N 1
ATOM 2824 C CA . THR A 1 357 ? 10.840 23.135 14.971 1.00 96.81 357 THR A CA 1
ATOM 2825 C C . THR A 1 357 ? 11.909 22.301 14.264 1.00 96.81 357 THR A C 1
ATOM 2827 O O . THR A 1 357 ? 11.904 21.070 14.325 1.00 96.81 357 THR A O 1
ATOM 2830 N N . ARG A 1 358 ? 12.884 22.962 13.627 1.00 97.94 358 ARG A N 1
ATOM 2831 C CA . ARG A 1 358 ? 14.016 22.280 12.975 1.00 97.94 358 ARG A CA 1
ATOM 2832 C C . ARG A 1 358 ? 14.801 21.354 13.925 1.00 97.94 358 ARG A C 1
ATOM 2834 O O . ARG A 1 358 ? 15.074 20.230 13.514 1.00 97.94 358 ARG A O 1
ATOM 2841 N N . PRO A 1 359 ? 15.130 21.741 15.176 1.00 97.88 359 PRO A N 1
ATOM 2842 C CA . PRO A 1 359 ? 15.776 20.825 16.119 1.00 97.88 359 PRO A CA 1
ATOM 2843 C C . PRO A 1 359 ? 14.935 19.583 16.446 1.00 97.88 359 PRO A C 1
ATOM 2845 O O . PRO A 1 359 ? 15.475 18.480 16.464 1.00 97.88 359 PRO A O 1
ATOM 2848 N N . ALA A 1 360 ? 13.621 19.746 16.648 1.00 97.75 360 ALA A N 1
ATOM 2849 C CA . ALA A 1 360 ? 12.707 18.631 16.911 1.00 97.75 360 ALA A CA 1
ATOM 2850 C C . ALA A 1 360 ? 12.641 17.653 15.726 1.00 97.75 360 ALA A C 1
ATOM 2852 O O . ALA A 1 360 ? 12.655 16.438 15.915 1.00 97.75 360 ALA A O 1
ATOM 2853 N N . LEU A 1 361 ? 12.630 18.176 14.495 1.00 98.00 361 LEU A N 1
ATOM 2854 C CA . LEU A 1 361 ? 12.697 17.359 13.286 1.00 98.00 361 LEU A CA 1
ATOM 2855 C C . LEU A 1 361 ? 14.012 16.568 13.193 1.00 98.00 361 LEU A C 1
ATOM 2857 O O . LEU A 1 361 ? 13.966 15.366 12.962 1.00 98.00 361 LEU A O 1
ATOM 2861 N N . ILE A 1 362 ? 15.166 17.210 13.406 1.00 98.00 362 ILE A N 1
ATOM 2862 C CA . ILE A 1 362 ? 16.477 16.533 13.353 1.00 98.00 362 ILE A CA 1
ATOM 2863 C C . ILE A 1 362 ? 16.537 15.397 14.381 1.00 98.00 362 ILE A C 1
ATOM 2865 O O . ILE A 1 362 ? 17.025 14.307 14.082 1.00 98.00 362 ILE A O 1
ATOM 2869 N N . GLN A 1 363 ? 16.015 15.631 15.589 1.00 97.38 363 GLN A N 1
ATOM 2870 C CA . GLN A 1 363 ? 15.920 14.594 16.613 1.00 97.38 363 GLN A CA 1
ATOM 2871 C C . GLN A 1 363 ? 15.031 13.428 16.156 1.00 97.38 363 GLN A C 1
ATOM 2873 O O . GLN A 1 363 ? 15.411 12.271 16.324 1.00 97.38 363 GLN A O 1
ATOM 2878 N N . TRP A 1 364 ? 13.874 13.718 15.558 1.00 97.81 364 TRP A N 1
ATOM 2879 C CA . TRP A 1 364 ? 12.967 12.699 15.033 1.00 97.81 364 TRP A CA 1
ATOM 2880 C C . TRP A 1 364 ? 13.599 11.860 13.915 1.00 97.81 364 TRP A C 1
ATOM 2882 O O . TRP A 1 364 ? 13.537 10.632 13.956 1.00 97.81 364 TRP A O 1
ATOM 2892 N N . GLU A 1 365 ? 14.249 12.503 12.946 1.00 97.75 365 GLU A N 1
ATOM 2893 C CA . GLU A 1 365 ? 14.933 11.819 11.845 1.00 97.75 365 GLU A CA 1
ATOM 2894 C C . GLU A 1 365 ? 16.084 10.945 12.348 1.00 97.75 365 GLU A C 1
ATOM 2896 O O . GLU A 1 365 ? 16.224 9.811 11.896 1.00 97.75 365 GLU A O 1
ATOM 2901 N N . SER A 1 366 ? 16.847 11.427 13.334 1.00 97.19 366 SER A N 1
ATOM 2902 C CA . SER A 1 366 ? 17.899 10.648 13.994 1.00 97.19 366 SER A CA 1
ATOM 2903 C C . SER A 1 366 ? 17.344 9.380 14.650 1.00 97.19 366 SER A C 1
ATOM 2905 O O . SER A 1 366 ? 17.876 8.292 14.442 1.00 97.19 366 SER A O 1
ATOM 2907 N N . MET A 1 367 ? 16.215 9.478 15.364 1.00 96.94 367 MET A N 1
ATOM 2908 C CA . MET A 1 367 ? 15.569 8.306 15.969 1.00 96.94 367 MET A CA 1
ATOM 2909 C C . MET A 1 367 ? 15.060 7.303 14.923 1.00 96.94 367 MET A C 1
ATOM 2911 O O . MET A 1 367 ? 15.158 6.093 15.140 1.00 96.94 367 MET A O 1
ATOM 2915 N N . LEU A 1 368 ? 14.516 7.785 13.799 1.00 96.44 368 LEU A N 1
ATOM 2916 C CA . LEU A 1 368 ? 14.081 6.920 12.698 1.00 96.44 368 LEU A CA 1
ATOM 2917 C C . LEU A 1 368 ? 15.267 6.152 12.109 1.00 96.44 368 LEU A C 1
ATOM 2919 O O . LEU A 1 368 ? 15.198 4.931 11.990 1.00 96.44 368 LEU A O 1
ATOM 2923 N N . VAL A 1 369 ? 16.354 6.857 11.780 1.00 96.88 369 VAL A N 1
ATOM 2924 C CA . VAL A 1 369 ? 17.564 6.254 11.203 1.00 96.88 369 VAL A CA 1
ATOM 2925 C C . VAL A 1 369 ? 18.198 5.259 12.171 1.00 96.88 369 VAL A C 1
ATOM 2927 O O . VAL A 1 369 ? 18.424 4.125 11.766 1.00 96.88 369 VAL A O 1
ATOM 2930 N N . GLY A 1 370 ? 18.360 5.613 13.451 1.00 96.12 370 GLY A N 1
ATOM 2931 C CA . GLY A 1 370 ? 18.869 4.682 14.463 1.00 96.12 370 GLY A CA 1
ATOM 2932 C C . GLY A 1 370 ? 18.022 3.409 14.557 1.00 96.12 370 GLY A C 1
ATOM 2933 O O . GLY A 1 370 ? 18.554 2.304 14.597 1.00 96.12 370 GLY A O 1
ATOM 2934 N N . THR A 1 371 ? 16.692 3.529 14.471 1.00 94.69 371 THR A N 1
ATOM 2935 C CA . THR A 1 371 ? 15.806 2.351 14.456 1.00 94.69 371 THR A CA 1
ATOM 2936 C C . THR A 1 371 ? 15.999 1.491 13.204 1.00 94.69 371 THR A C 1
ATOM 2938 O O . THR A 1 371 ? 15.955 0.264 13.294 1.00 94.69 371 THR A O 1
ATOM 2941 N N . PHE A 1 372 ? 16.230 2.101 12.037 1.00 95.62 372 PHE A N 1
ATOM 2942 C CA . PHE A 1 372 ? 16.566 1.364 10.812 1.00 95.62 372 PHE A CA 1
ATOM 2943 C C . PHE A 1 372 ? 17.939 0.691 10.911 1.00 95.62 372 PHE A C 1
ATOM 2945 O O . PHE A 1 372 ? 18.113 -0.406 10.389 1.00 95.62 372 PHE A O 1
ATOM 2952 N N . ASP A 1 373 ? 18.880 1.292 11.636 1.00 95.19 373 ASP A N 1
ATOM 2953 C CA . ASP A 1 373 ? 20.209 0.736 11.903 1.00 95.19 373 ASP A CA 1
ATOM 2954 C C . ASP A 1 373 ? 20.197 -0.371 12.982 1.00 95.19 373 ASP A C 1
ATOM 2956 O O . ASP A 1 373 ? 21.236 -0.926 13.338 1.00 95.19 373 ASP A O 1
ATOM 2960 N N . GLY A 1 374 ? 19.016 -0.736 13.496 1.00 93.31 374 GLY A N 1
ATOM 2961 C CA . GLY A 1 374 ? 18.856 -1.764 14.526 1.00 93.31 374 GLY A CA 1
ATOM 2962 C C . GLY A 1 374 ? 19.158 -1.270 15.943 1.00 93.31 374 GLY A C 1
ATOM 2963 O O . GLY A 1 374 ? 19.227 -2.078 16.874 1.00 93.31 374 GLY A O 1
ATOM 2964 N N . GLU A 1 375 ? 19.315 0.040 16.146 1.00 93.50 375 GLU A N 1
ATOM 2965 C CA . GLU A 1 375 ? 19.444 0.607 17.482 1.00 93.50 375 GLU A CA 1
ATOM 2966 C C . GLU A 1 375 ? 18.122 0.445 18.235 1.00 93.50 375 GLU A C 1
ATOM 2968 O O . GLU A 1 375 ? 17.059 0.929 17.834 1.00 93.50 375 GLU A O 1
ATOM 2973 N N . SER A 1 376 ? 18.180 -0.242 19.376 1.00 85.00 376 SER A N 1
ATOM 2974 C CA . SER A 1 376 ? 17.042 -0.291 20.283 1.00 85.00 376 SER A CA 1
ATOM 2975 C C . SER A 1 376 ? 16.838 1.103 20.856 1.00 85.00 376 SER A C 1
ATOM 2977 O O . SER A 1 376 ? 17.642 1.557 21.672 1.00 85.00 376 SER A O 1
ATOM 2979 N N . LEU A 1 377 ? 15.736 1.758 20.488 1.00 80.12 377 LEU A N 1
ATOM 2980 C CA . LEU A 1 377 ? 15.329 3.008 21.114 1.00 80.12 377 LEU A CA 1
ATOM 2981 C C . LEU A 1 377 ? 15.164 2.787 22.617 1.00 80.12 377 LEU A C 1
ATOM 2983 O O . LEU A 1 377 ? 14.150 2.272 23.094 1.00 80.12 377 LEU A O 1
ATOM 2987 N N . LEU A 1 378 ? 16.162 3.211 23.387 1.00 72.81 378 LEU A N 1
ATOM 2988 C CA . LEU A 1 378 ? 15.973 3.504 24.793 1.00 72.81 378 LEU A CA 1
ATOM 2989 C C . LEU A 1 378 ? 15.113 4.758 24.822 1.00 72.81 378 LEU A C 1
ATOM 2991 O O . LEU A 1 378 ? 15.644 5.865 24.812 1.00 72.81 378 LEU A O 1
ATOM 2995 N N . VAL A 1 379 ? 13.788 4.579 24.781 1.00 64.25 379 VAL A N 1
ATOM 2996 C CA . VAL A 1 379 ? 12.838 5.676 24.972 1.00 64.25 379 VAL A CA 1
ATOM 2997 C C . VAL A 1 379 ? 13.300 6.399 26.233 1.00 64.25 379 VAL A C 1
ATOM 2999 O O . VAL A 1 379 ? 13.283 5.772 27.303 1.00 64.25 379 VAL A O 1
ATOM 3002 N N . PRO A 1 380 ? 13.783 7.655 26.131 1.00 56.34 380 PRO A N 1
ATOM 3003 C CA . PRO A 1 380 ? 14.202 8.393 27.303 1.00 56.34 380 PRO A CA 1
ATOM 3004 C C . PRO A 1 380 ? 13.002 8.380 28.234 1.00 56.34 380 PRO A C 1
ATOM 3006 O O . PRO A 1 380 ? 11.923 8.835 27.855 1.00 56.34 380 PRO A O 1
ATOM 3009 N N . GLN A 1 381 ? 13.147 7.760 29.407 1.00 52.69 381 GLN A N 1
ATOM 3010 C CA . GLN A 1 381 ? 12.111 7.802 30.428 1.00 52.69 381 GLN A CA 1
ATOM 3011 C C . GLN A 1 381 ? 11.910 9.283 30.707 1.00 52.69 381 GLN A C 1
ATOM 3013 O O . GLN A 1 381 ? 12.763 9.884 31.360 1.00 52.69 381 GLN A O 1
ATOM 3018 N N . VAL A 1 382 ? 10.853 9.880 30.143 1.00 51.91 382 VAL A N 1
ATOM 3019 C CA . VAL A 1 382 ? 10.524 11.282 30.379 1.00 51.91 382 VAL A CA 1
ATOM 3020 C C . VAL A 1 382 ? 10.474 11.399 31.895 1.00 51.91 382 VAL A C 1
ATOM 3022 O O . VAL A 1 382 ? 9.646 10.711 32.509 1.00 51.91 382 VAL A O 1
ATOM 3025 N N . PRO A 1 383 ? 11.401 12.144 32.528 1.00 50.84 383 PRO A N 1
ATOM 3026 C CA . PRO A 1 383 ? 11.412 12.240 33.971 1.00 50.84 383 PRO A CA 1
ATOM 3027 C C . PRO A 1 383 ? 10.043 12.778 34.338 1.00 50.84 383 PRO A C 1
ATOM 3029 O O . PRO A 1 383 ? 9.695 13.876 33.907 1.00 50.84 383 PRO A O 1
ATOM 3032 N N . LYS A 1 384 ? 9.238 11.961 35.035 1.00 53.41 384 LYS A N 1
ATOM 3033 C CA . LYS A 1 384 ? 7.905 12.351 35.494 1.00 53.41 384 LYS A CA 1
ATOM 3034 C C . LYS A 1 384 ? 8.096 13.664 36.229 1.00 53.41 384 LYS A C 1
ATOM 3036 O O . LYS A 1 384 ? 8.627 13.667 37.341 1.00 53.41 384 LYS A O 1
ATOM 3041 N N . THR A 1 385 ? 7.757 14.772 35.583 1.00 43.50 385 THR A N 1
ATOM 3042 C CA . THR A 1 385 ? 7.864 16.083 36.196 1.00 43.50 385 THR A CA 1
ATOM 3043 C C . THR A 1 385 ? 6.981 16.010 37.433 1.00 43.50 385 THR A C 1
ATOM 3045 O O . THR A 1 385 ? 5.811 15.635 37.314 1.00 43.50 385 THR A O 1
ATOM 3048 N N . PRO A 1 386 ? 7.517 16.257 38.643 1.00 43.62 386 PRO A N 1
ATOM 3049 C CA . PRO A 1 386 ? 6.682 16.299 39.827 1.00 43.62 386 PRO A CA 1
ATOM 3050 C C . PRO A 1 386 ? 5.624 17.360 39.551 1.00 43.62 386 PRO A C 1
ATOM 3052 O O . PRO A 1 386 ? 5.960 18.517 39.297 1.00 43.62 386 PRO A O 1
ATOM 3055 N N . SER A 1 387 ? 4.360 16.939 39.493 1.00 39.09 387 SER A N 1
ATOM 3056 C CA . SER A 1 387 ? 3.222 17.784 39.152 1.00 39.09 387 SER A CA 1
ATOM 3057 C C . SER A 1 387 ? 3.051 18.851 40.232 1.00 39.09 387 SER A C 1
ATOM 3059 O O . SER A 1 387 ? 2.267 18.718 41.167 1.00 39.09 387 SER A O 1
ATOM 3061 N N . SER A 1 388 ? 3.825 19.923 40.113 1.00 37.59 388 SER A N 1
ATOM 3062 C CA . SER A 1 388 ? 3.742 21.144 40.900 1.00 37.59 388 SER A CA 1
ATOM 3063 C C . SER A 1 388 ? 2.650 22.044 40.311 1.00 37.59 388 SER A C 1
ATOM 3065 O O . SER A 1 388 ? 2.865 23.220 40.027 1.00 37.59 388 SER A O 1
ATOM 3067 N N . SER A 1 389 ? 1.454 21.500 40.102 1.00 40.03 389 SER A N 1
ATOM 3068 C CA . SER A 1 389 ? 0.261 22.318 39.919 1.00 40.03 389 SER A CA 1
ATOM 3069 C C . SER A 1 389 ? -0.307 22.607 41.304 1.00 40.03 389 SER A C 1
ATOM 3071 O O . SER A 1 389 ? -1.052 21.801 41.862 1.00 40.03 389 SER A O 1
ATOM 3073 N N . ARG A 1 390 ? 0.048 23.763 41.880 1.00 39.91 390 ARG A N 1
ATOM 3074 C CA . ARG A 1 390 ? -0.804 24.375 42.906 1.00 39.91 390 ARG A CA 1
ATOM 3075 C C . ARG A 1 390 ? -2.188 24.579 42.273 1.00 39.91 390 ARG A C 1
ATOM 3077 O O . ARG A 1 390 ? -2.253 25.175 41.197 1.00 39.91 390 ARG A O 1
ATOM 3084 N N . PRO A 1 391 ? -3.276 24.098 42.889 1.00 36.81 391 PRO A N 1
ATOM 3085 C CA . PRO A 1 391 ? -4.605 24.292 42.340 1.00 36.81 391 PRO A CA 1
ATOM 3086 C C . PRO A 1 391 ? -4.953 25.783 42.396 1.00 36.81 391 PRO A C 1
ATOM 3088 O O . PRO A 1 391 ? -4.995 26.382 43.470 1.00 36.81 391 PRO A O 1
ATOM 3091 N N . LEU A 1 392 ? -5.213 26.383 41.234 1.00 40.41 392 LEU A N 1
ATOM 3092 C CA . LEU A 1 392 ? -6.012 27.602 41.163 1.00 40.41 392 LEU A CA 1
ATOM 3093 C C . LEU A 1 392 ? -7.435 27.213 41.576 1.00 40.41 392 LEU A C 1
ATOM 3095 O O . LEU A 1 392 ? -8.088 26.399 40.924 1.00 40.41 392 LEU A O 1
ATOM 3099 N N . ALA A 1 393 ? -7.875 27.740 42.716 1.00 39.88 393 ALA A N 1
ATOM 3100 C CA . ALA A 1 393 ? -9.214 27.536 43.244 1.00 39.88 393 ALA A CA 1
ATOM 3101 C C . ALA A 1 393 ? -10.262 27.974 42.207 1.00 39.88 393 ALA A C 1
ATOM 3103 O O . ALA A 1 393 ? -10.246 29.125 41.776 1.00 39.88 393 ALA A O 1
ATOM 3104 N N . GLY A 1 394 ? -11.184 27.082 41.820 1.00 39.16 394 GLY A N 1
ATOM 3105 C CA . GLY A 1 394 ? -12.373 27.514 41.076 1.00 39.16 394 GLY A CA 1
ATOM 3106 C C . GLY A 1 394 ? -13.127 26.506 40.211 1.00 39.16 394 GLY A C 1
ATOM 3107 O O . GLY A 1 394 ? -14.216 26.848 39.768 1.00 39.16 394 GLY A O 1
ATOM 3108 N N . ILE A 1 395 ? -12.636 25.286 39.963 1.00 34.94 395 ILE A N 1
ATOM 3109 C CA . ILE A 1 395 ? -13.365 24.318 39.116 1.00 34.94 395 ILE A CA 1
ATOM 3110 C C . ILE A 1 395 ? -13.457 22.966 39.826 1.00 34.94 395 ILE A C 1
ATOM 3112 O O . ILE A 1 395 ? -12.453 22.295 40.052 1.00 34.94 395 ILE A O 1
ATOM 3116 N N . ARG A 1 396 ? -14.684 22.573 40.196 1.00 39.12 396 ARG A N 1
ATOM 3117 C CA . ARG A 1 396 ? -14.995 21.270 40.800 1.00 39.12 396 ARG A CA 1
ATOM 3118 C C . ARG A 1 396 ? -14.770 20.159 39.771 1.00 39.12 396 ARG A C 1
ATOM 3120 O O . ARG A 1 396 ? -15.585 19.985 38.869 1.00 39.12 396 ARG A O 1
ATOM 3127 N N . ARG A 1 397 ? -13.701 19.382 39.939 1.00 30.70 397 ARG A N 1
ATOM 3128 C CA . ARG A 1 397 ? -13.595 18.016 39.409 1.00 30.70 397 ARG A CA 1
ATOM 3129 C C . ARG A 1 397 ? -13.779 17.031 40.560 1.00 30.70 397 ARG A C 1
ATOM 3131 O O . ARG A 1 397 ? -13.315 17.280 41.666 1.00 30.70 397 ARG A O 1
ATOM 3138 N N . PHE A 1 398 ? -14.523 15.966 40.283 1.00 31.48 398 PHE A N 1
ATOM 3139 C CA . PHE A 1 398 ? -14.809 14.874 41.206 1.00 31.48 398 PHE A CA 1
ATOM 3140 C C . PHE A 1 398 ? -13.545 14.039 41.454 1.00 31.48 398 PHE A C 1
ATOM 3142 O O . PHE A 1 398 ? -12.963 13.517 40.505 1.00 31.48 398 PHE A O 1
ATOM 3149 N N . ASP A 1 399 ? -13.166 13.903 42.726 1.00 29.81 399 ASP A N 1
ATOM 3150 C CA . ASP A 1 399 ? -12.160 12.955 43.205 1.00 29.81 399 ASP A CA 1
ATOM 3151 C C . ASP A 1 399 ? -12.780 11.563 43.372 1.00 29.81 399 ASP A C 1
ATOM 3153 O O . ASP A 1 399 ? -13.794 11.399 44.055 1.00 29.81 399 ASP A O 1
ATOM 3157 N N . VAL A 1 400 ? -12.134 10.546 42.798 1.00 32.44 400 VAL A N 1
ATOM 3158 C CA . VAL A 1 400 ? -12.384 9.135 43.115 1.00 32.44 400 VAL A CA 1
ATOM 3159 C C . VAL A 1 400 ? -11.081 8.504 43.607 1.00 32.44 400 VAL A C 1
ATOM 3161 O O . VAL A 1 400 ? -10.239 8.080 42.825 1.00 32.44 400 VAL A O 1
ATOM 3164 N N . GLY A 1 401 ? -10.952 8.476 44.935 1.00 29.61 401 GLY A N 1
ATOM 3165 C CA . GLY A 1 401 ? -10.506 7.332 45.737 1.00 29.61 401 GLY A CA 1
ATOM 3166 C C . GLY A 1 401 ? -9.156 6.675 45.441 1.00 29.61 401 GLY A C 1
ATOM 3167 O O . GLY A 1 401 ? -9.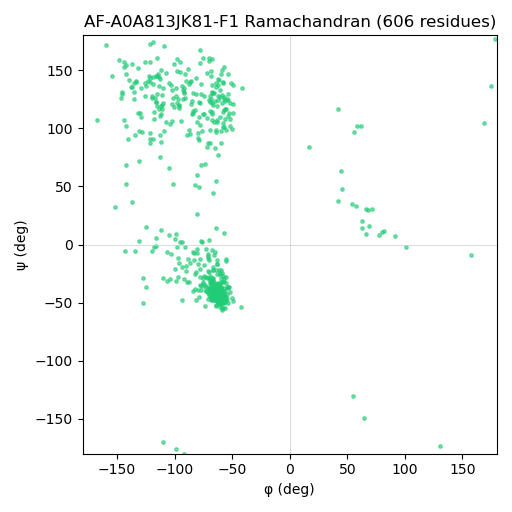075 5.707 44.689 1.00 29.61 401 GLY A O 1
ATOM 3168 N N . GLU A 1 402 ? -8.140 7.087 46.202 1.00 31.50 402 GLU A N 1
ATOM 3169 C CA . GLU A 1 402 ? -6.981 6.269 46.570 1.00 31.50 402 GLU A CA 1
ATOM 3170 C C . GLU A 1 402 ? -7.398 5.016 47.365 1.00 31.50 402 GLU A C 1
ATOM 3172 O O . GLU A 1 402 ? -8.003 5.131 48.429 1.00 31.50 402 GLU A O 1
ATOM 3177 N N . ALA A 1 403 ? -6.977 3.827 46.922 1.00 30.70 403 ALA A N 1
ATOM 3178 C CA . ALA A 1 403 ? -6.694 2.687 47.802 1.00 30.70 403 ALA A CA 1
ATOM 3179 C C . ALA A 1 403 ? -5.933 1.590 47.038 1.00 30.70 403 ALA A C 1
ATOM 3181 O O . ALA A 1 403 ? -6.522 0.904 46.213 1.00 30.70 403 ALA A O 1
ATOM 3182 N N . PHE A 1 404 ? -4.632 1.425 47.310 1.00 27.33 404 PHE A N 1
ATOM 3183 C CA . PHE A 1 404 ? -3.970 0.146 47.645 1.00 27.33 404 PHE A CA 1
ATOM 3184 C C . PHE A 1 404 ? -2.441 0.316 47.621 1.00 27.33 404 PHE A C 1
ATOM 3186 O O . PHE A 1 404 ? -1.802 0.320 46.570 1.00 27.33 404 PHE A O 1
ATOM 3193 N N . ARG A 1 405 ? -1.829 0.386 48.810 1.00 32.91 405 ARG A N 1
ATOM 3194 C CA . ARG A 1 405 ? -0.406 0.064 48.990 1.00 32.91 405 ARG A CA 1
ATOM 3195 C C . ARG A 1 405 ? -0.252 -1.457 48.918 1.00 32.91 405 ARG A C 1
ATOM 3197 O O . ARG A 1 405 ? -0.921 -2.166 49.667 1.00 32.91 405 ARG A O 1
ATOM 3204 N N . ARG A 1 406 ? 0.651 -1.962 48.071 1.00 30.44 406 ARG A N 1
ATOM 3205 C CA . ARG A 1 406 ? 1.150 -3.348 48.143 1.00 30.44 406 ARG A CA 1
ATOM 3206 C C . ARG A 1 406 ? 2.630 -3.378 48.547 1.00 30.44 406 ARG A C 1
ATOM 3208 O O . ARG A 1 406 ? 3.349 -2.428 48.236 1.00 30.44 406 ARG A O 1
ATOM 3215 N N . PRO A 1 407 ? 3.090 -4.441 49.235 1.00 30.28 407 PRO A N 1
ATOM 3216 C CA . PRO A 1 407 ? 4.443 -4.529 49.774 1.00 30.28 407 PRO A CA 1
ATOM 3217 C C . PRO A 1 407 ? 5.451 -4.948 48.699 1.00 30.28 407 PRO A C 1
ATOM 3219 O O . PRO A 1 407 ? 5.161 -5.806 47.865 1.00 30.28 407 PRO A O 1
ATOM 3222 N N . GLN A 1 408 ? 6.659 -4.386 48.769 1.00 30.45 408 GLN A N 1
ATOM 3223 C CA . GLN A 1 408 ? 7.823 -4.876 48.036 1.00 30.45 408 GLN A CA 1
ATOM 3224 C C . GLN A 1 408 ? 8.173 -6.294 48.501 1.00 30.45 408 GLN A C 1
ATOM 3226 O O . GLN A 1 408 ? 8.511 -6.501 49.667 1.00 30.45 408 GLN A O 1
ATOM 3231 N N . LEU A 1 409 ? 8.136 -7.259 47.580 1.00 29.70 409 LEU A N 1
ATOM 3232 C CA . LEU A 1 409 ? 8.667 -8.599 47.798 1.00 29.70 409 LEU A CA 1
ATOM 3233 C C . LEU A 1 409 ? 9.882 -8.812 46.890 1.00 29.70 409 LEU A C 1
ATOM 3235 O O . LEU A 1 409 ? 9.772 -8.887 45.669 1.00 29.70 409 LEU A O 1
ATOM 3239 N N . ARG A 1 410 ? 11.047 -8.890 47.533 1.00 37.41 410 ARG A N 1
ATOM 3240 C CA . ARG A 1 410 ? 12.335 -9.328 46.985 1.00 37.41 410 ARG A CA 1
ATOM 3241 C C . ARG A 1 410 ? 12.225 -10.793 46.525 1.00 37.41 410 ARG A C 1
ATOM 3243 O O . ARG A 1 410 ? 11.916 -11.651 47.348 1.00 37.41 410 ARG A O 1
ATOM 3250 N N . LYS A 1 411 ? 12.539 -11.085 45.260 1.00 31.77 411 LYS A N 1
ATOM 3251 C CA . LYS A 1 411 ? 12.969 -12.409 44.759 1.00 31.77 411 LYS A CA 1
ATOM 3252 C C . LYS A 1 411 ? 14.048 -12.151 43.701 1.00 31.77 411 LYS A C 1
ATOM 3254 O O . LYS A 1 411 ? 13.764 -11.459 42.736 1.00 31.77 411 LYS A O 1
ATOM 3259 N N . GLN A 1 412 ? 15.327 -12.325 44.030 1.00 31.03 412 GLN A N 1
ATOM 3260 C CA . GLN A 1 412 ? 16.131 -13.550 43.892 1.00 31.03 412 GLN A CA 1
ATOM 3261 C C . GLN A 1 412 ? 16.211 -14.058 42.449 1.00 31.03 412 GLN A C 1
ATOM 3263 O O . GLN A 1 412 ? 15.290 -14.687 41.932 1.00 31.03 412 GLN A O 1
ATOM 3268 N N . ASP A 1 413 ? 17.365 -13.760 41.857 1.00 33.44 413 ASP A N 1
ATOM 3269 C CA . ASP A 1 413 ? 17.848 -14.210 40.564 1.00 33.44 413 ASP A CA 1
ATOM 3270 C C . ASP A 1 413 ? 17.891 -15.738 40.488 1.00 33.44 413 ASP A C 1
ATOM 3272 O O . ASP A 1 413 ? 18.538 -16.404 41.296 1.00 33.44 413 ASP A O 1
ATOM 3276 N N . THR A 1 414 ? 17.233 -16.296 39.476 1.00 32.84 414 THR A N 1
ATOM 3277 C CA . THR A 1 414 ? 17.531 -17.642 38.979 1.00 32.84 414 THR A CA 1
ATOM 3278 C C . THR A 1 414 ? 17.659 -17.567 37.466 1.00 32.84 414 THR A C 1
ATOM 3280 O O . THR A 1 414 ? 16.681 -17.562 36.721 1.00 32.84 414 THR A O 1
ATOM 3283 N N . ALA A 1 415 ? 18.909 -17.475 37.016 1.00 38.69 415 ALA A N 1
ATOM 3284 C CA . ALA A 1 415 ? 19.283 -17.688 35.632 1.00 38.69 415 ALA A CA 1
ATOM 3285 C C . ALA A 1 415 ? 18.965 -19.143 35.263 1.00 38.69 415 ALA A C 1
ATOM 3287 O O . ALA A 1 415 ? 19.637 -20.073 35.704 1.00 38.69 415 ALA A O 1
ATOM 3288 N N . SER A 1 416 ? 17.919 -19.342 34.465 1.00 33.94 416 SER A N 1
ATOM 3289 C CA . SER A 1 416 ? 17.676 -20.600 33.769 1.00 33.94 416 SER A CA 1
ATOM 3290 C C . SER A 1 416 ? 17.365 -20.300 32.308 1.00 33.94 416 SER A C 1
ATOM 3292 O O . SER A 1 416 ? 16.383 -19.648 31.956 1.00 33.94 416 SER A O 1
ATOM 3294 N N . SER A 1 417 ? 18.303 -20.741 31.473 1.00 40.62 417 SER A N 1
ATOM 3295 C CA . SER A 1 417 ? 18.249 -20.757 30.018 1.00 40.62 417 SER A CA 1
ATOM 3296 C C . SER A 1 417 ? 16.958 -21.431 29.549 1.00 40.62 417 SER A C 1
ATOM 3298 O O . SER A 1 417 ? 16.798 -22.644 29.670 1.00 40.62 417 SER A O 1
ATOM 3300 N N . SER A 1 418 ? 16.028 -20.632 29.030 1.00 33.12 418 SER A N 1
ATOM 3301 C CA . SER A 1 418 ? 14.879 -21.104 28.263 1.00 33.12 418 SER A CA 1
ATOM 3302 C C . SER A 1 418 ? 14.972 -20.501 26.867 1.00 33.12 418 SER A C 1
ATOM 3304 O O . SER A 1 418 ? 14.498 -19.404 26.591 1.00 33.12 418 SER A O 1
ATOM 3306 N N . ALA A 1 419 ? 15.630 -21.234 25.970 1.00 37.06 419 ALA A N 1
ATOM 3307 C CA . ALA A 1 419 ? 15.568 -20.994 24.536 1.00 37.06 419 ALA A CA 1
ATOM 3308 C C . ALA A 1 419 ? 14.195 -21.449 24.011 1.00 37.06 419 ALA A C 1
ATOM 3310 O O . ALA A 1 419 ? 14.065 -22.457 23.321 1.00 37.06 419 ALA A O 1
ATOM 3311 N N . SER A 1 420 ? 13.138 -20.728 24.378 1.00 32.66 420 SER A N 1
ATOM 3312 C CA . SER A 1 420 ? 11.858 -20.801 23.686 1.00 32.66 420 SER A CA 1
ATOM 3313 C C . SER A 1 420 ? 12.003 -20.037 22.371 1.00 32.66 420 SER A C 1
ATOM 3315 O O . SER A 1 420 ? 12.196 -18.824 22.356 1.00 32.66 420 SER A O 1
ATOM 3317 N N . HIS A 1 421 ? 11.957 -20.763 21.252 1.00 35.19 421 HIS A N 1
ATOM 3318 C CA . HIS A 1 421 ? 11.901 -20.190 19.909 1.00 35.19 421 HIS A CA 1
ATOM 3319 C C . HIS A 1 421 ? 10.706 -19.236 19.797 1.00 35.19 421 HIS A C 1
ATOM 3321 O O . HIS A 1 421 ? 9.559 -19.645 19.603 1.00 35.19 421 HIS A O 1
ATOM 3327 N N . SER A 1 422 ? 10.995 -17.945 19.943 1.00 32.94 422 SER A N 1
ATOM 3328 C CA . SER A 1 422 ? 10.115 -16.851 19.569 1.00 32.94 422 SER A CA 1
ATOM 3329 C C . SER A 1 422 ? 9.917 -16.895 18.055 1.00 32.94 422 SER A C 1
ATOM 3331 O O . SER A 1 422 ? 10.733 -16.386 17.299 1.00 32.94 422 SER A O 1
ATOM 3333 N N . ILE A 1 423 ? 8.816 -17.506 17.612 1.00 38.62 423 ILE A N 1
ATOM 3334 C CA . ILE A 1 423 ? 8.286 -17.399 16.236 1.00 38.62 423 ILE A CA 1
ATOM 3335 C C . ILE A 1 423 ? 7.771 -15.967 15.957 1.00 38.62 423 ILE A C 1
ATOM 3337 O O . ILE A 1 423 ? 7.405 -15.618 14.839 1.00 38.62 423 ILE A O 1
ATOM 3341 N N . PHE A 1 424 ? 7.777 -15.092 16.963 1.00 41.91 424 PHE A N 1
ATOM 3342 C CA . PHE A 1 424 ? 7.558 -13.670 16.766 1.00 41.91 424 PHE A CA 1
ATOM 3343 C C . PHE A 1 424 ? 8.851 -13.021 16.282 1.00 41.91 424 PHE A C 1
ATOM 3345 O O . PHE A 1 424 ? 9.782 -12.867 17.066 1.00 41.91 424 PHE A O 1
ATOM 3352 N N . THR A 1 425 ? 8.853 -12.708 14.982 1.00 46.50 425 THR A N 1
ATOM 3353 C CA . THR A 1 425 ? 9.634 -11.684 14.274 1.00 46.50 425 THR A CA 1
ATOM 3354 C C . THR A 1 425 ? 11.098 -11.560 14.691 1.00 46.50 425 THR A C 1
ATOM 3356 O O . THR A 1 425 ? 11.422 -11.115 15.787 1.00 46.50 425 THR A O 1
ATOM 3359 N N . ARG A 1 426 ? 12.005 -11.833 13.750 1.00 47.59 426 ARG A N 1
ATOM 3360 C CA . ARG A 1 426 ? 13.443 -11.518 13.813 1.00 47.59 426 ARG A CA 1
ATOM 3361 C C . ARG A 1 426 ? 13.684 -9.986 13.779 1.00 47.59 426 ARG A C 1
ATOM 3363 O O . ARG A 1 426 ? 14.532 -9.495 13.051 1.00 47.59 426 ARG A O 1
ATOM 3370 N N . SER A 1 427 ? 12.904 -9.221 14.546 1.00 52.41 427 SER A N 1
ATOM 3371 C CA . SER A 1 427 ? 12.720 -7.764 14.498 1.00 52.41 427 SER A CA 1
ATOM 3372 C C . SER A 1 427 ? 13.823 -6.974 15.205 1.00 52.41 427 SER A C 1
ATOM 3374 O O . SER A 1 427 ? 13.568 -5.887 15.710 1.00 52.41 427 SER A O 1
ATOM 3376 N N . SER A 1 428 ? 15.029 -7.525 15.300 1.00 57.94 428 SER A N 1
ATOM 3377 C CA . SER A 1 428 ? 16.181 -6.844 15.903 1.00 57.94 428 SER A CA 1
ATOM 3378 C C . SER A 1 428 ? 17.381 -6.780 14.959 1.00 57.94 428 SER A C 1
ATOM 3380 O O . SER A 1 428 ? 18.501 -6.571 15.416 1.00 57.94 428 SER A O 1
ATOM 3382 N N . GLY A 1 429 ? 17.168 -7.043 13.668 1.00 83.81 429 GLY A N 1
ATOM 3383 C CA . GLY A 1 429 ? 18.183 -6.861 12.637 1.00 83.81 429 GLY A CA 1
ATOM 3384 C C . GLY A 1 429 ? 18.150 -5.448 12.065 1.00 83.81 429 GLY A C 1
ATOM 3385 O O . GLY A 1 429 ? 17.090 -4.821 12.010 1.00 83.81 429 GLY A O 1
ATOM 3386 N N . GLU A 1 430 ? 19.314 -4.984 11.620 1.00 92.56 430 GLU A N 1
ATOM 3387 C CA . GLU A 1 430 ? 19.442 -3.823 10.743 1.00 92.56 430 GLU A CA 1
ATOM 3388 C C . GLU A 1 430 ? 18.516 -3.984 9.528 1.00 92.56 430 GLU A C 1
ATOM 3390 O O . GLU A 1 430 ? 18.386 -5.075 8.963 1.00 92.56 430 GLU A O 1
ATOM 3395 N N . TRP A 1 431 ? 17.854 -2.905 9.128 1.00 95.19 431 TRP A N 1
ATOM 3396 C CA . TRP A 1 431 ? 17.077 -2.885 7.899 1.00 95.19 431 TRP A CA 1
ATOM 3397 C C . TRP A 1 431 ? 18.005 -2.968 6.681 1.00 95.19 431 TRP A C 1
ATOM 3399 O O . TRP A 1 431 ? 19.075 -2.346 6.672 1.00 95.19 431 TRP A O 1
ATOM 3409 N N . PRO A 1 432 ? 17.582 -3.653 5.605 1.00 95.62 432 PRO A N 1
ATOM 3410 C CA . PRO A 1 432 ? 18.372 -3.743 4.390 1.00 95.62 432 PRO A CA 1
ATOM 3411 C C . PRO A 1 432 ? 18.633 -2.350 3.806 1.00 95.62 432 PRO A C 1
ATOM 3413 O O . PRO A 1 432 ? 17.813 -1.431 3.904 1.00 95.62 432 PRO A O 1
ATOM 3416 N N . SER A 1 433 ? 19.801 -2.199 3.186 1.00 96.69 433 SER A N 1
ATOM 3417 C CA . SER A 1 433 ? 20.232 -0.980 2.505 1.00 96.69 433 SER A CA 1
ATOM 3418 C C . SER A 1 433 ? 20.531 -1.258 1.037 1.00 96.69 433 SER A C 1
ATOM 3420 O O . SER A 1 433 ? 20.813 -2.389 0.642 1.00 96.69 433 SER A O 1
ATOM 3422 N N . GLY A 1 434 ? 20.467 -0.213 0.209 1.00 96.62 434 GLY A N 1
ATOM 3423 C CA . GLY A 1 434 ? 20.825 -0.323 -1.204 1.00 96.62 434 GLY A CA 1
ATOM 3424 C C . GLY A 1 434 ? 19.883 -1.216 -2.013 1.00 96.62 434 GLY A C 1
ATOM 3425 O O . GLY A 1 434 ? 20.311 -1.815 -3.002 1.00 96.62 434 GLY A O 1
ATOM 3426 N N . LEU A 1 435 ? 18.606 -1.293 -1.632 1.00 96.06 435 LEU A N 1
ATOM 3427 C CA . LEU A 1 435 ? 17.616 -2.057 -2.380 1.00 96.06 435 LEU A CA 1
ATOM 3428 C C . LEU A 1 435 ? 17.309 -1.396 -3.730 1.00 96.06 435 LEU A C 1
ATOM 3430 O O . LEU A 1 435 ? 16.965 -0.215 -3.800 1.00 96.06 435 LEU A O 1
ATOM 3434 N N . ARG A 1 436 ? 17.413 -2.173 -4.808 1.00 95.50 436 ARG A N 1
ATOM 3435 C CA . ARG A 1 436 ? 17.091 -1.761 -6.184 1.00 95.50 436 ARG A CA 1
ATOM 3436 C C . ARG A 1 436 ? 15.713 -2.284 -6.562 1.00 95.50 436 ARG A C 1
ATOM 3438 O O . ARG A 1 436 ? 15.286 -3.283 -6.003 1.00 95.50 436 ARG A O 1
ATOM 3445 N N . GLY A 1 437 ? 15.039 -1.647 -7.516 1.00 95.25 437 GLY A N 1
ATOM 3446 C CA . GLY A 1 437 ? 13.708 -2.073 -7.958 1.00 95.25 437 GLY A CA 1
ATOM 3447 C C . GLY A 1 437 ? 12.688 -0.946 -7.999 1.00 95.25 437 GLY A C 1
ATOM 3448 O O . GLY A 1 437 ? 13.008 0.225 -7.786 1.00 95.25 437 GLY A O 1
ATOM 3449 N N . ILE A 1 438 ? 11.445 -1.332 -8.257 1.00 96.62 438 ILE A N 1
ATOM 3450 C CA . ILE A 1 438 ? 10.247 -0.515 -8.115 1.00 96.62 438 ILE A CA 1
ATOM 3451 C C . ILE A 1 438 ? 9.615 -0.830 -6.758 1.00 96.62 438 ILE A C 1
ATOM 3453 O O . ILE A 1 438 ? 9.284 -1.981 -6.460 1.00 96.62 438 ILE A O 1
ATOM 3457 N N . PHE A 1 439 ? 9.409 0.215 -5.964 1.00 97.81 439 PHE A N 1
ATOM 3458 C CA . PHE A 1 439 ? 8.734 0.166 -4.675 1.00 97.81 439 PHE A CA 1
ATOM 3459 C C . PHE A 1 439 ? 7.384 0.867 -4.757 1.00 97.81 439 PHE A C 1
ATOM 3461 O O . PHE A 1 439 ? 7.276 1.976 -5.287 1.00 97.81 439 PHE A O 1
ATOM 3468 N N . ILE A 1 440 ? 6.352 0.231 -4.206 1.00 97.69 440 ILE A N 1
ATOM 3469 C CA . ILE A 1 440 ? 5.022 0.833 -4.104 1.00 97.69 440 ILE A CA 1
ATOM 3470 C C . ILE A 1 440 ? 4.859 1.448 -2.717 1.00 97.69 440 ILE A C 1
ATOM 3472 O O . ILE A 1 440 ? 4.937 0.767 -1.696 1.00 97.69 440 ILE A O 1
ATOM 3476 N N . CYS A 1 441 ? 4.623 2.753 -2.683 1.00 97.94 441 CYS A N 1
ATOM 3477 C CA . CYS A 1 441 ? 4.510 3.524 -1.456 1.00 97.94 441 CYS A CA 1
ATOM 3478 C C . CYS A 1 441 ? 3.036 3.770 -1.121 1.00 97.94 441 CYS A C 1
ATOM 3480 O O . CYS A 1 441 ? 2.323 4.434 -1.882 1.00 97.94 441 CYS A O 1
ATOM 3482 N N . ILE A 1 442 ? 2.589 3.264 0.029 1.00 95.88 442 ILE A N 1
ATOM 3483 C CA . ILE A 1 442 ? 1.187 3.300 0.469 1.00 95.88 442 ILE A CA 1
ATOM 3484 C C . ILE A 1 442 ? 1.028 4.025 1.814 1.00 95.88 442 ILE A C 1
ATOM 3486 O O . ILE A 1 442 ? 2.000 4.395 2.479 1.00 95.88 442 ILE A O 1
ATOM 3490 N N . SER A 1 443 ? -0.223 4.245 2.227 1.00 93.12 443 SER A N 1
ATOM 3491 C CA . SER A 1 443 ? -0.569 4.865 3.516 1.00 93.12 443 SER A CA 1
ATOM 3492 C C . SER A 1 443 ? 0.101 6.242 3.720 1.00 93.12 443 SER A C 1
ATOM 3494 O O . SER A 1 443 ? 0.030 7.084 2.823 1.00 93.12 443 SER A O 1
ATOM 3496 N N . SER A 1 444 ? 0.761 6.511 4.853 1.00 95.31 444 SER A N 1
ATOM 3497 C CA . SER A 1 444 ? 1.436 7.790 5.139 1.00 95.31 444 SER A CA 1
ATOM 3498 C C . SER A 1 444 ? 2.472 8.201 4.093 1.00 95.31 444 SER A C 1
ATOM 3500 O O . SER A 1 444 ? 2.654 9.397 3.868 1.00 95.31 444 SER A O 1
ATOM 3502 N N . MET A 1 445 ? 3.090 7.242 3.393 1.00 97.62 445 MET A N 1
ATOM 3503 C CA . MET A 1 445 ? 4.032 7.538 2.309 1.00 97.62 445 MET A CA 1
ATOM 3504 C C . MET A 1 445 ? 3.327 8.195 1.118 1.00 97.62 445 MET A C 1
ATOM 3506 O O . MET A 1 445 ? 3.861 9.121 0.511 1.00 97.62 445 MET A O 1
ATOM 3510 N N . PHE A 1 446 ? 2.098 7.766 0.809 1.00 97.44 446 PHE A N 1
ATOM 3511 C CA . PHE A 1 446 ? 1.277 8.414 -0.214 1.00 97.44 446 PHE A CA 1
ATOM 3512 C C . PHE A 1 446 ? 0.908 9.844 0.190 1.00 97.44 446 PHE A C 1
ATOM 3514 O O . PHE A 1 446 ? 0.989 10.743 -0.641 1.00 97.44 446 PHE A O 1
ATOM 3521 N N . TYR A 1 447 ? 0.534 10.078 1.451 1.00 97.31 447 TYR A N 1
ATOM 3522 C CA . TYR A 1 447 ? 0.200 11.430 1.906 1.00 97.31 447 TYR A CA 1
ATOM 3523 C C . TYR A 1 447 ? 1.414 12.363 1.867 1.00 97.31 447 TYR A C 1
ATOM 3525 O O . TYR A 1 447 ? 1.280 13.484 1.391 1.00 97.31 447 TYR A O 1
ATOM 3533 N N . ALA A 1 448 ? 2.606 11.886 2.243 1.00 98.19 448 ALA A N 1
ATOM 3534 C CA . ALA A 1 448 ? 3.850 12.638 2.064 1.00 98.19 448 ALA A CA 1
ATOM 3535 C C . ALA A 1 448 ? 4.081 13.022 0.590 1.00 98.19 448 ALA A C 1
ATOM 3537 O O . ALA A 1 448 ? 4.336 14.182 0.278 1.00 98.19 448 ALA A O 1
ATOM 3538 N N . ALA A 1 449 ? 3.914 12.068 -0.330 1.00 98.31 449 ALA A N 1
ATOM 3539 C CA . ALA A 1 449 ? 4.042 12.322 -1.764 1.00 98.31 449 ALA A CA 1
ATOM 3540 C C . ALA A 1 449 ? 2.952 13.242 -2.334 1.00 98.31 449 ALA A C 1
ATOM 3542 O O . ALA A 1 449 ? 3.175 13.943 -3.327 1.00 98.31 449 ALA A O 1
ATOM 3543 N N . LYS A 1 450 ? 1.761 13.244 -1.728 1.00 97.88 450 LYS A N 1
ATOM 3544 C CA . LYS A 1 450 ? 0.681 14.164 -2.080 1.00 97.88 450 LYS A CA 1
ATOM 3545 C C . LYS A 1 450 ? 1.059 15.603 -1.743 1.00 97.88 450 LYS A C 1
ATOM 3547 O O . LYS A 1 450 ? 0.916 16.462 -2.608 1.00 97.88 450 LYS A O 1
ATOM 3552 N N . GLU A 1 451 ? 1.604 15.835 -0.549 1.00 97.94 451 GLU A N 1
ATOM 3553 C CA . GLU A 1 451 ? 2.048 17.161 -0.093 1.00 97.94 451 GLU A CA 1
ATOM 3554 C C . GLU A 1 451 ? 3.142 17.768 -0.983 1.00 97.94 451 GLU A C 1
ATOM 3556 O O . GLU A 1 451 ? 3.156 18.979 -1.179 1.00 97.94 451 GLU A O 1
ATOM 3561 N N . CYS A 1 452 ? 4.026 16.954 -1.572 1.00 97.75 452 CYS A N 1
ATOM 3562 C CA . CYS A 1 452 ? 5.075 17.443 -2.476 1.00 97.75 452 CYS A CA 1
ATOM 3563 C C . CYS A 1 452 ? 4.752 17.299 -3.977 1.00 97.75 452 CYS A C 1
ATOM 3565 O O . CYS A 1 452 ? 5.619 17.529 -4.819 1.00 97.75 452 CYS A O 1
ATOM 3567 N N . GLY A 1 453 ? 3.517 16.933 -4.349 1.00 97.75 453 GLY A N 1
ATOM 3568 C CA . GLY A 1 453 ? 3.094 16.881 -5.757 1.00 97.75 453 GLY A CA 1
ATOM 3569 C C . GLY A 1 453 ? 3.780 15.785 -6.582 1.00 97.75 453 GLY A C 1
ATOM 3570 O O . GLY A 1 453 ? 3.989 15.933 -7.788 1.00 97.75 453 GLY A O 1
ATOM 3571 N N . ILE A 1 454 ? 4.167 14.679 -5.945 1.00 97.62 454 ILE A N 1
ATOM 3572 C CA . ILE A 1 454 ? 4.893 13.575 -6.587 1.00 97.62 454 ILE A CA 1
ATOM 3573 C C . ILE A 1 454 ? 4.109 12.248 -6.612 1.00 97.62 454 ILE A C 1
ATOM 3575 O O . ILE A 1 454 ? 4.633 11.226 -7.043 1.00 97.62 454 ILE A O 1
ATOM 3579 N N . HIS A 1 455 ? 2.853 12.257 -6.171 1.00 96.56 455 HIS A N 1
ATOM 3580 C CA . HIS A 1 455 ? 1.970 11.091 -6.181 1.00 96.56 455 HIS A CA 1
ATOM 3581 C C . HIS A 1 455 ? 1.519 10.672 -7.594 1.00 96.56 455 HIS A C 1
ATOM 3583 O O . HIS A 1 455 ? 1.588 11.454 -8.539 1.00 96.56 455 HIS A O 1
ATOM 3589 N N . GLU A 1 456 ? 1.071 9.417 -7.719 1.00 94.31 456 GLU A N 1
ATOM 3590 C CA . GLU A 1 456 ? 0.453 8.816 -8.918 1.00 94.31 456 GLU A CA 1
ATOM 3591 C C . GLU A 1 456 ? 1.341 8.732 -10.171 1.00 94.31 456 GLU A C 1
ATOM 3593 O O . GLU A 1 456 ? 0.854 8.542 -11.284 1.00 94.31 456 GLU A O 1
ATOM 3598 N N . ARG A 1 457 ? 2.665 8.797 -10.003 1.00 93.88 457 ARG A N 1
ATOM 3599 C CA . ARG A 1 457 ? 3.647 8.636 -11.087 1.00 93.88 457 ARG A CA 1
ATOM 3600 C C . ARG A 1 457 ? 4.900 7.901 -10.610 1.00 93.88 457 ARG A C 1
ATOM 3602 O O . ARG A 1 457 ? 5.184 7.877 -9.414 1.00 93.88 457 ARG A O 1
ATOM 3609 N N . LEU A 1 458 ? 5.632 7.288 -11.545 1.00 95.69 458 LEU A N 1
ATOM 3610 C CA . LEU A 1 458 ? 6.921 6.641 -11.267 1.00 95.69 458 LEU A CA 1
ATOM 3611 C C . LEU A 1 458 ? 8.018 7.695 -11.131 1.00 95.69 458 LEU A C 1
ATOM 3613 O O . LEU A 1 458 ? 8.159 8.564 -11.990 1.00 95.69 458 LEU A O 1
ATOM 3617 N N . ILE A 1 459 ? 8.794 7.625 -10.048 1.00 97.00 459 ILE A N 1
ATOM 3618 C CA . ILE A 1 459 ? 9.797 8.641 -9.708 1.00 97.00 459 ILE A CA 1
ATOM 3619 C C . ILE A 1 459 ? 11.063 7.989 -9.178 1.00 97.00 459 ILE A C 1
ATOM 3621 O O . ILE A 1 459 ? 11.015 7.039 -8.405 1.00 97.00 459 ILE A O 1
ATOM 3625 N N . ARG A 1 460 ? 12.213 8.541 -9.559 1.00 97.19 460 ARG A N 1
ATOM 3626 C CA . ARG A 1 460 ? 13.521 8.129 -9.040 1.00 97.19 460 ARG A CA 1
ATOM 3627 C C . ARG A 1 460 ? 13.730 8.562 -7.597 1.00 97.19 460 ARG A C 1
ATOM 3629 O O . ARG A 1 460 ? 13.349 9.678 -7.239 1.00 97.19 460 ARG A O 1
ATOM 3636 N N . LYS A 1 461 ? 14.479 7.765 -6.830 1.00 97.69 461 LYS A N 1
ATOM 3637 C CA . LYS A 1 461 ? 14.892 8.093 -5.454 1.00 97.69 461 LYS A CA 1
ATOM 3638 C C . LYS A 1 461 ? 15.343 9.550 -5.290 1.00 97.69 461 LYS A C 1
ATOM 3640 O O . LYS A 1 461 ? 14.775 10.266 -4.474 1.00 97.69 461 LYS A O 1
ATOM 3645 N N . GLN A 1 462 ? 16.300 10.021 -6.094 1.00 98.06 462 GLN A N 1
ATOM 3646 C CA . GLN A 1 462 ? 16.843 11.385 -5.960 1.00 98.06 462 GLN A CA 1
ATOM 3647 C C . GLN A 1 462 ? 15.786 12.488 -6.143 1.00 98.06 462 GLN A C 1
ATOM 3649 O O . GLN A 1 462 ? 15.774 13.459 -5.390 1.00 98.06 462 GLN A O 1
ATOM 3654 N N . HIS A 1 463 ? 14.877 12.337 -7.112 1.00 97.88 463 HIS A N 1
ATOM 3655 C CA . HIS A 1 463 ? 13.800 13.307 -7.332 1.00 97.88 463 HIS A CA 1
ATOM 3656 C C . HIS A 1 463 ? 12.787 13.282 -6.179 1.00 97.88 463 HIS A C 1
ATOM 3658 O O . HIS A 1 463 ? 12.343 14.339 -5.736 1.00 97.88 463 HIS A O 1
ATOM 3664 N N . ALA A 1 464 ? 12.451 12.092 -5.668 1.00 98.38 464 ALA A N 1
ATOM 3665 C CA . ALA A 1 464 ? 11.563 11.957 -4.518 1.00 98.38 464 ALA A CA 1
ATOM 3666 C C . ALA A 1 464 ? 12.171 12.590 -3.258 1.00 98.38 464 ALA A C 1
ATOM 3668 O O . ALA A 1 464 ? 11.490 13.358 -2.586 1.00 98.38 464 ALA A O 1
ATOM 3669 N N . LEU A 1 465 ? 13.455 12.337 -2.977 1.00 98.62 465 LEU A N 1
ATOM 3670 C CA . LEU A 1 465 ? 14.164 12.944 -1.848 1.00 98.62 465 LEU A CA 1
ATOM 3671 C C . LEU A 1 465 ? 14.186 14.468 -1.953 1.00 98.62 465 LEU A C 1
ATOM 3673 O O . LEU A 1 465 ? 13.791 15.133 -1.006 1.00 98.62 465 LEU A O 1
ATOM 3677 N N . SER A 1 466 ? 14.540 15.021 -3.116 1.00 98.50 466 SER A N 1
ATOM 3678 C CA . SER A 1 466 ? 14.540 16.475 -3.323 1.00 98.50 466 SER A CA 1
ATOM 3679 C C . SER A 1 466 ? 13.159 17.103 -3.095 1.00 98.50 466 SER A C 1
ATOM 3681 O O . SER A 1 466 ? 13.063 18.137 -2.432 1.00 98.50 466 SER A O 1
ATOM 3683 N N . ALA A 1 467 ? 12.090 16.476 -3.598 1.00 98.50 467 ALA A N 1
ATOM 3684 C CA . ALA A 1 467 ? 10.726 16.964 -3.411 1.00 98.50 467 ALA A CA 1
ATOM 3685 C C . ALA A 1 467 ? 10.266 16.874 -1.946 1.00 98.50 467 ALA A C 1
ATOM 3687 O O . ALA A 1 467 ? 9.645 17.806 -1.437 1.00 98.50 467 ALA A O 1
ATOM 3688 N N . LEU A 1 468 ? 10.599 15.778 -1.255 1.00 98.69 468 LEU A N 1
ATOM 3689 C CA . LEU A 1 468 ? 10.313 15.606 0.170 1.00 98.69 468 LEU A CA 1
ATOM 3690 C C . LEU A 1 468 ? 11.071 16.634 1.018 1.00 98.69 468 LEU A C 1
ATOM 3692 O O . LEU A 1 468 ? 10.446 17.286 1.847 1.00 98.69 468 LEU A O 1
ATOM 3696 N N . SER A 1 469 ? 12.371 16.843 0.781 1.00 98.56 469 SER A N 1
ATOM 3697 C CA . SER A 1 469 ? 13.154 17.857 1.499 1.00 98.56 469 SER A CA 1
ATOM 3698 C C . SER A 1 469 ? 12.576 19.259 1.298 1.00 98.56 469 SER A C 1
ATOM 3700 O O . SER A 1 469 ? 12.418 19.990 2.270 1.00 98.56 469 SER A O 1
ATOM 3702 N N . SER A 1 470 ? 12.194 19.626 0.068 1.00 98.38 470 SER A N 1
ATOM 3703 C CA . SER A 1 470 ? 11.557 20.926 -0.196 1.00 98.38 470 SER A CA 1
ATOM 3704 C C . SER A 1 470 ? 10.257 21.094 0.593 1.00 98.38 470 SER A C 1
ATOM 3706 O O . SER A 1 470 ? 10.070 22.108 1.257 1.00 98.38 470 SER A O 1
ATOM 3708 N N . ALA A 1 471 ? 9.381 20.084 0.579 1.00 98.44 471 ALA A N 1
ATOM 3709 C CA . ALA A 1 471 ? 8.114 20.138 1.305 1.00 98.44 471 ALA A CA 1
ATOM 3710 C C . ALA A 1 471 ? 8.296 20.162 2.832 1.00 98.44 471 ALA A C 1
ATOM 3712 O O . ALA A 1 471 ? 7.481 20.759 3.534 1.00 98.44 471 ALA A O 1
ATOM 3713 N N . ILE A 1 472 ? 9.364 19.546 3.352 1.00 98.56 472 ILE A N 1
ATOM 3714 C CA . ILE A 1 472 ? 9.753 19.657 4.762 1.00 98.56 472 ILE A CA 1
ATOM 3715 C C . ILE A 1 472 ? 10.122 21.105 5.097 1.00 98.56 472 ILE A C 1
ATOM 3717 O O . ILE A 1 472 ? 9.615 21.638 6.082 1.00 98.56 472 ILE A O 1
ATOM 3721 N N . GLU A 1 473 ? 10.965 21.759 4.291 1.00 98.38 473 GLU A N 1
ATOM 3722 C CA . GLU A 1 473 ? 11.337 23.162 4.525 1.00 98.38 473 GLU A CA 1
ATOM 3723 C C . GLU A 1 473 ? 10.118 24.088 4.490 1.00 98.38 473 GLU A C 1
ATOM 3725 O O . GLU A 1 473 ? 9.982 24.965 5.342 1.00 98.38 473 GLU A O 1
ATOM 3730 N N . ASP A 1 474 ? 9.210 23.879 3.539 1.00 97.94 474 ASP A N 1
ATOM 3731 C CA . ASP A 1 474 ? 8.000 24.693 3.418 1.00 97.94 474 ASP A CA 1
ATOM 3732 C C . ASP A 1 474 ? 7.051 24.479 4.608 1.00 97.94 474 ASP A C 1
ATOM 3734 O O . ASP A 1 474 ? 6.533 25.449 5.162 1.00 97.94 474 ASP A O 1
ATOM 3738 N N . ALA A 1 475 ? 6.897 23.237 5.080 1.00 97.69 475 ALA A N 1
ATOM 3739 C CA . ALA A 1 475 ? 6.125 22.941 6.286 1.00 97.69 475 ALA A CA 1
ATOM 3740 C C . ALA A 1 475 ? 6.753 23.553 7.553 1.00 97.69 475 ALA A C 1
ATOM 3742 O O . ALA A 1 475 ? 6.035 23.982 8.454 1.00 97.69 475 ALA A O 1
ATOM 3743 N N . LEU A 1 476 ? 8.085 23.616 7.654 1.00 97.69 476 LEU A N 1
ATOM 3744 C CA . LEU A 1 476 ? 8.752 24.272 8.784 1.00 97.69 476 LEU A CA 1
ATOM 3745 C C . LEU A 1 476 ? 8.570 25.797 8.753 1.00 97.69 476 LEU A C 1
ATOM 3747 O O . LEU A 1 476 ? 8.364 26.396 9.809 1.00 97.69 476 LEU A O 1
ATOM 3751 N N . LYS A 1 477 ? 8.601 26.415 7.565 1.00 97.25 477 LYS A N 1
ATOM 3752 C CA . LYS A 1 477 ? 8.338 27.855 7.397 1.00 97.25 477 LYS A CA 1
ATOM 3753 C C . LYS A 1 477 ? 6.907 28.230 7.769 1.00 97.25 477 LYS A C 1
ATOM 3755 O O . LYS A 1 477 ? 6.696 29.230 8.447 1.00 97.25 477 LYS A O 1
ATOM 3760 N N . GLU A 1 478 ? 5.936 27.391 7.397 1.00 95.81 478 GLU A N 1
ATOM 3761 C CA . GLU A 1 478 ? 4.530 27.568 7.784 1.00 95.81 478 GLU A CA 1
ATOM 3762 C C . GLU A 1 478 ? 4.388 27.760 9.302 1.00 95.81 478 GLU A C 1
ATOM 3764 O O . GLU A 1 478 ? 3.656 28.638 9.748 1.00 95.81 478 GLU A O 1
ATOM 3769 N N . GLY A 1 479 ? 5.148 26.998 10.094 1.00 92.31 479 GLY A N 1
ATOM 3770 C CA . GLY A 1 479 ? 5.145 27.130 11.548 1.00 92.31 479 GLY A CA 1
ATOM 3771 C C . GLY A 1 479 ? 5.955 28.306 12.097 1.00 92.31 479 GLY A C 1
ATOM 3772 O O . GLY A 1 479 ? 5.612 28.816 13.162 1.00 92.31 479 GLY A O 1
ATOM 3773 N N . SER A 1 480 ? 7.010 28.757 11.406 1.00 93.81 480 SER A N 1
ATOM 3774 C CA . SER A 1 480 ? 7.822 29.896 11.863 1.00 93.81 480 SER A CA 1
ATOM 3775 C C . SER A 1 480 ? 7.141 31.246 11.663 1.00 93.81 480 SER A C 1
ATOM 3777 O O . SER A 1 480 ? 7.403 32.175 12.424 1.00 93.81 480 SER A O 1
ATOM 3779 N N . ASP A 1 481 ? 6.277 31.351 10.655 1.00 94.50 481 ASP A N 1
ATOM 3780 C CA . ASP A 1 481 ? 5.612 32.605 10.294 1.00 94.50 481 ASP A CA 1
ATOM 3781 C C . ASP A 1 481 ? 4.366 32.880 11.154 1.00 94.50 481 ASP A C 1
ATOM 3783 O O . ASP A 1 481 ? 3.844 33.998 11.174 1.00 94.50 481 ASP A O 1
ATOM 3787 N N . GLN A 1 482 ? 3.887 31.874 11.890 1.00 93.38 482 GLN A N 1
ATOM 3788 C CA . GLN A 1 482 ? 2.700 31.978 12.732 1.00 93.38 482 GLN A CA 1
ATOM 3789 C C . GLN A 1 482 ? 3.068 32.399 14.164 1.00 93.38 482 GLN A C 1
ATOM 3791 O O . GLN A 1 482 ? 3.983 31.832 14.768 1.00 93.38 482 GLN A O 1
ATOM 3796 N N . PRO A 1 483 ? 2.344 33.361 14.770 1.00 90.69 483 PRO A N 1
ATOM 3797 C CA . PRO A 1 483 ? 2.602 33.754 16.146 1.00 90.69 483 PRO A CA 1
ATOM 3798 C C . PRO A 1 483 ? 2.373 32.573 17.109 1.00 90.69 483 PRO A C 1
ATOM 3800 O O . PRO A 1 483 ? 1.417 31.807 16.925 1.00 90.69 483 PRO A O 1
ATOM 3803 N N . PRO A 1 484 ? 3.195 32.418 18.164 1.00 90.12 484 PRO A N 1
ATOM 3804 C CA . PRO A 1 484 ? 3.014 31.358 19.151 1.00 90.12 484 PRO A CA 1
ATOM 3805 C C . PRO A 1 484 ? 1.598 31.365 19.746 1.00 90.12 484 PRO A C 1
ATOM 3807 O O . PRO A 1 484 ? 1.113 32.405 20.190 1.00 90.12 484 PRO A O 1
ATOM 3810 N N . GLY A 1 485 ? 0.936 30.204 19.753 1.00 91.38 485 GLY A N 1
ATOM 3811 C CA . GLY A 1 485 ? -0.414 30.035 20.309 1.00 91.38 485 GLY A CA 1
ATOM 3812 C C . GLY A 1 485 ? -1.567 30.543 19.434 1.00 91.38 485 GLY A C 1
ATOM 3813 O O . GLY A 1 485 ? -2.699 30.579 19.906 1.00 91.38 485 GLY A O 1
ATOM 3814 N N . SER A 1 486 ? -1.309 30.943 18.184 1.00 93.12 486 SER A N 1
ATOM 3815 C CA . SER A 1 486 ? -2.355 31.428 17.268 1.00 93.12 486 SER A CA 1
ATOM 3816 C C . SER A 1 486 ? -3.142 30.325 16.556 1.00 93.12 486 SER A C 1
ATOM 3818 O O . SER A 1 486 ? -4.290 30.547 16.175 1.00 93.12 486 SER A O 1
ATOM 3820 N N . ALA A 1 487 ? -2.545 29.145 16.383 1.00 95.44 487 ALA A N 1
ATOM 3821 C CA . ALA A 1 487 ? -3.180 28.013 15.726 1.00 95.44 487 ALA A CA 1
ATOM 3822 C C . ALA A 1 487 ? -4.013 27.195 16.714 1.00 95.44 487 ALA A C 1
ATOM 3824 O O . ALA A 1 487 ? -3.611 26.967 17.857 1.00 95.44 487 ALA A O 1
ATOM 3825 N N . ASP A 1 488 ? -5.171 26.724 16.262 1.00 96.38 488 ASP A N 1
ATOM 3826 C CA . ASP A 1 488 ? -5.978 25.796 17.038 1.00 96.38 488 ASP A CA 1
ATOM 3827 C C . ASP A 1 488 ? -5.307 24.402 17.114 1.00 96.38 488 ASP A C 1
ATOM 3829 O O . ASP A 1 488 ? -4.507 24.040 16.241 1.00 96.38 488 ASP A O 1
ATOM 3833 N N . PRO A 1 489 ? -5.645 23.577 18.124 1.00 95.69 489 PRO A N 1
ATOM 3834 C CA . PRO A 1 489 ? -5.018 22.269 18.319 1.00 95.69 489 PRO A CA 1
ATOM 3835 C C . PRO A 1 489 ? -5.125 21.320 17.119 1.00 95.69 489 PRO A C 1
ATOM 3837 O O . PRO A 1 489 ? -4.225 20.513 16.896 1.00 95.69 489 PRO A O 1
ATOM 3840 N N . LYS A 1 490 ? -6.198 21.405 16.321 1.00 95.38 490 LYS A N 1
ATOM 3841 C CA . LYS A 1 490 ? -6.391 20.523 15.163 1.00 95.38 490 LYS A CA 1
ATOM 3842 C C . LYS A 1 490 ? -5.445 20.902 14.028 1.00 95.38 490 LYS A C 1
ATOM 3844 O O . LYS A 1 490 ? -4.867 20.016 13.401 1.00 95.38 490 LYS A O 1
ATOM 3849 N N . THR A 1 491 ? -5.250 22.199 13.795 1.00 96.25 491 THR A N 1
ATOM 3850 C CA . THR A 1 491 ? -4.259 22.703 12.833 1.00 96.25 491 THR A CA 1
ATOM 3851 C C . THR A 1 491 ? -2.846 22.269 13.223 1.00 96.25 491 THR A C 1
ATOM 3853 O O . THR A 1 491 ? -2.103 21.757 12.387 1.00 96.25 491 THR A O 1
ATOM 3856 N N . LEU A 1 492 ? -2.497 22.374 14.507 1.00 96.69 492 LEU A N 1
ATOM 3857 C CA . LEU A 1 492 ? -1.193 21.939 15.019 1.00 96.69 492 LEU A CA 1
ATOM 3858 C C . LEU A 1 492 ? -1.000 20.424 14.899 1.00 96.69 492 LEU A C 1
ATOM 3860 O O . LEU A 1 492 ? 0.054 19.973 14.456 1.00 96.69 492 LEU A O 1
ATOM 3864 N N . GLN A 1 493 ? -2.026 19.632 15.213 1.00 95.38 493 GLN A N 1
ATOM 3865 C CA . GLN A 1 493 ? -1.992 18.182 15.027 1.00 95.38 493 GLN A CA 1
ATOM 3866 C C . GLN A 1 493 ? -1.793 17.805 13.551 1.00 95.38 493 GLN A C 1
ATOM 3868 O O . GLN A 1 493 ? -0.993 16.919 13.244 1.00 95.38 493 GLN A O 1
ATOM 3873 N N . PHE A 1 494 ? -2.494 18.481 12.635 1.00 96.25 494 PHE A N 1
ATOM 3874 C CA . PHE A 1 494 ? -2.341 18.260 11.198 1.00 96.25 494 PHE A CA 1
ATOM 3875 C C . PHE A 1 494 ? -0.928 18.619 10.721 1.00 96.25 494 PHE A C 1
ATOM 3877 O O . PHE A 1 494 ? -0.309 17.828 10.010 1.00 96.25 494 PHE A O 1
ATOM 3884 N N . HIS A 1 495 ? -0.386 19.760 11.163 1.00 97.44 495 HIS A N 1
ATOM 3885 C CA . HIS A 1 495 ? 0.995 20.161 10.874 1.00 97.44 495 HIS A CA 1
ATOM 3886 C C . HIS A 1 495 ? 2.006 19.115 11.350 1.00 97.44 495 HIS A C 1
ATOM 3888 O O . HIS A 1 495 ? 2.838 18.649 10.572 1.00 97.44 495 HIS A O 1
ATOM 3894 N N . GLN A 1 496 ? 1.892 18.679 12.604 1.00 97.69 496 GLN A N 1
ATOM 3895 C CA . GLN A 1 496 ? 2.771 17.667 13.189 1.00 97.69 496 GLN A CA 1
ATOM 3896 C C . GLN A 1 496 ? 2.701 16.345 12.422 1.00 97.69 496 GLN A C 1
ATOM 3898 O O . GLN A 1 496 ? 3.738 15.762 12.102 1.00 97.69 496 GLN A O 1
ATOM 3903 N N . GLN A 1 497 ? 1.495 15.892 12.071 1.00 97.06 497 GLN A N 1
ATOM 3904 C CA . GLN A 1 497 ? 1.307 14.672 11.289 1.00 97.06 497 GLN A CA 1
ATOM 3905 C C . GLN A 1 497 ? 1.883 14.808 9.873 1.00 97.06 497 GLN A C 1
ATOM 3907 O O . GLN A 1 497 ? 2.505 13.870 9.371 1.00 97.06 497 GLN A O 1
ATOM 3912 N N . LYS A 1 498 ? 1.724 15.973 9.235 1.00 98.06 498 LYS A N 1
ATOM 3913 C CA . LYS A 1 498 ? 2.316 16.289 7.929 1.00 98.06 498 LYS A CA 1
ATOM 3914 C C . LYS A 1 498 ? 3.843 16.210 7.976 1.00 98.06 498 LYS A C 1
ATOM 3916 O O . LYS A 1 498 ? 4.432 15.491 7.169 1.00 98.06 498 LYS A O 1
ATOM 3921 N N . VAL A 1 499 ? 4.483 16.874 8.940 1.00 98.38 499 VAL A N 1
ATOM 3922 C CA . VAL A 1 499 ? 5.948 16.846 9.106 1.00 98.38 499 VAL A CA 1
ATOM 3923 C C . VAL A 1 499 ? 6.444 15.432 9.435 1.00 98.38 499 VAL A C 1
ATOM 3925 O O . VAL A 1 499 ? 7.453 14.986 8.882 1.00 98.38 499 VAL A O 1
ATOM 3928 N N . ALA A 1 500 ? 5.717 14.682 10.269 1.00 98.25 500 ALA A N 1
ATOM 3929 C CA . ALA A 1 500 ? 6.041 13.290 10.573 1.00 98.25 500 ALA A CA 1
ATOM 3930 C C . ALA A 1 500 ? 5.966 12.392 9.324 1.00 98.25 500 ALA A C 1
ATOM 3932 O O . ALA A 1 500 ? 6.892 11.629 9.068 1.00 98.25 500 ALA A O 1
ATOM 3933 N N . ASN A 1 501 ? 4.915 12.517 8.504 1.00 98.38 501 ASN A N 1
ATOM 3934 C CA . ASN A 1 501 ? 4.778 11.759 7.254 1.00 98.38 501 ASN A CA 1
ATOM 3935 C C . ASN A 1 501 ? 5.933 12.046 6.282 1.00 98.38 501 ASN A C 1
ATOM 3937 O O . ASN A 1 501 ? 6.523 11.112 5.737 1.00 98.38 501 ASN A O 1
ATOM 3941 N N . LEU A 1 502 ? 6.250 13.328 6.067 1.00 98.62 502 LEU A N 1
ATOM 3942 C CA . LEU A 1 502 ? 7.311 13.759 5.153 1.00 98.62 502 LEU A CA 1
ATOM 3943 C C . LEU A 1 502 ? 8.686 13.235 5.586 1.00 98.62 502 LEU A C 1
ATOM 3945 O O . LEU A 1 502 ? 9.404 12.656 4.774 1.00 98.62 502 LEU A O 1
ATOM 3949 N N . SER A 1 503 ? 9.023 13.389 6.867 1.00 98.44 503 SER A N 1
ATOM 3950 C CA . SER A 1 503 ? 10.297 12.928 7.435 1.00 98.44 503 SER A CA 1
ATOM 3951 C C . SER A 1 503 ? 10.418 11.404 7.471 1.00 98.44 503 SER A C 1
ATOM 3953 O O . SER A 1 503 ? 11.465 10.870 7.118 1.00 98.44 503 SER A O 1
ATOM 3955 N N . MET A 1 504 ? 9.341 10.680 7.797 1.00 98.25 504 MET A N 1
ATOM 3956 C CA . MET A 1 504 ? 9.306 9.216 7.700 1.00 98.25 504 MET A CA 1
ATOM 3957 C C . MET A 1 504 ? 9.595 8.739 6.276 1.00 98.25 504 MET A C 1
ATOM 3959 O O . MET A 1 504 ? 10.450 7.874 6.084 1.00 98.25 504 MET A O 1
ATOM 3963 N N . ALA A 1 505 ? 8.909 9.313 5.282 1.00 98.44 505 ALA A N 1
ATOM 3964 C CA . ALA A 1 505 ? 9.133 8.980 3.880 1.00 98.44 505 ALA A CA 1
ATOM 3965 C C . ALA A 1 505 ? 10.566 9.312 3.450 1.00 98.44 505 ALA A C 1
ATOM 3967 O O . ALA A 1 505 ? 11.229 8.473 2.845 1.00 98.44 505 ALA A O 1
ATOM 3968 N N . HIS A 1 506 ? 11.064 10.499 3.803 1.00 98.62 506 HIS A N 1
ATOM 3969 C CA . HIS A 1 506 ? 12.413 10.944 3.464 1.00 98.62 506 HIS A CA 1
ATOM 3970 C C . HIS A 1 506 ? 13.486 10.020 4.056 1.00 98.62 506 HIS A C 1
ATOM 3972 O O . HIS A 1 506 ? 14.305 9.480 3.310 1.00 98.62 506 HIS A O 1
ATOM 3978 N N . SER A 1 507 ? 13.451 9.775 5.368 1.00 98.44 507 SER A N 1
ATOM 3979 C CA . SER A 1 507 ? 14.432 8.931 6.058 1.00 98.44 507 SER A CA 1
ATOM 3980 C C . SER A 1 507 ? 14.409 7.495 5.546 1.00 98.44 507 SER A C 1
ATOM 3982 O O . SER A 1 507 ? 15.466 6.932 5.268 1.00 98.44 507 SER A O 1
ATOM 3984 N N . MET A 1 508 ? 13.220 6.916 5.350 1.00 98.00 508 MET A N 1
ATOM 3985 C CA . MET A 1 508 ? 13.088 5.552 4.840 1.00 98.00 508 MET A CA 1
ATOM 3986 C C . MET A 1 508 ? 13.642 5.441 3.415 1.00 98.00 508 MET A C 1
ATOM 3988 O O . MET A 1 508 ? 14.528 4.629 3.170 1.00 98.00 508 MET A O 1
ATOM 3992 N N . VAL A 1 509 ? 13.190 6.295 2.489 1.00 98.56 509 VAL A N 1
ATOM 3993 C CA . VAL A 1 509 ? 13.645 6.295 1.086 1.00 98.56 509 VAL A CA 1
ATOM 3994 C C . VAL A 1 509 ? 15.150 6.537 0.985 1.00 98.56 509 VAL A C 1
ATOM 3996 O O . VAL A 1 509 ? 15.820 5.887 0.184 1.00 98.56 509 VAL A O 1
ATOM 3999 N N . SER A 1 510 ? 15.693 7.445 1.797 1.00 98.50 510 SER A N 1
ATOM 4000 C CA . SER A 1 510 ? 17.122 7.763 1.806 1.00 98.50 510 SER A CA 1
ATOM 4001 C C . SER A 1 510 ? 17.966 6.565 2.244 1.00 98.50 510 SER A C 1
ATOM 4003 O O . SER A 1 510 ? 18.941 6.223 1.568 1.00 98.50 510 SER A O 1
ATOM 4005 N N . ARG A 1 511 ? 17.550 5.902 3.333 1.00 97.50 511 ARG A N 1
ATOM 4006 C CA . ARG A 1 511 ? 18.300 4.834 4.002 1.00 97.50 511 ARG A CA 1
ATOM 4007 C C . ARG A 1 511 ? 18.213 3.480 3.300 1.00 97.50 511 ARG A C 1
ATOM 4009 O O . ARG A 1 511 ? 19.222 2.785 3.198 1.00 97.50 511 ARG A O 1
ATOM 4016 N N . VAL A 1 512 ? 17.021 3.066 2.872 1.00 97.94 512 VAL A N 1
ATOM 4017 C CA . VAL A 1 512 ? 16.788 1.665 2.463 1.00 97.94 512 VAL A CA 1
ATOM 4018 C C . VAL A 1 512 ? 17.020 1.444 0.970 1.00 97.94 512 VAL A C 1
ATOM 4020 O O . VAL A 1 512 ? 17.434 0.364 0.554 1.00 97.94 512 VAL A O 1
ATOM 4023 N N . LEU A 1 513 ? 16.788 2.469 0.146 1.00 98.12 513 LEU A N 1
ATOM 4024 C CA . LEU A 1 513 ? 16.794 2.330 -1.308 1.00 98.12 513 LEU A CA 1
ATOM 4025 C C . LEU A 1 513 ? 18.138 2.688 -1.934 1.00 98.12 513 LEU A C 1
ATOM 4027 O O . LEU A 1 513 ? 18.845 3.590 -1.487 1.00 98.12 513 LEU A O 1
ATOM 4031 N N . HIS A 1 514 ? 18.460 2.025 -3.036 1.00 97.69 514 HIS A N 1
ATOM 4032 C CA . HIS A 1 514 ? 19.565 2.378 -3.915 1.00 97.69 514 HIS A CA 1
ATOM 4033 C C . HIS A 1 514 ? 19.230 3.603 -4.786 1.00 97.69 514 HIS A C 1
ATOM 4035 O O . HIS A 1 514 ? 18.067 3.933 -5.014 1.00 97.69 514 HIS A O 1
ATOM 4041 N N . ASP A 1 515 ? 20.248 4.273 -5.323 1.00 97.31 515 ASP A N 1
ATOM 4042 C CA . ASP A 1 515 ? 20.098 5.500 -6.124 1.00 97.31 515 ASP A CA 1
ATOM 4043 C C . ASP A 1 515 ? 19.388 5.314 -7.473 1.00 97.31 515 ASP A C 1
ATOM 4045 O O . ASP A 1 515 ? 18.862 6.278 -8.033 1.00 97.31 515 ASP A O 1
ATOM 4049 N N . ASP A 1 516 ? 19.331 4.081 -7.976 1.00 95.94 516 ASP A N 1
ATOM 4050 C CA . ASP A 1 516 ? 18.588 3.705 -9.186 1.00 95.94 516 ASP A CA 1
ATOM 4051 C C . ASP A 1 516 ? 17.178 3.167 -8.896 1.00 95.94 516 ASP A C 1
ATOM 4053 O O . ASP A 1 516 ? 16.471 2.795 -9.833 1.00 95.94 516 ASP A O 1
ATOM 4057 N N . ALA A 1 517 ? 16.761 3.128 -7.626 1.00 97.38 517 ALA A N 1
ATOM 4058 C CA . ALA A 1 517 ? 15.434 2.672 -7.257 1.00 97.38 517 ALA A CA 1
ATOM 4059 C C . ALA A 1 517 ? 14.351 3.649 -7.734 1.00 97.38 517 ALA A C 1
ATOM 4061 O O . ALA A 1 517 ? 14.531 4.876 -7.792 1.00 97.38 517 ALA A O 1
ATOM 4062 N N . TRP A 1 518 ? 13.193 3.072 -8.028 1.00 97.81 518 TRP A N 1
ATOM 4063 C CA . TRP A 1 518 ? 11.998 3.768 -8.472 1.00 97.81 518 TRP A CA 1
ATOM 4064 C C . TRP A 1 518 ? 10.885 3.606 -7.451 1.00 97.81 518 TRP A C 1
ATOM 4066 O O . TRP A 1 518 ? 10.735 2.565 -6.818 1.00 97.81 518 TRP A O 1
ATOM 4076 N N . LEU A 1 519 ? 10.086 4.652 -7.306 1.00 98.12 519 LEU A N 1
ATOM 4077 C CA . LEU A 1 519 ? 8.987 4.728 -6.360 1.00 98.12 519 LEU A CA 1
ATOM 4078 C C . LEU A 1 519 ? 7.699 5.035 -7.110 1.00 98.12 519 LEU A C 1
ATOM 4080 O O . LEU A 1 519 ? 7.688 5.864 -8.022 1.00 98.12 519 LEU A O 1
ATOM 4084 N N . TYR A 1 520 ? 6.611 4.403 -6.690 1.00 97.50 520 TYR A N 1
ATOM 4085 C CA . TYR A 1 520 ? 5.267 4.710 -7.155 1.00 97.50 520 TYR A CA 1
ATOM 4086 C C . TYR A 1 520 ? 4.349 4.919 -5.953 1.00 97.50 520 TYR A C 1
ATOM 4088 O O . TYR A 1 520 ? 4.032 3.984 -5.216 1.00 97.50 520 TYR A O 1
ATOM 4096 N N . PHE A 1 521 ? 3.935 6.164 -5.731 1.00 97.12 521 PHE A N 1
ATOM 4097 C CA . PHE A 1 521 ? 3.098 6.539 -4.594 1.00 97.12 521 PHE A CA 1
ATOM 4098 C C . PHE A 1 521 ? 1.629 6.521 -5.006 1.00 97.12 521 PHE A C 1
ATOM 4100 O O . PHE A 1 521 ? 1.177 7.425 -5.710 1.00 97.12 521 PHE A O 1
ATOM 4107 N N . ARG A 1 522 ? 0.865 5.517 -4.565 1.00 95.44 522 ARG A N 1
ATOM 4108 C CA . ARG A 1 522 ? -0.551 5.394 -4.939 1.00 95.44 522 ARG A CA 1
ATOM 4109 C C . ARG A 1 522 ? -1.379 4.782 -3.821 1.00 95.44 522 ARG A C 1
ATOM 4111 O O . ARG A 1 522 ? -1.091 3.691 -3.339 1.00 95.44 522 ARG A O 1
ATOM 4118 N N . ARG A 1 523 ? -2.447 5.484 -3.441 1.00 92.88 523 ARG A N 1
ATOM 4119 C CA . ARG A 1 523 ? -3.453 4.982 -2.497 1.00 92.88 523 ARG A CA 1
ATOM 4120 C C . ARG A 1 523 ? -4.623 4.332 -3.221 1.00 92.88 523 ARG A C 1
ATOM 4122 O O . ARG A 1 523 ? -5.023 3.231 -2.858 1.00 92.88 523 ARG A O 1
ATOM 4129 N N . THR A 1 524 ? -5.146 5.023 -4.227 1.00 94.81 524 THR A N 1
ATOM 4130 C CA . THR A 1 524 ? -6.368 4.639 -4.927 1.00 94.81 524 THR A CA 1
ATOM 4131 C C . THR A 1 524 ? -6.046 4.200 -6.347 1.00 94.81 524 THR A C 1
ATOM 4133 O O . THR A 1 524 ? -5.369 4.901 -7.099 1.00 94.81 524 THR A O 1
ATOM 4136 N N . TRP A 1 525 ? -6.531 3.027 -6.713 1.00 95.31 525 TRP A N 1
ATOM 4137 C CA . TRP A 1 525 ? -6.227 2.340 -7.956 1.00 95.31 525 TRP A CA 1
ATOM 4138 C C . TRP A 1 525 ? -7.499 2.227 -8.777 1.00 95.31 525 TRP A C 1
ATOM 4140 O O . TRP A 1 525 ? -8.494 1.689 -8.302 1.00 95.31 525 TRP A O 1
ATOM 4150 N N . GLN A 1 526 ? -7.467 2.759 -9.995 1.00 94.25 526 GLN A N 1
ATOM 4151 C CA . GLN A 1 526 ? -8.610 2.712 -10.899 1.00 94.25 526 GLN A CA 1
ATOM 4152 C C . GLN A 1 526 ? -8.486 1.477 -11.781 1.00 94.25 526 GLN A C 1
ATOM 4154 O O . GLN A 1 526 ? -7.463 1.289 -12.440 1.00 94.25 526 GLN A O 1
ATOM 4159 N N . THR A 1 527 ? -9.518 0.647 -11.774 1.00 91.94 527 THR A N 1
ATOM 4160 C CA . THR A 1 527 ? -9.700 -0.478 -12.699 1.00 91.94 527 THR A CA 1
ATOM 4161 C C . THR A 1 527 ? -10.838 -0.131 -13.665 1.00 91.94 527 THR A C 1
ATOM 4163 O O . THR A 1 527 ? -11.535 0.860 -13.438 1.00 91.94 527 THR A O 1
ATOM 4166 N N . PRO A 1 528 ? -11.072 -0.918 -14.728 1.00 87.81 528 PRO A N 1
ATOM 4167 C CA . PRO A 1 528 ? -12.193 -0.667 -15.635 1.00 87.81 528 PRO A CA 1
ATOM 4168 C C . PRO A 1 528 ? -13.569 -0.670 -14.952 1.00 87.81 528 PRO A C 1
ATOM 4170 O O . PRO A 1 528 ? -14.487 -0.021 -15.441 1.00 87.81 528 PRO A O 1
ATOM 4173 N N . THR A 1 529 ? -13.716 -1.402 -13.844 1.00 88.31 529 THR A N 1
ATOM 4174 C CA . THR A 1 529 ? -15.004 -1.632 -13.174 1.00 88.31 529 THR A CA 1
ATOM 4175 C C . THR A 1 529 ? -15.165 -0.851 -11.876 1.00 88.31 529 THR A C 1
ATOM 4177 O O . THR A 1 529 ? -16.283 -0.506 -11.517 1.00 88.31 529 THR A O 1
ATOM 4180 N N . SER A 1 530 ? -14.078 -0.590 -11.144 1.00 92.75 530 SER A N 1
ATOM 4181 C CA . SER A 1 530 ? -14.152 0.050 -9.826 1.00 92.75 530 SER A CA 1
ATOM 4182 C C . SER A 1 530 ? -12.836 0.700 -9.391 1.00 92.75 530 SER A C 1
ATOM 4184 O O . SER A 1 530 ? -11.771 0.514 -9.986 1.00 92.75 530 SER A O 1
ATOM 4186 N N . SER A 1 531 ? -12.912 1.439 -8.289 1.00 93.50 531 SER A N 1
ATOM 4187 C CA . SER A 1 531 ? -11.779 1.994 -7.563 1.00 93.50 531 SER A CA 1
ATOM 4188 C C . SER A 1 531 ? -11.423 1.112 -6.362 1.00 93.50 531 SER A C 1
ATOM 4190 O O . SER A 1 531 ? -12.295 0.735 -5.583 1.00 93.50 531 SER A O 1
ATOM 4192 N N . PHE A 1 532 ? -10.136 0.834 -6.168 1.00 94.94 532 PHE A N 1
ATOM 4193 C CA . PHE A 1 532 ? -9.618 -0.029 -5.103 1.00 94.94 532 PHE A CA 1
ATOM 4194 C C . PHE A 1 532 ? -8.547 0.672 -4.269 1.00 94.94 532 PHE A C 1
ATOM 4196 O O . PHE A 1 532 ? -7.870 1.590 -4.731 1.00 94.94 532 PHE A O 1
ATOM 4203 N N . VAL A 1 533 ? -8.350 0.198 -3.040 1.00 94.44 533 VAL A N 1
ATOM 4204 C CA . VAL A 1 533 ? -7.214 0.563 -2.187 1.00 94.44 533 VAL A CA 1
ATOM 4205 C C . VAL A 1 533 ? -6.419 -0.705 -1.902 1.00 94.44 533 VAL A C 1
ATOM 4207 O O . VAL A 1 533 ? -7.000 -1.758 -1.656 1.00 94.44 533 VAL A O 1
ATOM 4210 N N . ALA A 1 534 ? -5.091 -0.609 -1.943 1.00 94.62 534 ALA A N 1
ATOM 4211 C CA . ALA A 1 534 ? -4.200 -1.714 -1.605 1.00 94.62 534 ALA A CA 1
ATOM 4212 C C . ALA A 1 534 ? -4.217 -1.968 -0.088 1.00 94.62 534 ALA A C 1
ATOM 4214 O O . ALA A 1 534 ? -3.395 -1.424 0.644 1.00 94.62 534 ALA A O 1
ATOM 4215 N N . THR A 1 535 ? -5.192 -2.740 0.385 1.00 94.56 535 THR A N 1
ATOM 4216 C CA . THR A 1 535 ? -5.340 -3.119 1.795 1.00 94.56 535 THR A CA 1
ATOM 4217 C C . THR A 1 535 ? -5.164 -4.621 1.969 1.00 94.56 535 THR A C 1
ATOM 4219 O O . THR A 1 535 ? -5.337 -5.405 1.031 1.00 94.56 535 THR A O 1
ATOM 4222 N N . TRP A 1 536 ? -4.878 -5.047 3.198 1.00 94.62 536 TRP A N 1
ATOM 4223 C CA . TRP A 1 536 ? -4.845 -6.467 3.533 1.00 94.62 536 TRP A CA 1
ATOM 4224 C C . TRP A 1 536 ? -6.190 -7.156 3.235 1.00 94.62 536 TRP A C 1
ATOM 4226 O O . TRP A 1 536 ? -6.197 -8.324 2.859 1.00 94.62 536 TRP A O 1
ATOM 4236 N N . SER A 1 537 ? -7.329 -6.455 3.357 1.00 95.00 537 SER A N 1
ATOM 4237 C CA . SER A 1 537 ? -8.657 -7.053 3.151 1.00 95.00 537 SER A CA 1
ATOM 4238 C C . SER A 1 537 ? -8.875 -7.455 1.695 1.00 95.00 537 SER A C 1
ATOM 4240 O O . SER A 1 537 ? -9.370 -8.551 1.433 1.00 95.00 537 SER A O 1
ATOM 4242 N N . LEU A 1 538 ? -8.403 -6.633 0.751 1.00 94.75 538 LEU A N 1
ATOM 4243 C CA . LEU A 1 538 ? -8.366 -6.993 -0.665 1.00 94.75 538 LEU A CA 1
ATOM 4244 C C . LEU A 1 538 ? -7.466 -8.219 -0.892 1.00 94.75 538 LEU A C 1
ATOM 4246 O O . LEU A 1 538 ? -7.837 -9.149 -1.601 1.00 94.75 538 LEU A O 1
ATOM 4250 N N . GLY A 1 539 ? -6.300 -8.265 -0.247 1.00 93.94 539 GLY A N 1
ATOM 4251 C CA . GLY A 1 539 ? -5.379 -9.398 -0.351 1.00 93.94 539 GLY A CA 1
ATOM 4252 C C . GLY A 1 539 ? -5.942 -10.717 0.179 1.00 93.94 539 GLY A C 1
ATOM 4253 O O . GLY A 1 539 ? -5.731 -11.766 -0.435 1.00 93.94 539 GLY A O 1
ATOM 4254 N N . VAL A 1 540 ? -6.687 -10.670 1.287 1.00 92.31 540 VAL A N 1
ATOM 4255 C CA . VAL A 1 540 ? -7.412 -11.824 1.838 1.00 92.31 540 VAL A CA 1
ATOM 4256 C C . VAL A 1 540 ? -8.480 -12.293 0.850 1.00 92.31 540 VAL A C 1
ATOM 4258 O O . VAL A 1 540 ? -8.510 -13.479 0.515 1.00 92.31 540 VAL A O 1
ATOM 4261 N N . PHE A 1 541 ? -9.287 -11.368 0.321 1.00 90.94 541 PHE A N 1
ATOM 4262 C CA . PHE A 1 541 ? -10.319 -11.675 -0.672 1.00 90.94 541 PHE A CA 1
ATOM 4263 C C . PHE A 1 541 ? -9.733 -12.372 -1.913 1.00 90.94 541 PHE A C 1
ATOM 4265 O O . PHE A 1 541 ? -10.198 -13.437 -2.324 1.00 90.94 541 PHE A O 1
ATOM 4272 N N . LEU A 1 542 ? -8.639 -11.829 -2.455 1.00 88.88 542 LEU A N 1
ATOM 4273 C CA . LEU A 1 542 ? -7.956 -12.367 -3.636 1.00 88.88 542 LEU A CA 1
ATOM 4274 C C . LEU A 1 542 ? -7.295 -13.729 -3.385 1.00 88.88 542 LEU A C 1
ATOM 4276 O O . LEU A 1 542 ? -7.269 -14.591 -4.267 1.00 88.88 542 LEU A O 1
ATOM 4280 N N . SER A 1 543 ? -6.767 -13.940 -2.179 1.00 85.88 543 SER A N 1
ATOM 4281 C CA . SER A 1 543 ? -6.158 -15.213 -1.778 1.00 85.88 543 SER A CA 1
ATOM 4282 C C . SER A 1 543 ? -7.189 -16.329 -1.669 1.00 85.88 543 SER A C 1
ATOM 4284 O O . SER A 1 543 ? -6.857 -17.492 -1.906 1.00 85.88 543 SER A O 1
ATOM 4286 N N . GLY A 1 544 ? -8.436 -15.974 -1.350 1.00 78.31 544 GLY A N 1
ATOM 4287 C CA . GLY A 1 544 ? -9.551 -16.901 -1.365 1.00 78.31 544 GLY A CA 1
ATOM 4288 C C . GLY A 1 544 ? -9.754 -17.528 -2.743 1.00 78.31 544 GLY A C 1
ATOM 4289 O O . GLY A 1 544 ? -9.681 -18.743 -2.918 1.00 78.31 544 GLY A O 1
ATOM 4290 N N . LYS A 1 545 ? -9.924 -16.690 -3.759 1.00 58.16 545 LYS A N 1
ATOM 4291 C CA . LYS A 1 545 ? -10.388 -17.117 -5.087 1.00 58.16 545 LYS A CA 1
ATOM 4292 C C . LYS A 1 545 ? -9.387 -17.953 -5.891 1.00 58.16 545 LYS A C 1
ATOM 4294 O O . LYS A 1 545 ? -9.769 -18.602 -6.859 1.00 58.16 545 LYS A O 1
ATOM 4299 N N . ARG A 1 546 ? -8.110 -18.018 -5.493 1.00 54.66 546 ARG A N 1
ATOM 4300 C CA . ARG A 1 546 ? -7.086 -18.816 -6.200 1.00 54.66 546 ARG A CA 1
ATOM 4301 C C . ARG A 1 546 ? -7.325 -20.340 -6.173 1.00 54.66 546 ARG A C 1
ATOM 4303 O O . ARG A 1 546 ? -6.570 -21.058 -6.827 1.00 54.66 546 ARG A O 1
ATOM 4310 N N . ARG A 1 547 ? -8.322 -20.866 -5.444 1.00 50.97 547 ARG A N 1
ATOM 4311 C CA . ARG A 1 547 ? -8.491 -22.320 -5.238 1.00 50.97 547 ARG A CA 1
ATOM 4312 C C . ARG A 1 547 ? -9.422 -23.055 -6.212 1.00 50.97 547 ARG A C 1
ATOM 4314 O O . ARG A 1 547 ? -9.213 -24.255 -6.392 1.00 50.97 547 ARG A O 1
ATOM 4321 N N . ASP A 1 548 ? -10.322 -22.384 -6.931 1.00 43.84 548 ASP A N 1
ATOM 4322 C CA . ASP A 1 548 ? -11.413 -23.102 -7.632 1.00 43.84 548 ASP A CA 1
ATOM 4323 C C . ASP A 1 548 ? -11.130 -23.476 -9.098 1.00 43.84 548 ASP A C 1
ATOM 4325 O O . ASP A 1 548 ? -11.928 -24.125 -9.775 1.00 43.84 548 ASP A O 1
ATOM 4329 N N . GLY A 1 549 ? -9.937 -23.168 -9.605 1.00 41.19 549 GLY A N 1
ATOM 4330 C CA . GLY A 1 549 ? -9.581 -23.378 -11.009 1.00 41.19 549 GLY A CA 1
ATOM 4331 C C . GLY A 1 549 ? -8.731 -24.615 -11.303 1.00 41.19 549 GLY A C 1
ATOM 4332 O O . GLY A 1 549 ? -7.694 -24.456 -11.928 1.00 41.19 549 GLY A O 1
ATOM 4333 N N . LYS A 1 550 ? -9.095 -25.836 -10.873 1.00 38.25 550 LYS A N 1
ATOM 4334 C CA . LYS A 1 550 ? -8.488 -27.117 -11.352 1.00 38.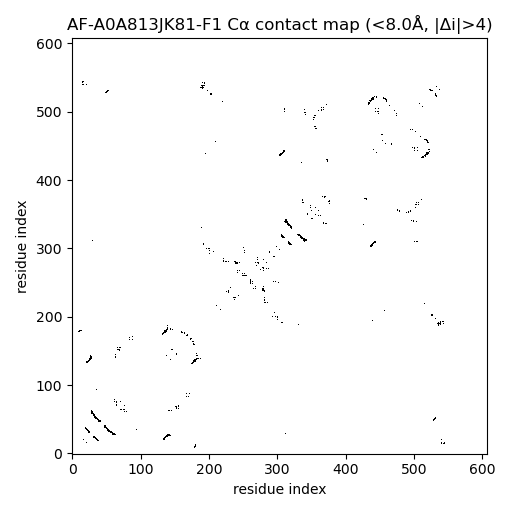25 550 LYS A CA 1
ATOM 4335 C C . LYS A 1 550 ? -6.947 -27.128 -11.519 1.00 38.25 550 LYS A C 1
ATOM 4337 O O . LYS A 1 550 ? -6.420 -27.764 -12.433 1.00 38.25 550 LYS A O 1
ATOM 4342 N N . GLN A 1 551 ? -6.214 -26.467 -10.622 1.00 40.34 551 GLN A N 1
ATOM 4343 C CA . GLN A 1 551 ? -4.747 -26.423 -10.648 1.00 40.34 551 GLN A CA 1
ATOM 4344 C C . GLN A 1 551 ? -4.106 -26.596 -9.270 1.00 40.34 551 GLN A C 1
ATOM 4346 O O . GLN A 1 551 ? -3.037 -26.075 -8.978 1.00 40.34 551 GLN A O 1
ATOM 4351 N N . ALA A 1 552 ? -4.704 -27.449 -8.442 1.00 31.47 552 ALA A N 1
ATOM 4352 C CA . ALA A 1 552 ? -3.971 -28.096 -7.365 1.00 31.47 552 ALA A CA 1
ATOM 4353 C C . ALA A 1 552 ? -3.116 -29.249 -7.931 1.00 31.47 552 ALA A C 1
ATOM 4355 O O . ALA A 1 552 ? -3.355 -30.420 -7.638 1.00 31.47 552 ALA A O 1
ATOM 4356 N N . THR A 1 553 ? -2.081 -28.943 -8.720 1.00 32.06 553 THR A N 1
ATOM 4357 C CA . THR A 1 553 ? -0.917 -29.839 -8.770 1.00 32.06 553 THR A CA 1
ATOM 4358 C C . THR A 1 553 ? -0.186 -29.705 -7.437 1.00 32.06 553 THR A C 1
ATOM 4360 O O . THR A 1 553 ? 0.690 -28.869 -7.271 1.00 32.06 553 THR A O 1
ATOM 4363 N N . THR A 1 554 ? -0.616 -30.509 -6.461 1.00 34.00 554 THR A N 1
ATOM 4364 C CA . THR A 1 554 ? 0.176 -30.976 -5.308 1.00 34.00 554 THR A CA 1
ATOM 4365 C C . THR A 1 554 ? 1.042 -29.925 -4.597 1.00 34.00 554 THR A C 1
ATOM 4367 O O . THR A 1 554 ? 2.258 -30.069 -4.494 1.00 34.00 554 THR A O 1
ATOM 4370 N N . GLY A 1 555 ? 0.395 -28.913 -4.023 1.00 29.20 555 GLY A N 1
ATOM 4371 C CA . GLY A 1 555 ? 0.998 -27.953 -3.094 1.00 29.20 555 GLY A CA 1
ATOM 4372 C C . GLY A 1 555 ? 0.026 -27.587 -1.975 1.00 29.20 555 GLY A C 1
ATOM 4373 O O . GLY A 1 555 ? -0.297 -26.426 -1.778 1.00 29.20 555 GLY A O 1
ATOM 4374 N N . SER A 1 556 ? -0.528 -28.592 -1.293 1.00 32.34 556 SER A N 1
ATOM 4375 C CA . SER A 1 556 ? -1.458 -28.390 -0.176 1.00 32.34 556 SER A CA 1
ATOM 4376 C C . SER A 1 556 ? -0.814 -27.554 0.937 1.00 32.34 556 SER A C 1
ATOM 4378 O O . SER A 1 556 ? 0.323 -27.821 1.316 1.00 32.34 556 SER A O 1
ATOM 4380 N N . PHE A 1 557 ? -1.564 -26.626 1.541 1.00 37.41 557 PHE A N 1
ATOM 4381 C CA . PHE A 1 557 ? -1.186 -25.880 2.756 1.00 37.41 557 PHE A CA 1
ATOM 4382 C C . PHE A 1 557 ? -0.819 -26.788 3.951 1.00 37.41 557 PHE A C 1
ATOM 4384 O O . PHE A 1 557 ? -0.177 -26.337 4.903 1.00 37.41 557 PHE A O 1
ATOM 4391 N N . THR A 1 558 ? -1.135 -28.092 3.899 1.00 36.53 558 THR A N 1
ATOM 4392 C CA . THR A 1 558 ? -0.541 -29.072 4.822 1.00 36.53 558 THR A CA 1
ATOM 4393 C C . THR A 1 558 ? 0.981 -29.179 4.687 1.00 36.53 558 THR A C 1
ATOM 4395 O O . THR A 1 558 ? 1.606 -29.549 5.672 1.00 36.53 558 THR A O 1
ATOM 4398 N N . ARG A 1 559 ? 1.608 -28.797 3.560 1.00 36.31 559 ARG A N 1
ATOM 4399 C CA . ARG A 1 559 ? 3.074 -28.700 3.423 1.00 36.31 559 ARG A CA 1
ATOM 4400 C C . ARG A 1 559 ? 3.661 -27.528 4.200 1.00 36.31 559 ARG A C 1
ATOM 4402 O O . ARG A 1 559 ? 4.598 -27.780 4.946 1.00 36.31 559 ARG A O 1
ATOM 4409 N N . VAL A 1 560 ? 3.089 -26.323 4.116 1.00 37.00 560 VAL A N 1
ATOM 4410 C CA . VAL A 1 560 ? 3.533 -25.152 4.908 1.00 37.00 560 VAL A CA 1
ATOM 4411 C C . VAL A 1 560 ? 3.428 -25.460 6.404 1.00 37.00 560 VAL A C 1
ATOM 4413 O O . VAL A 1 560 ? 4.376 -25.261 7.157 1.00 37.00 560 VAL A O 1
ATOM 4416 N N . ARG A 1 561 ? 2.325 -26.094 6.825 1.00 36.34 561 ARG A N 1
ATOM 4417 C CA . ARG A 1 561 ? 2.138 -26.545 8.212 1.00 36.34 561 ARG A CA 1
ATOM 4418 C C . ARG A 1 561 ? 3.085 -27.691 8.605 1.00 36.34 561 ARG A C 1
ATOM 4420 O O . ARG A 1 561 ? 3.716 -27.616 9.649 1.00 36.34 561 ARG A O 1
ATOM 4427 N N . SER A 1 562 ? 3.265 -28.705 7.752 1.00 35.81 562 SER A N 1
ATOM 4428 C CA . SER A 1 562 ? 4.183 -29.826 8.024 1.00 35.81 562 SER A CA 1
ATOM 4429 C C . SER A 1 562 ? 5.662 -29.435 7.984 1.00 35.81 562 SER A C 1
ATOM 4431 O O . SER A 1 562 ? 6.462 -30.130 8.593 1.00 35.81 562 SER A O 1
ATOM 4433 N N . ARG A 1 563 ? 6.038 -28.354 7.280 1.00 38.34 563 ARG A N 1
ATOM 4434 C CA . ARG A 1 563 ? 7.406 -27.813 7.236 1.00 38.34 563 ARG A CA 1
ATOM 4435 C C . ARG A 1 563 ? 7.694 -26.923 8.442 1.00 38.34 563 ARG A C 1
ATOM 4437 O O . ARG A 1 563 ? 8.759 -27.074 9.018 1.00 38.34 563 ARG A O 1
ATOM 4444 N N . LEU A 1 564 ? 6.733 -26.119 8.904 1.00 37.25 564 LEU A N 1
ATOM 4445 C CA . LEU A 1 564 ? 6.813 -25.438 10.208 1.00 37.25 564 LEU A CA 1
ATOM 4446 C C . LEU A 1 564 ? 6.917 -26.438 11.380 1.00 37.25 564 LEU A C 1
ATOM 4448 O O . LEU A 1 564 ? 7.694 -26.221 12.311 1.00 37.25 564 LEU A O 1
ATOM 4452 N N . ASP A 1 565 ? 6.214 -27.572 11.292 1.00 37.62 565 ASP A N 1
ATOM 4453 C CA . ASP A 1 565 ? 6.272 -28.649 12.293 1.00 37.62 565 ASP A CA 1
ATOM 4454 C C . ASP A 1 565 ? 7.494 -29.601 12.113 1.00 37.62 565 ASP A C 1
ATOM 4456 O O . ASP A 1 565 ? 7.936 -30.231 13.075 1.00 37.62 565 ASP A O 1
ATOM 4460 N N . LYS A 1 566 ? 8.090 -29.714 10.908 1.00 35.75 566 LYS A N 1
ATOM 4461 C CA . LYS A 1 566 ? 9.320 -30.511 10.650 1.00 35.75 566 LYS A CA 1
ATOM 4462 C C . LYS A 1 566 ? 10.622 -29.734 10.850 1.00 35.75 566 LYS A C 1
ATOM 4464 O O . LYS A 1 566 ? 11.597 -30.321 11.306 1.00 35.75 566 LYS A O 1
ATOM 4469 N N . ALA A 1 567 ? 10.644 -28.429 10.582 1.00 38.28 567 ALA A N 1
ATOM 4470 C CA . ALA A 1 567 ? 11.803 -27.566 10.839 1.00 38.28 567 ALA A CA 1
ATOM 4471 C C . ALA A 1 567 ? 12.146 -27.478 12.338 1.00 38.28 567 ALA A C 1
ATOM 4473 O O . ALA A 1 567 ? 13.256 -27.120 12.710 1.00 38.28 567 ALA A O 1
ATOM 4474 N N . SER A 1 568 ? 11.206 -27.861 13.203 1.00 37.06 568 SER A N 1
ATOM 4475 C CA . SER A 1 568 ? 11.394 -27.980 14.646 1.00 37.06 568 SER A CA 1
ATOM 4476 C C . SER A 1 568 ? 11.858 -29.375 15.107 1.00 37.06 568 SER A C 1
ATOM 4478 O O . SER A 1 568 ? 12.083 -29.548 16.304 1.00 37.06 568 SER A O 1
ATOM 4480 N N . SER A 1 569 ? 12.020 -30.369 14.214 1.00 33.72 569 SER A N 1
ATOM 4481 C CA . SER A 1 569 ? 12.292 -31.765 14.614 1.00 33.72 569 SER A CA 1
ATOM 4482 C C . SER A 1 569 ? 13.394 -32.534 13.870 1.00 33.72 569 SER A C 1
ATOM 4484 O O . SER A 1 569 ? 13.723 -33.629 14.322 1.00 33.72 569 SER A O 1
ATOM 4486 N N . SER A 1 570 ? 14.031 -32.020 12.812 1.00 31.86 570 SER A N 1
ATOM 4487 C CA . SER A 1 570 ? 15.146 -32.752 12.182 1.00 31.86 570 SER A CA 1
ATOM 4488 C C . SER A 1 570 ? 16.253 -31.839 11.663 1.00 31.86 570 SER A C 1
ATOM 4490 O O . SER A 1 570 ? 16.091 -31.181 10.636 1.00 31.86 570 SER A O 1
ATOM 4492 N N . GLY A 1 571 ? 17.393 -31.839 12.356 1.00 37.69 571 GLY A N 1
ATOM 4493 C CA . GLY A 1 571 ? 18.668 -31.468 11.757 1.00 37.69 571 GLY A CA 1
ATOM 4494 C C . GLY A 1 571 ? 19.189 -32.656 10.960 1.00 37.69 571 GLY A C 1
ATOM 4495 O O . GLY A 1 571 ? 19.781 -33.540 11.557 1.00 37.69 571 GLY A O 1
ATOM 4496 N N . ASP A 1 572 ? 18.933 -32.683 9.653 1.00 32.38 572 ASP A N 1
ATOM 4497 C CA . ASP A 1 572 ? 19.602 -33.595 8.723 1.00 32.38 572 ASP A CA 1
ATOM 4498 C C . ASP A 1 572 ? 19.790 -32.911 7.362 1.00 32.38 572 ASP A C 1
ATOM 4500 O O . ASP A 1 572 ? 18.880 -32.292 6.804 1.00 32.38 572 ASP A O 1
ATOM 4504 N N . THR A 1 573 ? 21.017 -33.010 6.863 1.00 34.62 573 THR A N 1
ATOM 4505 C CA . THR A 1 573 ? 21.541 -32.465 5.609 1.00 34.62 573 THR A CA 1
ATOM 4506 C C . THR A 1 573 ? 20.886 -33.113 4.385 1.00 34.62 573 THR A C 1
ATOM 4508 O O . THR A 1 573 ? 20.830 -34.337 4.286 1.00 34.62 573 THR A O 1
ATOM 4511 N N . TRP A 1 574 ? 20.414 -32.294 3.440 1.00 29.23 574 TRP A N 1
ATOM 4512 C CA . TRP A 1 574 ? 19.898 -32.727 2.136 1.00 29.23 574 TRP A CA 1
ATOM 4513 C C . TRP A 1 574 ? 20.991 -32.614 1.066 1.00 29.23 574 TRP A C 1
ATOM 4515 O O . TRP A 1 574 ? 21.473 -31.516 0.793 1.00 29.23 574 TRP A O 1
ATOM 4525 N N . ASP A 1 575 ? 21.348 -33.747 0.459 1.00 31.52 575 ASP A N 1
ATOM 4526 C CA . ASP A 1 575 ? 22.257 -33.834 -0.685 1.00 31.52 575 ASP A CA 1
ATOM 4527 C C . ASP A 1 575 ? 21.572 -33.420 -1.998 1.00 31.52 575 ASP A C 1
ATOM 4529 O O . ASP A 1 575 ? 20.432 -33.789 -2.298 1.00 31.52 575 ASP A O 1
ATOM 4533 N N . ALA A 1 576 ? 22.315 -32.657 -2.797 1.00 34.62 576 ALA A N 1
ATOM 4534 C CA . ALA A 1 576 ? 21.917 -32.102 -4.078 1.00 34.62 576 ALA A CA 1
ATOM 4535 C C . ALA A 1 576 ? 22.232 -33.063 -5.241 1.00 34.62 576 ALA A C 1
ATOM 4537 O O . ALA A 1 576 ? 23.314 -33.015 -5.815 1.00 34.62 576 ALA A O 1
ATOM 4538 N N . GLU A 1 577 ? 21.269 -33.890 -5.658 1.00 31.70 577 GLU A N 1
ATOM 4539 C CA . GLU A 1 577 ? 21.322 -34.600 -6.950 1.00 31.70 577 GLU A CA 1
ATOM 4540 C C . GLU A 1 577 ? 19.935 -34.686 -7.615 1.00 31.70 577 GLU A C 1
ATOM 4542 O O . GLU A 1 577 ? 19.344 -35.760 -7.737 1.00 31.70 577 GLU A O 1
ATOM 4547 N N . GLN A 1 578 ? 19.375 -33.557 -8.079 1.00 32.50 578 GLN A N 1
ATOM 4548 C CA . GLN A 1 578 ? 18.151 -33.620 -8.899 1.00 32.50 578 GLN A CA 1
ATOM 4549 C C . GLN A 1 578 ? 17.923 -32.489 -9.920 1.00 32.50 578 GLN A C 1
ATOM 4551 O O . GLN A 1 578 ? 16.783 -32.193 -10.266 1.00 32.50 578 GLN A O 1
ATOM 4556 N N . HIS A 1 579 ? 18.979 -31.920 -10.512 1.00 34.97 579 HIS A N 1
ATOM 4557 C CA . HIS A 1 579 ? 18.836 -30.992 -11.645 1.00 34.97 579 HIS A CA 1
ATOM 4558 C C . HIS A 1 579 ? 19.315 -31.618 -12.963 1.00 34.97 579 HIS A C 1
ATOM 4560 O O . HIS A 1 579 ? 20.497 -31.603 -13.295 1.00 34.97 579 HIS A O 1
ATOM 4566 N N . LYS A 1 580 ? 18.377 -32.150 -13.762 1.00 36.44 580 LYS A N 1
ATOM 4567 C CA . LYS A 1 580 ? 18.586 -32.391 -15.202 1.00 36.44 580 LYS A CA 1
ATOM 4568 C C . LYS A 1 580 ? 17.589 -31.554 -16.005 1.00 36.44 580 LYS A C 1
ATOM 4570 O O . LYS A 1 580 ? 16.408 -31.882 -16.092 1.00 36.44 580 LYS A O 1
ATOM 4575 N N . SER A 1 581 ? 18.110 -30.514 -16.650 1.00 44.66 581 SER A N 1
ATOM 4576 C CA . SER A 1 581 ? 17.476 -29.514 -17.531 1.00 44.66 581 SER A CA 1
ATOM 4577 C C . SER A 1 581 ? 16.722 -30.052 -18.767 1.00 44.66 581 SER A C 1
ATOM 4579 O O . SER A 1 581 ? 16.310 -29.283 -19.628 1.00 44.66 581 SER A O 1
ATOM 4581 N N . GLY A 1 582 ? 16.501 -31.365 -18.884 1.00 45.50 582 GLY A N 1
ATOM 4582 C CA . GLY A 1 582 ? 15.938 -32.000 -20.082 1.00 45.50 582 GLY A CA 1
ATOM 4583 C C . GLY A 1 582 ? 14.435 -32.297 -20.051 1.00 45.50 582 GLY A C 1
ATOM 4584 O O . GLY A 1 582 ? 13.922 -32.861 -21.016 1.00 45.50 582 GLY A O 1
ATOM 4585 N N . HIS A 1 583 ? 13.721 -32.010 -18.957 1.00 55.91 583 HIS A N 1
ATOM 4586 C CA . HIS A 1 583 ? 12.298 -32.365 -18.837 1.00 55.91 583 HIS A CA 1
ATOM 4587 C C . HIS A 1 583 ? 11.364 -31.323 -19.480 1.00 55.91 583 HIS A C 1
ATOM 4589 O O . HIS A 1 583 ? 10.398 -31.685 -20.154 1.00 55.91 583 HIS A O 1
ATOM 4595 N N . TRP A 1 584 ? 11.663 -30.030 -19.332 1.00 55.53 584 TRP A N 1
ATOM 4596 C CA . TRP A 1 584 ? 10.818 -28.956 -19.863 1.00 55.53 584 TRP A CA 1
ATOM 4597 C C . TRP A 1 584 ? 10.915 -28.841 -21.391 1.00 55.53 584 TRP A C 1
ATOM 4599 O O . TRP A 1 584 ? 9.886 -28.740 -22.053 1.00 55.53 584 TRP A O 1
ATOM 4609 N N . THR A 1 585 ? 12.112 -28.985 -21.967 1.00 55.94 585 THR A N 1
ATOM 4610 C CA . THR A 1 585 ? 12.346 -28.989 -23.422 1.00 55.94 585 THR A CA 1
ATOM 4611 C C . THR A 1 585 ? 11.573 -30.112 -24.109 1.00 55.94 585 THR A C 1
ATOM 4613 O O . THR A 1 585 ? 11.008 -29.912 -25.181 1.00 55.94 585 THR A O 1
ATOM 4616 N N . ARG A 1 586 ? 11.454 -31.286 -23.468 1.00 67.50 586 ARG A N 1
ATOM 4617 C CA . ARG A 1 586 ? 10.615 -32.391 -23.970 1.00 67.50 586 ARG A CA 1
ATOM 4618 C C . ARG A 1 586 ? 9.126 -32.065 -23.917 1.00 67.50 586 ARG A C 1
ATOM 4620 O O . ARG A 1 586 ? 8.415 -32.387 -24.866 1.00 67.50 586 ARG A O 1
ATOM 4627 N N . ARG A 1 587 ? 8.648 -31.424 -22.843 1.00 68.31 587 ARG A N 1
ATOM 4628 C CA . ARG A 1 587 ? 7.245 -30.978 -22.737 1.00 68.31 587 ARG A CA 1
ATOM 4629 C C . ARG A 1 587 ? 6.919 -29.895 -23.762 1.00 68.31 587 ARG A C 1
ATOM 4631 O O . ARG A 1 587 ? 5.875 -29.976 -24.399 1.00 68.31 587 ARG A O 1
ATOM 4638 N N . LEU A 1 588 ? 7.828 -28.946 -23.976 1.00 59.00 588 LEU A N 1
ATOM 4639 C CA . LEU A 1 588 ? 7.688 -27.902 -24.987 1.00 59.00 588 LEU A CA 1
ATOM 4640 C C . LEU A 1 588 ? 7.688 -28.499 -26.401 1.00 59.00 588 LEU A C 1
ATOM 4642 O O . LEU A 1 588 ? 6.780 -28.230 -27.182 1.00 59.00 588 LEU A O 1
ATOM 4646 N N . ALA A 1 589 ? 8.631 -29.395 -26.710 1.00 67.94 589 ALA A N 1
ATOM 4647 C CA . ALA A 1 589 ? 8.666 -30.105 -27.987 1.00 67.94 589 ALA A CA 1
ATOM 4648 C C . ALA A 1 589 ? 7.394 -30.939 -28.226 1.00 67.94 589 ALA A C 1
ATOM 4650 O O . ALA A 1 589 ? 6.897 -30.995 -29.352 1.00 67.94 589 ALA A O 1
ATOM 4651 N N . ALA A 1 590 ? 6.838 -31.560 -27.179 1.00 67.88 590 ALA A N 1
ATOM 4652 C CA . ALA A 1 590 ? 5.566 -32.271 -27.257 1.00 67.88 590 ALA A CA 1
ATOM 4653 C C . ALA A 1 590 ? 4.397 -31.313 -27.540 1.00 67.88 590 ALA A C 1
ATOM 4655 O O . ALA A 1 590 ? 3.628 -31.576 -28.463 1.00 67.88 590 ALA A O 1
ATOM 4656 N N . ALA A 1 591 ? 4.293 -30.190 -26.822 1.00 60.53 591 ALA A N 1
ATOM 4657 C CA . ALA A 1 591 ? 3.253 -29.181 -27.036 1.00 60.53 591 ALA A CA 1
ATOM 4658 C C . ALA A 1 591 ? 3.297 -28.604 -28.465 1.00 60.53 591 ALA A C 1
ATOM 4660 O O . ALA A 1 591 ? 2.282 -28.596 -29.165 1.00 60.53 591 ALA A O 1
ATOM 4661 N N . VAL A 1 592 ? 4.490 -28.240 -28.952 1.00 62.91 592 VAL A N 1
ATOM 4662 C CA . VAL A 1 592 ? 4.705 -27.753 -30.327 1.00 62.91 592 VAL A CA 1
ATOM 4663 C C . VAL A 1 592 ? 4.355 -28.830 -31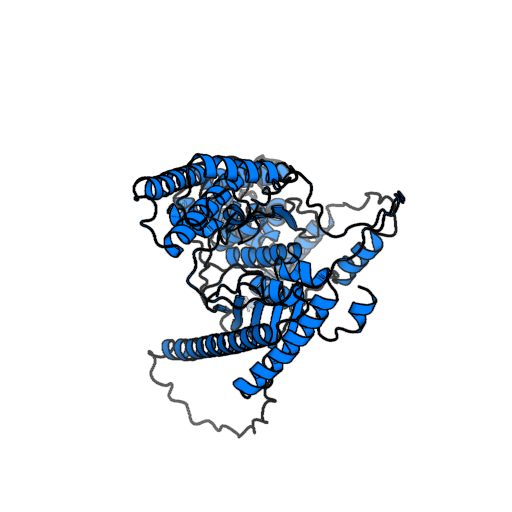.366 1.00 62.91 592 VAL A C 1
ATOM 4665 O O . VAL A 1 592 ? 3.753 -28.534 -32.403 1.00 62.91 592 VAL A O 1
ATOM 4668 N N . ARG A 1 593 ? 4.681 -30.105 -31.105 1.00 68.75 593 ARG A N 1
ATOM 4669 C CA . ARG A 1 593 ? 4.347 -31.226 -32.003 1.00 68.75 593 ARG A CA 1
ATOM 4670 C C . ARG A 1 593 ? 2.838 -31.502 -32.046 1.00 68.75 593 ARG A C 1
ATOM 4672 O O . ARG A 1 593 ? 2.315 -31.730 -33.136 1.00 68.75 593 ARG A O 1
ATOM 4679 N N . PHE A 1 594 ? 2.134 -31.440 -30.913 1.00 61.03 594 PHE A N 1
ATOM 4680 C CA . PHE A 1 594 ? 0.671 -31.572 -30.861 1.00 61.03 594 PHE A CA 1
ATOM 4681 C C . PHE A 1 594 ? -0.034 -30.464 -31.658 1.00 61.03 594 PHE A C 1
ATOM 4683 O O . PHE A 1 594 ? -1.008 -30.743 -32.355 1.00 61.03 594 PHE A O 1
ATOM 4690 N N . GLN A 1 595 ? 0.496 -29.239 -31.653 1.00 57.56 595 GLN A N 1
ATOM 4691 C CA . GLN A 1 595 ? -0.061 -28.126 -32.426 1.00 57.56 595 GLN A CA 1
ATOM 4692 C C . GLN A 1 595 ? 0.140 -28.286 -33.940 1.00 57.56 595 GLN A C 1
ATOM 4694 O O . GLN A 1 595 ? -0.810 -28.089 -34.696 1.00 57.56 595 GLN A O 1
ATOM 4699 N N . ARG A 1 596 ? 1.329 -28.709 -34.403 1.00 64.62 596 ARG A N 1
ATOM 4700 C CA . ARG A 1 596 ? 1.554 -29.004 -35.836 1.00 64.62 596 ARG A CA 1
ATOM 4701 C C . ARG A 1 596 ? 0.604 -30.087 -36.356 1.00 64.62 596 ARG A C 1
ATOM 4703 O O . ARG A 1 596 ? 0.214 -30.060 -37.520 1.00 64.62 596 ARG A O 1
ATOM 4710 N N . LEU A 1 597 ? 0.224 -31.034 -35.498 1.00 62.88 597 LEU A N 1
ATOM 4711 C CA . LEU A 1 597 ? -0.770 -32.061 -35.817 1.00 62.88 597 LEU A CA 1
ATOM 4712 C C . LEU A 1 597 ? -2.206 -31.510 -35.811 1.00 62.88 597 LEU A C 1
ATOM 4714 O O . LEU A 1 597 ? -3.019 -31.952 -36.619 1.00 62.88 597 LEU A O 1
ATOM 4718 N N . GLY A 1 598 ? -2.510 -30.540 -34.944 1.00 64.44 598 GLY A N 1
ATOM 4719 C CA . GLY A 1 598 ? -3.792 -29.829 -34.918 1.00 64.44 598 GLY A CA 1
ATOM 4720 C C . GLY A 1 598 ? -4.017 -28.931 -36.139 1.00 64.44 598 GLY A C 1
ATOM 4721 O O . GLY A 1 598 ? -5.056 -29.043 -36.780 1.00 64.44 598 GLY A O 1
ATOM 4722 N N . GLN A 1 599 ? -3.030 -28.109 -36.519 1.00 58.97 599 GLN A N 1
ATOM 4723 C CA . GLN A 1 599 ? -3.104 -27.246 -37.712 1.00 58.97 599 GLN A CA 1
ATOM 4724 C C . GLN A 1 599 ? -3.250 -28.062 -39.002 1.00 58.97 599 GLN A C 1
ATOM 4726 O O . GLN A 1 599 ? -4.135 -27.782 -39.802 1.00 58.97 599 GLN A O 1
ATOM 4731 N N . ARG A 1 600 ? -2.502 -29.168 -39.141 1.00 61.16 600 ARG A N 1
ATOM 4732 C CA . ARG A 1 600 ? -2.670 -30.085 -40.282 1.00 61.16 600 ARG A CA 1
ATOM 4733 C C . ARG A 1 600 ? -4.069 -30.695 -40.382 1.00 61.16 600 ARG A C 1
ATOM 4735 O O . ARG A 1 600 ? -4.492 -31.014 -41.482 1.00 61.16 600 ARG A O 1
ATOM 4742 N N . LYS A 1 601 ? -4.787 -30.883 -39.269 1.00 58.00 601 LYS A N 1
ATOM 4743 C CA . LYS A 1 601 ? -6.180 -31.358 -39.310 1.00 58.00 601 LYS A CA 1
ATOM 4744 C C . LYS A 1 601 ? -7.164 -30.268 -39.743 1.00 58.00 601 LYS A C 1
ATOM 4746 O O . LYS A 1 601 ? -8.140 -30.608 -40.400 1.00 58.00 601 LYS A O 1
ATOM 4751 N N . GLY A 1 602 ? -6.904 -29.003 -39.407 1.00 52.78 602 GLY A N 1
ATOM 4752 C CA . GLY A 1 602 ? -7.705 -27.866 -39.874 1.00 52.78 602 GLY A CA 1
ATOM 4753 C C . GLY A 1 602 ? -7.545 -27.614 -41.375 1.00 52.78 602 GLY A C 1
ATOM 4754 O O . GLY A 1 602 ? -8.537 -27.429 -42.070 1.00 52.78 602 GLY A O 1
ATOM 4755 N N . ASP A 1 603 ? -6.319 -27.724 -41.892 1.00 50.66 603 ASP A N 1
ATOM 4756 C CA . ASP A 1 603 ? -6.041 -27.525 -43.322 1.00 50.66 603 ASP A CA 1
ATOM 4757 C C . ASP A 1 603 ? -6.629 -28.645 -44.201 1.00 50.66 603 ASP A C 1
ATOM 4759 O O . ASP A 1 603 ? -7.037 -28.397 -45.332 1.00 50.66 603 ASP A O 1
ATOM 4763 N N . ILE A 1 604 ? -6.743 -29.872 -43.674 1.00 58.03 604 ILE A N 1
ATOM 4764 C CA . ILE A 1 604 ? -7.398 -30.992 -44.376 1.00 58.03 604 ILE A CA 1
ATOM 4765 C C . ILE A 1 604 ? -8.927 -30.813 -44.421 1.00 58.03 604 ILE A C 1
ATOM 4767 O O . ILE A 1 604 ? -9.555 -31.261 -45.371 1.00 58.03 604 ILE A O 1
ATOM 4771 N N . GLN A 1 605 ? -9.536 -30.120 -43.452 1.00 45.72 605 GLN A N 1
ATOM 4772 C CA . GLN A 1 605 ? -10.985 -29.858 -43.444 1.00 45.72 605 GLN A CA 1
ATOM 4773 C C . GLN A 1 605 ? -11.421 -28.687 -44.340 1.00 45.72 605 GLN A C 1
ATOM 4775 O O . GLN A 1 605 ? -12.617 -28.486 -44.521 1.00 45.72 605 GLN A O 1
ATOM 4780 N N . HIS A 1 606 ? -10.480 -27.935 -44.919 1.00 47.41 606 HIS A N 1
ATOM 4781 C CA . HIS A 1 606 ? -10.758 -26.869 -45.889 1.00 47.41 606 HIS A CA 1
ATOM 4782 C C . HIS A 1 606 ? -10.420 -27.252 -47.342 1.00 47.41 606 HIS A C 1
ATOM 4784 O O . HIS A 1 606 ? -10.477 -26.394 -48.223 1.00 47.41 606 HIS A O 1
ATOM 4790 N N . MET A 1 607 ? -10.090 -28.523 -47.602 1.00 41.81 607 MET A N 1
ATOM 4791 C CA . MET A 1 607 ? -9.845 -29.053 -48.951 1.00 41.81 607 MET A CA 1
ATOM 4792 C C . MET A 1 607 ? -10.906 -30.054 -49.446 1.00 41.81 607 MET A C 1
ATOM 4794 O O . MET A 1 607 ? -10.673 -30.673 -50.483 1.00 41.81 607 MET A O 1
ATOM 4798 N N . ASP A 1 608 ? -12.055 -30.166 -48.769 1.00 41.12 608 ASP A N 1
ATOM 4799 C CA . ASP A 1 608 ? -13.234 -30.916 -49.243 1.00 41.12 608 ASP A CA 1
ATOM 4800 C C . ASP A 1 608 ? -14.423 -29.989 -49.541 1.00 41.12 608 ASP A C 1
ATOM 4802 O O . ASP A 1 608 ? -14.748 -29.137 -48.676 1.00 41.12 608 ASP A O 1
#

Sequence (608 aa):
MRAWRHSCRKLIQPAVCEEAETHYLDLGSGEIGYYLYRILEGPDSPGGGMECSAGAKEEWSGISDLLKAGGKDVGRLREQRAQITSYLLREMEQAAAREVSAASDLSPHKDPPKLSKSTIRGTQTLPLAQEKPTLLIGITGDLAVTVAKDEEVAALMEEFVLQLEEDLRSASGKQWELHYFLLPKQSEAFYERIAVCWLIENSDLKLTDTFAKEPKLYEYIRQQMTSWALLSGKKNIGELEQDEFIEKLMPLSRQPTFERRAWEALEWFRLMDEDKSGTVTISEMLNYMLGNEELLRAVIRHRLFVGTLAGGTSSVQLTVVDPNPEADDEEVELHMAHMGNRSPVPLGVFPQDQWVTRPALIQWESMLVGTFDGESLLVPQVPKTPSSSRPLAGIRRFDVGEAFRRPQLRKQDTASSSASHSIFTRSSGEWPSGLRGIFICISSMFYAAKECGIHERLIRKQHALSALSSAIEDALKEGSDQPPGSADPKTLQFHQQKVANLSMAHSMVSRVLHDDAWLYFRRTWQTPTSSFVATWSLGVFLSGKRRDGKQATTGSFTRVRSRLDKASSSGDTWDAEQHKSGHWTRRLAAAVRFQRLGQRKGDIQHMD

InterPro domains:
  IPR002048 EF-hand domain [PS50222] (264-295)
  IPR011992 EF-hand domain pair [SSF47473] (232-291)
  IPR018247 EF-Hand 1, calcium-binding site [PS00018] (273-285)

Nearest PDB structures (foldseek):
  3zx3-assembly1_A  TM=5.131E-01  e=3.961E-07  Rattus norvegicus
  5u7w-assembly1_A  TM=4.889E-01  e=1.023E-07  Trifolium repens
  4dch-assembly1_A  TM=5.793E-01  e=4.639E-03  Homo sapiens
  5joj-assembly1_A  TM=6.839E-01  e=5.020E-01  Homo sapiens
  4ise-assembly1_A  TM=2.592E-01  e=9.125E-03  Homo sapiens

Foldseek 3Di:
DVVVVVPPPFADDLAQDPDQKAWEWEAEQWKIWIKMKGWDDDPPCPPTDIAMQIADIDTDHCPLVCLVVLVPPVVVLVVVLLVVLVRVVVSVVVVVVVVVVVVVVVDDDDDDPPDDPDDDDDDPPDPDPPDAHEYEYEYDYVRLVSLVVDVSSVVVVVVSQVVSQVSNCVVVVGRHHYHYYRQYPQLFQVLLLLLVLVLLQFFPLVVLVQCVVCVLVLVVVLVLVQVLQCVQDPDDRQKAALVSQLVSLLQLDPDPDSLVSSVVSSVLQCQLPVVVPRIHGSVSNSVVCSVPSNSVSSCQSLRFEFWAWEADQQKTKTWGFDNPPPPPDSRIDIAMDRHHLNNLDVLVLAPALAFRAPNSLVVSLVVLLCLLQLNDPPSPPPPPDPPPPPDPPDDDDDDDDDDDDDDDDDDDDDDDDDPDPPPPDPHRHRAAAADAGEYEYEYLLLVLCVLLVNASGKDFLVVLLVSLVVSLVVLNVVRVVDDTPPDDNVVRSVSSSNNSSSSSNNSCSVGHHRRNHMYHRDQWGDGPHYIDGSGSVSSSNVVSPPPPDPPPPDDDCVVVVVCVVVVVPDDDDDDDDDDDPPPVVVVSVVSVVVVVVVVVVVVVVVPD

Solvent-accessible surface area (backbone atoms only — not comparable to full-atom values): 34929 Å² total; per-residue (Å²): 110,78,70,54,70,74,67,53,91,53,66,48,72,94,66,58,67,84,59,56,59,47,37,37,36,42,44,40,39,48,38,38,37,42,39,36,42,33,58,45,86,52,98,87,38,97,80,53,45,53,41,45,46,70,40,78,72,43,81,41,78,45,63,46,56,46,39,71,58,69,52,75,55,54,67,58,56,51,50,52,44,53,50,50,42,54,50,50,54,51,43,52,52,52,46,56,52,50,52,59,52,56,62,54,72,76,64,86,85,72,79,78,75,86,75,74,92,68,86,80,75,85,74,81,76,67,82,70,77,80,78,60,57,53,40,39,33,39,27,23,59,68,31,22,55,46,38,74,73,31,71,68,38,36,51,52,50,53,52,48,51,55,51,43,44,49,51,40,24,70,74,68,76,45,66,65,43,76,38,42,32,77,32,53,66,69,55,37,53,48,20,23,48,48,21,43,50,51,45,56,64,57,30,76,73,61,53,41,64,50,42,72,73,30,67,72,55,43,51,50,52,50,52,55,50,41,54,56,29,59,77,63,41,89,84,46,88,44,33,33,44,64,68,60,42,27,68,71,46,22,79,52,43,85,48,89,48,70,68,53,10,46,48,53,28,48,50,52,48,59,70,42,25,76,84,65,77,65,42,37,40,56,67,38,51,48,56,50,35,52,72,30,56,69,58,39,30,30,46,37,55,76,73,34,49,35,32,39,40,37,32,44,60,57,26,30,38,42,38,35,49,67,83,58,85,81,52,90,57,93,52,66,47,73,46,71,39,87,53,16,38,57,37,45,47,86,69,66,44,32,58,79,86,40,63,59,46,73,69,35,47,53,54,47,50,51,54,53,51,38,43,41,65,35,46,78,80,76,71,74,75,72,73,78,68,77,82,80,70,76,80,78,86,86,76,93,74,88,85,82,80,93,86,82,92,79,84,93,76,92,78,82,91,75,94,68,94,72,89,70,85,68,86,68,67,85,77,71,54,57,53,72,59,59,42,67,38,35,31,42,20,26,63,36,31,21,54,29,27,50,75,45,74,54,44,76,42,82,39,44,40,64,60,51,43,53,36,36,54,52,41,47,54,53,57,40,47,62,43,68,76,48,64,91,85,71,67,56,65,67,58,31,51,51,49,44,35,50,52,34,20,27,47,52,40,38,53,47,54,64,57,31,38,22,81,83,13,31,37,35,24,50,55,73,41,47,34,98,73,29,56,44,59,67,33,38,67,50,12,51,56,56,63,26,66,75,70,81,70,92,69,83,77,84,74,58,70,63,51,64,53,50,45,64,62,40,73,75,71,62,95,74,89,83,83,92,84,84,88,70,89,64,60,62,60,52,52,49,53,47,54,55,51,54,46,58,56,49,54,54,54,55,60,57,66,72,74,116

Mean predicted aligned error: 10.75 Å